Protein AF-0000000084347579 (afdb_homodimer)

Radius of gyration: 23.1 Å; Cα contacts (8 Å, |Δi|>4): 842; chains: 2; bounding box: 63×72×44 Å

Sequence (480 aa):
MRVAILDDEPAELRRVEQTLRQIPGTSEQPWSLHCFERGEDLLRQLRRETFDLLILDWQLPDISGIALLRWTREHMESPPAVIMLTSRDAESDIVTALNSGADDYVSKPFRPNELKARVTAVLRRHGLQKSAGNEIQSFNDLTFDDAELTVTRAGKTINLTEREYRLASCLFANLARPLSREYLYERFWTHEEMVSSRPLDTHIYRLRNKLGLTADRGWQLLTIYGYGYRLESVATATESMRVAILDDEPAELRRVEQTLRQIPGTSEQPWSLHCFERGEDLLRQLRRETFDLLILDWQLPDISGIALLRWTREHMESPPAVIMLTSRDAESDIVTALNSGADDYVSKPFRPNELKARVTAVLRRHGLQKSAGNEIQSFNDLTFDDAELTVTRAGKTINLTEREYRLASCLFANLARPLSREYLYERFWTHEEMVSSRPLDTHIYRLRNKLGLTADRGWQLLTIYGYGYRLESVATATES

Solvent-accessible surface area (backbone atoms only — not comparable to full-atom values): 26230 Å² total; per-residue (Å²): 72,34,35,39,37,38,35,64,45,65,70,57,46,51,52,53,52,57,47,54,67,66,51,87,59,48,92,87,40,49,76,43,83,44,81,32,60,45,47,63,61,49,54,57,42,59,76,60,44,51,53,55,32,36,39,29,23,45,82,44,97,69,51,36,30,61,58,52,48,40,45,37,64,72,72,37,95,62,53,52,48,31,34,40,45,26,70,72,72,50,59,69,54,53,27,50,44,27,70,52,64,27,70,43,79,45,45,52,86,69,54,63,64,39,51,49,26,51,52,52,33,55,38,33,60,70,56,74,37,75,65,92,78,68,46,65,46,74,55,64,50,37,35,40,30,64,85,75,55,45,39,26,42,90,86,40,75,50,95,57,51,71,66,53,36,53,51,49,52,50,44,63,64,34,57,66,31,70,39,16,49,67,47,54,41,69,68,74,43,54,74,76,57,47,75,72,58,60,55,61,62,60,51,51,52,47,46,39,62,71,69,48,44,33,44,77,71,21,19,41,67,42,77,38,87,97,39,29,40,30,33,36,82,33,50,48,66,73,81,128,71,36,34,39,40,39,35,65,45,65,68,57,44,51,51,53,50,56,48,55,68,66,52,86,59,48,92,87,41,49,75,44,82,43,83,30,60,46,46,63,60,49,53,57,43,57,75,58,44,51,53,55,32,37,38,29,22,45,80,46,98,70,52,34,29,59,58,51,48,40,46,37,65,73,72,37,95,62,54,51,47,31,34,40,44,26,70,70,71,49,57,71,54,54,27,49,46,28,71,52,63,27,70,43,79,44,47,53,87,68,54,64,63,41,52,48,28,51,52,52,35,54,38,34,61,69,54,73,37,75,66,91,78,67,45,64,46,73,55,63,49,37,35,38,29,64,85,76,56,45,40,27,43,89,84,41,76,49,94,57,51,70,66,54,38,54,52,48,50,50,43,64,65,34,57,66,31,71,39,16,49,65,49,53,42,68,69,76,41,54,75,73,56,46,76,72,57,61,56,61,62,60,51,51,52,48,46,38,63,72,68,48,44,33,46,80,72,23,20,41,68,44,75,40,87,96,38,29,39,29,32,36,81,34,50,47,66,72,80,126

InterPro domains:
  IPR001789 Signal transduction response regulator, receiver domain [PF00072] (3-119)
  IPR001789 Signal transduction response regulator, receiver domain [PS50110] (2-123)
  IPR001789 Signal transduction response regulator, receiver domain [SM00448] (1-119)
  IPR001867 OmpR/PhoB-type DNA-binding domain [PF00486] (155-231)
  IPR001867 OmpR/PhoB-type DNA-binding domain [PS51755] (134-233)
  IPR001867 OmpR/PhoB-type DNA-binding domain [SM00862] (155-231)
  IPR001867 OmpR/PhoB-type DNA-binding domain [cd00383] (142-231)
  IPR011006 CheY-like superfamily [SSF52172] (1-177)
  IPR036388 Winged helix-like DNA-binding domain superfamily [G3DSA:1.10.10.10] (133-239)
  IPR039420 Transcriptional regulatory protein WalR-like [PTHR48111] (1-238)

pLDDT: mean 88.6, std 12.02, range [30.95, 98.69]

Structure (mmCIF, N/CA/C/O backbone):
data_AF-0000000084347579-model_v1
#
loop_
_entity.id
_entity.type
_entity.pdbx_description
1 polymer 'DNA-binding response regulator, OmpR family, contains REC and winged-helix (WHTH) domain'
#
loop_
_atom_site.group_PDB
_atom_site.id
_atom_site.type_symbol
_atom_site.label_atom_id
_atom_site.label_alt_id
_atom_site.label_comp_id
_atom_site.label_asym_id
_atom_site.label_entity_id
_atom_site.label_seq_id
_atom_site.pdbx_PDB_ins_code
_atom_site.Cartn_x
_atom_site.Cartn_y
_atom_site.Cartn_z
_atom_site.occupancy
_atom_site.B_iso_or_equiv
_atom_site.auth_seq_id
_atom_site.auth_comp_id
_atom_site.auth_asym_id
_atom_site.auth_atom_id
_atom_site.pdbx_PDB_model_num
ATOM 1 N N . MET A 1 1 ? 0.213 17 -1.475 1 85.38 1 MET A N 1
ATOM 2 C CA . MET A 1 1 ? 1.005 16.047 -0.696 1 85.38 1 MET A CA 1
ATOM 3 C C . MET A 1 1 ? 1.87 16.781 0.328 1 85.38 1 MET A C 1
ATOM 5 O O . MET A 1 1 ? 2.555 17.75 -0.006 1 85.38 1 MET A O 1
ATOM 9 N N . ARG A 1 2 ? 1.806 16.469 1.538 1 91.31 2 ARG A N 1
ATOM 10 C CA . ARG A 1 2 ? 2.545 17.109 2.625 1 91.31 2 ARG A CA 1
ATOM 11 C C . ARG A 1 2 ? 3.68 16.219 3.111 1 91.31 2 ARG A C 1
ATOM 13 O O . ARG A 1 2 ? 3.436 15.125 3.641 1 91.31 2 ARG A O 1
ATOM 20 N N . VAL A 1 3 ? 4.934 16.719 2.943 1 95.44 3 VAL A N 1
ATOM 21 C CA . VAL A 1 3 ? 6.109 15.891 3.209 1 95.44 3 VAL A CA 1
ATOM 22 C C . VAL A 1 3 ? 6.953 16.531 4.305 1 95.44 3 VAL A C 1
ATOM 24 O O . VAL A 1 3 ? 7.203 17.75 4.277 1 95.44 3 VAL A O 1
ATOM 27 N N . ALA A 1 4 ? 7.352 15.734 5.297 1 98 4 ALA A N 1
ATOM 28 C CA . ALA A 1 4 ? 8.305 16.188 6.309 1 98 4 ALA A CA 1
ATOM 29 C C . ALA A 1 4 ? 9.688 15.602 6.051 1 98 4 ALA A C 1
ATOM 31 O O . ALA A 1 4 ? 9.828 14.398 5.816 1 98 4 ALA A O 1
ATOM 32 N N . ILE A 1 5 ? 10.672 16.484 6.055 1 98.5 5 ILE A N 1
ATOM 33 C CA . ILE A 1 5 ? 12.062 16.078 5.891 1 98.5 5 ILE A CA 1
ATOM 34 C C . ILE A 1 5 ? 12.836 16.375 7.176 1 98.5 5 ILE A C 1
ATOM 36 O O . ILE A 1 5 ? 12.828 17.5 7.672 1 98.5 5 ILE A O 1
ATOM 40 N N . LEU A 1 6 ? 13.492 15.328 7.727 1 98.62 6 LEU A N 1
ATOM 41 C CA . LEU A 1 6 ? 14.227 15.461 8.977 1 98.62 6 LEU A CA 1
ATOM 42 C C . LEU A 1 6 ? 15.711 15.164 8.766 1 98.62 6 LEU A C 1
ATOM 44 O O . LEU A 1 6 ? 16.078 14.055 8.375 1 98.62 6 LEU A O 1
ATOM 48 N N . ASP A 1 7 ? 16.531 16.125 8.992 1 98.38 7 ASP A N 1
ATOM 49 C CA . ASP A 1 7 ? 18 16.031 8.898 1 98.38 7 ASP A CA 1
ATOM 50 C C . ASP A 1 7 ? 18.672 17.156 9.688 1 98.38 7 ASP A C 1
ATOM 52 O O . ASP A 1 7 ? 18.266 18.312 9.586 1 98.38 7 ASP A O 1
ATOM 56 N N . ASP A 1 8 ? 19.672 16.812 10.484 1 97.38 8 ASP A N 1
ATOM 57 C CA . ASP A 1 8 ? 20.297 17.844 11.312 1 97.38 8 ASP A CA 1
ATOM 58 C C . ASP A 1 8 ? 21.266 18.688 10.5 1 97.38 8 ASP A C 1
ATOM 60 O O . ASP A 1 8 ? 21.766 19.703 10.984 1 97.38 8 ASP A O 1
ATOM 64 N N . GLU A 1 9 ? 21.578 18.312 9.281 1 97 9 GLU A N 1
ATOM 65 C CA . GLU A 1 9 ? 22.453 19.078 8.398 1 97 9 GLU A CA 1
ATOM 66 C C . GLU A 1 9 ? 21.656 19.922 7.414 1 97 9 GLU A C 1
ATOM 68 O O . GLU A 1 9 ? 21.141 19.406 6.422 1 97 9 GLU A O 1
ATOM 73 N N . PRO A 1 10 ? 21.703 21.188 7.543 1 96.94 10 PRO A N 1
ATOM 74 C CA . PRO A 1 10 ? 20.906 22.078 6.695 1 96.94 10 PRO A CA 1
ATOM 75 C C . PRO A 1 10 ? 21.188 21.891 5.207 1 96.94 10 PRO A C 1
ATOM 77 O O . PRO A 1 10 ? 20.281 22.016 4.379 1 96.94 10 PRO A O 1
ATOM 80 N N . ALA A 1 11 ? 22.438 21.625 4.898 1 97.38 11 ALA A N 1
ATOM 81 C CA . ALA A 1 11 ? 22.797 21.422 3.498 1 97.38 11 ALA A CA 1
ATOM 82 C C . ALA A 1 11 ? 22.062 20.219 2.912 1 97.38 11 ALA A C 1
ATOM 84 O O . ALA A 1 11 ? 21.609 20.25 1.762 1 97.38 11 ALA A O 1
ATOM 85 N N . GLU A 1 12 ? 21.953 19.172 3.701 1 97.19 12 GLU A N 1
ATOM 86 C CA . GLU A 1 12 ? 21.25 17.984 3.262 1 97.19 12 GLU A CA 1
ATOM 87 C C . GLU A 1 12 ? 19.75 18.25 3.107 1 97.19 12 GLU A C 1
ATOM 89 O O . GLU A 1 12 ? 19.125 17.781 2.158 1 97.19 12 GLU A O 1
ATOM 94 N N . LEU A 1 13 ? 19.156 19.016 4.027 1 98 13 LEU A N 1
ATOM 95 C CA . LEU A 1 13 ? 17.75 19.406 3.945 1 98 13 LEU A CA 1
ATOM 96 C C . LEU A 1 13 ? 17.469 20.156 2.645 1 98 13 LEU A C 1
ATOM 98 O O . LEU A 1 13 ? 16.5 19.844 1.944 1 98 13 LEU A O 1
ATOM 102 N N . ARG A 1 14 ? 18.328 21.062 2.336 1 97.62 14 ARG A N 1
ATOM 103 C CA . ARG A 1 14 ? 18.172 21.859 1.121 1 97.62 14 ARG A CA 1
ATOM 104 C C . ARG A 1 14 ? 18.266 20.969 -0.121 1 97.62 14 ARG A C 1
ATOM 106 O O . ARG A 1 14 ? 17.5 21.141 -1.068 1 97.62 14 ARG A O 1
ATOM 113 N N . ARG A 1 15 ? 19.219 20.062 -0.048 1 97.81 15 ARG A N 1
ATOM 114 C CA . ARG A 1 15 ? 19.422 19.156 -1.177 1 97.81 15 ARG A CA 1
ATOM 115 C C . ARG A 1 15 ? 18.172 18.297 -1.415 1 97.81 15 ARG A C 1
ATOM 117 O O . ARG A 1 15 ? 17.719 18.156 -2.553 1 97.81 15 ARG A O 1
ATOM 124 N N . VAL A 1 16 ? 17.594 17.719 -0.374 1 98.12 16 VAL A N 1
ATOM 125 C CA . VAL A 1 16 ? 16.391 16.891 -0.471 1 98.12 16 VAL A CA 1
ATOM 126 C C . VAL A 1 16 ? 15.211 17.719 -0.936 1 98.12 16 VAL A C 1
ATOM 128 O O . VAL A 1 16 ? 14.461 17.312 -1.828 1 98.12 16 VAL A O 1
ATOM 131 N N . GLU A 1 17 ? 15.086 18.891 -0.328 1 96.88 17 GLU A N 1
ATOM 132 C CA . GLU A 1 17 ? 13.992 19.797 -0.688 1 96.88 17 GLU A CA 1
ATOM 133 C C . GLU A 1 17 ? 14.039 20.156 -2.172 1 96.88 17 GLU A C 1
ATOM 135 O O . GLU A 1 17 ? 13.023 20.062 -2.867 1 96.88 17 GLU A O 1
ATOM 140 N N . GLN A 1 18 ? 15.211 20.531 -2.637 1 96.38 18 GLN A N 1
ATOM 141 C CA . GLN A 1 18 ? 15.383 20.891 -4.035 1 96.38 18 GLN A CA 1
ATOM 142 C C . GLN A 1 18 ? 15.07 19.719 -4.961 1 96.38 18 GLN A C 1
ATOM 144 O O . GLN A 1 18 ? 14.445 19.906 -6.012 1 96.38 18 GLN A O 1
ATOM 149 N N . THR A 1 19 ? 15.516 18.578 -4.578 1 97 19 THR A N 1
ATOM 150 C CA . THR A 1 19 ? 15.281 17.359 -5.359 1 97 19 THR A CA 1
ATOM 151 C C . THR A 1 19 ? 13.789 17.078 -5.477 1 97 19 THR A C 1
ATOM 153 O O . THR A 1 19 ? 13.281 16.859 -6.574 1 97 19 THR A O 1
ATOM 156 N N . LEU A 1 20 ? 13.023 17.172 -4.375 1 95.19 20 LEU A N 1
ATOM 157 C CA . LEU A 1 20 ? 11.609 16.812 -4.336 1 95.19 20 LEU A CA 1
ATOM 158 C C . LEU A 1 20 ? 10.758 17.859 -5.051 1 95.19 20 LEU A C 1
ATOM 160 O O . LEU A 1 20 ? 9.711 17.531 -5.605 1 95.19 20 LEU A O 1
ATOM 164 N N . ARG A 1 21 ? 11.195 19.062 -5.066 1 93.19 21 ARG A N 1
ATOM 165 C CA . ARG A 1 21 ? 10.477 20.141 -5.746 1 93.19 21 ARG A CA 1
ATOM 166 C C . ARG A 1 21 ? 10.445 19.906 -7.254 1 93.19 21 ARG A C 1
ATOM 168 O O . ARG A 1 21 ? 9.617 20.484 -7.961 1 93.19 21 ARG A O 1
ATOM 175 N N . GLN A 1 22 ? 11.312 19.094 -7.719 1 92.12 22 GLN A N 1
ATOM 176 C CA . GLN A 1 22 ? 11.398 18.812 -9.148 1 92.12 22 GLN A CA 1
ATOM 177 C C . GLN A 1 22 ? 10.375 17.766 -9.562 1 92.12 22 GLN A C 1
ATOM 179 O O . GLN A 1 22 ? 10.203 17.5 -10.758 1 92.12 22 GLN A O 1
ATOM 184 N N . ILE A 1 23 ? 9.797 17.062 -8.617 1 88.88 23 ILE A N 1
ATOM 185 C CA . ILE A 1 23 ? 8.75 16.094 -8.953 1 88.88 23 ILE A CA 1
ATOM 186 C C . ILE A 1 23 ? 7.512 16.828 -9.445 1 88.88 23 ILE A C 1
ATOM 188 O O . ILE A 1 23 ? 7.008 17.734 -8.781 1 88.88 23 ILE A O 1
ATOM 192 N N . PRO A 1 24 ? 7.117 16.438 -10.641 1 76.19 24 PRO A N 1
ATOM 193 C CA . PRO A 1 24 ? 5.934 17.141 -11.156 1 76.19 24 PRO A CA 1
ATOM 194 C C . PRO A 1 24 ? 4.699 16.922 -10.281 1 76.19 24 PRO A C 1
ATOM 196 O O . PRO A 1 24 ? 4.43 15.789 -9.859 1 76.19 24 PRO A O 1
ATOM 199 N N . GLY A 1 25 ? 4.246 17.984 -9.594 1 64.56 25 GLY A N 1
ATOM 200 C CA . GLY A 1 25 ? 2.99 17.906 -8.867 1 64.56 25 GLY A CA 1
ATOM 201 C C . GLY A 1 25 ? 1.78 18.219 -9.727 1 64.56 25 GLY A C 1
ATOM 202 O O . GLY A 1 25 ? 1.919 18.734 -10.836 1 64.56 25 GLY A O 1
ATOM 203 N N . THR A 1 26 ? 0.682 17.453 -9.492 1 60.53 26 THR A N 1
ATOM 204 C CA . THR A 1 26 ? -0.548 17.875 -10.156 1 60.53 26 THR A CA 1
ATOM 205 C C . THR A 1 26 ? -1.227 19 -9.367 1 60.53 26 THR A C 1
ATOM 207 O O . THR A 1 26 ? -0.892 19.234 -8.203 1 60.53 26 THR A O 1
ATOM 210 N N . SER A 1 27 ? -1.905 19.844 -10.109 1 56.12 27 SER A N 1
ATOM 211 C CA . SER A 1 27 ? -2.705 20.891 -9.492 1 56.12 27 SER A CA 1
ATOM 212 C C . SER A 1 27 ? -3.547 20.344 -8.344 1 56.12 27 SER A C 1
ATOM 214 O O . SER A 1 27 ? -3.799 21.047 -7.359 1 56.12 27 SER A O 1
ATOM 216 N N . GLU A 1 28 ? -3.805 19.047 -8.422 1 59.38 28 GLU A N 1
ATOM 217 C CA . GLU A 1 28 ? -4.711 18.438 -7.453 1 59.38 28 GLU A CA 1
ATOM 218 C C . GLU A 1 28 ? -3.953 17.906 -6.238 1 59.38 28 GLU A C 1
ATOM 220 O O . GLU A 1 28 ? -4.551 17.641 -5.191 1 59.38 28 GLU A O 1
ATOM 225 N N . GLN A 1 29 ? -2.723 17.922 -6.492 1 67.81 29 GLN A N 1
ATOM 226 C CA . GLN A 1 29 ? -1.914 17.359 -5.414 1 67.81 29 GLN A CA 1
ATOM 227 C C . GLN A 1 29 ? -0.599 18.125 -5.266 1 67.81 29 GLN A C 1
ATOM 229 O O . GLN A 1 29 ? 0.475 17.562 -5.504 1 67.81 29 GLN A O 1
ATOM 234 N N . PRO A 1 30 ? -0.765 19.453 -4.809 1 74.12 30 PRO A N 1
ATOM 235 C CA . PRO A 1 30 ? 0.469 20.219 -4.625 1 74.12 30 PRO A CA 1
ATOM 236 C C . PRO A 1 30 ? 1.363 19.641 -3.529 1 74.12 30 PRO A C 1
ATOM 238 O O . PRO A 1 30 ? 0.87 19.016 -2.596 1 74.12 30 PRO A O 1
ATOM 241 N N . TRP A 1 31 ? 2.66 19.875 -3.719 1 80.88 31 TRP A N 1
ATOM 242 C CA . TRP A 1 31 ? 3.641 19.422 -2.734 1 80.88 31 TRP A CA 1
ATOM 243 C C . TRP A 1 31 ? 3.916 20.516 -1.703 1 80.88 31 TRP A C 1
ATOM 245 O O . TRP A 1 31 ? 4.113 21.672 -2.059 1 80.88 31 TRP A O 1
ATOM 255 N N . SER A 1 32 ? 3.773 20.25 -0.481 1 89.75 32 SER A N 1
ATOM 256 C CA . SER A 1 32 ? 4.234 21.078 0.625 1 89.75 32 SER A CA 1
ATOM 257 C C . SER A 1 32 ? 5.352 20.391 1.405 1 89.75 32 SER A C 1
ATOM 259 O O . SER A 1 32 ? 5.156 19.312 1.945 1 89.75 32 SER A O 1
ATOM 261 N N . LEU A 1 33 ? 6.477 21.078 1.384 1 94.44 33 LEU A N 1
ATOM 262 C CA . LEU A 1 33 ? 7.656 20.5 2.02 1 94.44 33 LEU A CA 1
ATOM 263 C C . LEU A 1 33 ? 7.961 21.203 3.342 1 94.44 33 LEU A C 1
ATOM 265 O O . LEU A 1 33 ? 8.008 22.422 3.402 1 94.44 33 LEU A O 1
ATOM 269 N N . HIS A 1 34 ? 8.117 20.453 4.398 1 96.25 34 HIS A N 1
ATOM 270 C CA . HIS A 1 34 ? 8.445 20.953 5.73 1 96.25 34 HIS A CA 1
ATOM 271 C C . HIS A 1 34 ? 9.758 20.359 6.238 1 96.25 34 HIS A C 1
ATOM 273 O O . HIS A 1 34 ? 9.859 19.141 6.422 1 96.25 34 HIS A O 1
ATOM 279 N N . CYS A 1 35 ? 10.664 21.25 6.539 1 98 35 CYS A N 1
ATOM 280 C CA . CYS A 1 35 ? 12 20.812 6.938 1 98 35 CYS A CA 1
ATOM 281 C C . CYS A 1 35 ? 12.18 20.938 8.445 1 98 35 CYS A C 1
ATOM 283 O O . CYS A 1 35 ? 11.766 21.922 9.047 1 98 35 CYS A O 1
ATOM 285 N N . PHE A 1 36 ? 12.789 19.891 9.047 1 98.12 36 PHE A N 1
ATOM 286 C CA . PHE A 1 36 ? 13.086 19.875 10.477 1 98.12 36 PHE A CA 1
ATOM 287 C C . PHE A 1 36 ? 14.547 19.531 10.727 1 98.12 36 PHE A C 1
ATOM 289 O O . PHE A 1 36 ? 15.086 18.594 10.125 1 98.12 36 PHE A O 1
ATOM 296 N N . GLU A 1 37 ? 15.188 20.234 11.633 1 97.69 37 GLU A N 1
ATOM 297 C CA . GLU A 1 37 ? 16.578 19.969 11.977 1 97.69 37 GLU A CA 1
ATOM 298 C C . GLU A 1 37 ? 16.688 19.125 13.242 1 97.69 37 GLU A C 1
ATOM 300 O O . GLU A 1 37 ? 17.75 18.578 13.547 1 97.69 37 GLU A O 1
ATOM 305 N N . ARG A 1 38 ? 15.57 19.062 13.938 1 97.19 38 ARG A N 1
ATOM 306 C CA . ARG A 1 38 ? 15.523 18.312 15.188 1 97.19 38 ARG A CA 1
ATOM 307 C C . ARG A 1 38 ? 14.328 17.359 15.195 1 97.19 38 ARG A C 1
ATOM 309 O O . ARG A 1 38 ? 13.234 17.719 14.773 1 97.19 38 ARG A O 1
ATOM 316 N N . GLY A 1 39 ? 14.531 16.125 15.688 1 97.38 39 GLY A N 1
ATOM 317 C CA . GLY A 1 39 ? 13.484 15.109 15.766 1 97.38 39 GLY A CA 1
ATOM 318 C C . GLY A 1 39 ? 12.344 15.5 16.688 1 97.38 39 GLY A C 1
ATOM 319 O O . GLY A 1 39 ? 11.188 15.211 16.406 1 97.38 39 GLY A O 1
ATOM 320 N N . GLU A 1 40 ? 12.688 16.203 17.766 1 96.62 40 GLU A N 1
ATOM 321 C CA . GLU A 1 40 ? 11.68 16.625 18.734 1 96.62 40 GLU A CA 1
ATOM 322 C C . GLU A 1 40 ? 10.672 17.578 18.078 1 96.62 40 GLU A C 1
ATOM 324 O O . GLU A 1 40 ? 9.477 17.531 18.406 1 96.62 40 GLU A O 1
ATOM 329 N N . ASP A 1 41 ? 11.164 18.422 17.219 1 97.25 41 ASP A N 1
ATOM 330 C CA . ASP A 1 41 ? 10.281 19.359 16.531 1 97.25 41 ASP A CA 1
ATOM 331 C C . ASP A 1 41 ? 9.312 18.609 15.609 1 97.25 41 ASP A C 1
ATOM 333 O O . ASP A 1 41 ? 8.125 18.938 15.562 1 97.25 41 ASP A O 1
ATOM 337 N N . LEU A 1 42 ? 9.836 17.625 14.867 1 97.56 42 LEU A N 1
ATOM 338 C CA . LEU A 1 42 ? 8.984 16.828 13.992 1 97.56 42 LEU A CA 1
ATOM 339 C C . LEU A 1 42 ? 7.957 16.047 14.805 1 97.56 42 LEU A C 1
ATOM 341 O O . LEU A 1 42 ? 6.781 15.984 14.43 1 97.56 42 LEU A O 1
ATOM 345 N N . LEU A 1 43 ? 8.406 15.461 15.914 1 96 43 LEU A N 1
ATOM 346 C CA . LEU A 1 43 ? 7.508 14.703 16.766 1 96 43 LEU A CA 1
ATOM 347 C C . LEU A 1 43 ? 6.355 15.57 17.266 1 96 43 LEU A C 1
ATOM 349 O O . LEU A 1 43 ? 5.199 15.141 17.234 1 96 43 LEU A O 1
ATOM 353 N N . ARG A 1 44 ? 6.703 16.797 17.688 1 94.81 44 ARG A N 1
ATOM 354 C CA . ARG A 1 44 ? 5.68 17.734 18.141 1 94.81 44 ARG A CA 1
ATOM 355 C C . ARG A 1 44 ? 4.688 18.031 17.016 1 94.81 44 ARG A C 1
ATOM 357 O O . ARG A 1 44 ? 3.479 18.078 17.234 1 94.81 44 ARG A O 1
ATOM 364 N N . GLN A 1 45 ? 5.168 18.219 15.836 1 94.88 45 GLN A N 1
ATOM 365 C CA . GLN A 1 45 ? 4.312 18.547 14.703 1 94.88 45 GLN A CA 1
ATOM 366 C C . GLN A 1 45 ? 3.439 17.359 14.305 1 94.88 45 GLN A C 1
ATOM 368 O O . GLN A 1 45 ? 2.297 17.531 13.883 1 94.88 45 GLN A O 1
ATOM 373 N N . LEU A 1 46 ? 3.977 16.125 14.422 1 93.12 46 LEU A N 1
ATOM 374 C CA . LEU A 1 46 ? 3.246 14.914 14.078 1 93.12 46 LEU A CA 1
ATOM 375 C C . LEU A 1 46 ? 2.008 14.758 14.953 1 93.12 46 LEU A C 1
ATOM 377 O O . LEU A 1 46 ? 1.011 14.164 14.523 1 93.12 46 LEU A O 1
ATOM 381 N N . ARG A 1 47 ? 2.092 15.328 16.109 1 89.12 47 ARG A N 1
ATOM 382 C CA . ARG A 1 47 ? 0.968 15.242 17.031 1 89.12 47 ARG A CA 1
ATOM 383 C C . ARG A 1 47 ? -0.139 16.219 16.641 1 89.12 47 ARG A C 1
ATOM 385 O O . ARG A 1 47 ? -1.29 16.047 17.047 1 89.12 47 ARG A O 1
ATOM 392 N N . ARG A 1 48 ? 0.202 17.203 15.797 1 89.12 48 ARG A N 1
ATOM 393 C CA . ARG A 1 48 ? -0.729 18.297 15.539 1 89.12 48 ARG A CA 1
ATOM 394 C C . ARG A 1 48 ? -1.124 18.344 14.062 1 89.12 48 ARG A C 1
ATOM 396 O O . ARG A 1 48 ? -2.15 18.938 13.711 1 89.12 48 ARG A O 1
ATOM 403 N N . GLU A 1 49 ? -0.245 17.75 13.289 1 91.06 49 GLU A N 1
ATOM 404 C CA . GLU A 1 49 ? -0.431 17.891 11.852 1 91.06 49 GLU A CA 1
ATOM 405 C C . GLU A 1 49 ? -0.368 16.531 11.156 1 91.06 49 GLU A C 1
ATOM 407 O O . GLU A 1 49 ? 0.174 15.57 11.703 1 91.06 49 GLU A O 1
ATOM 412 N N . THR A 1 50 ? -0.943 16.578 9.977 1 92.88 50 THR A N 1
ATOM 413 C CA . THR A 1 50 ? -0.938 15.375 9.141 1 92.88 50 THR A CA 1
ATOM 414 C C . THR A 1 50 ? 0.136 15.477 8.062 1 92.88 50 THR A C 1
ATOM 416 O O . THR A 1 50 ? 0.294 16.516 7.43 1 92.88 50 THR A O 1
ATOM 419 N N . PHE A 1 51 ? 0.87 14.414 7.922 1 94.69 51 PHE A N 1
ATOM 420 C CA . PHE A 1 51 ? 1.844 14.297 6.844 1 94.69 51 PHE A CA 1
ATOM 421 C C . PHE A 1 51 ? 1.57 13.062 5.996 1 94.69 51 PHE A C 1
ATOM 423 O O . PHE A 1 51 ? 1.089 12.047 6.508 1 94.69 51 PHE A O 1
ATOM 430 N N . ASP A 1 52 ? 1.872 13.172 4.684 1 93.5 52 ASP A N 1
ATOM 431 C CA . ASP A 1 52 ? 1.717 12.039 3.771 1 93.5 52 ASP A CA 1
ATOM 432 C C . ASP A 1 52 ? 2.986 11.188 3.729 1 93.5 52 ASP A C 1
ATOM 434 O O . ASP A 1 52 ? 2.92 9.977 3.527 1 93.5 52 ASP A O 1
ATOM 438 N N . LEU A 1 53 ? 4.121 11.828 3.908 1 96.31 53 LEU A N 1
ATOM 439 C CA . LEU A 1 53 ? 5.414 11.164 3.789 1 96.31 53 LEU A CA 1
ATOM 440 C C . LEU A 1 53 ? 6.434 11.797 4.734 1 96.31 53 LEU A C 1
ATOM 442 O O . LEU A 1 53 ? 6.504 13.016 4.855 1 96.31 53 LEU A O 1
ATOM 446 N N . LEU A 1 54 ? 7.184 10.938 5.41 1 98.19 54 LEU A N 1
ATOM 447 C CA . LEU A 1 54 ? 8.344 11.344 6.191 1 98.19 54 LEU A CA 1
ATOM 448 C C . LEU A 1 54 ? 9.641 10.852 5.543 1 98.19 54 LEU A C 1
ATOM 450 O O . LEU A 1 54 ? 9.734 9.68 5.156 1 98.19 54 LEU A O 1
ATOM 454 N N . ILE A 1 55 ? 10.547 11.711 5.344 1 98.62 55 ILE A N 1
ATOM 455 C CA . ILE A 1 55 ? 11.914 11.352 4.977 1 98.62 55 ILE A CA 1
ATOM 456 C C . ILE A 1 55 ? 12.844 11.625 6.156 1 98.62 55 ILE A C 1
ATOM 458 O O . ILE A 1 55 ? 13.078 12.781 6.52 1 98.62 55 ILE A O 1
ATOM 462 N N . LEU A 1 56 ? 13.383 10.547 6.711 1 98.69 56 LEU A N 1
ATOM 463 C CA . LEU A 1 56 ? 14.023 10.664 8.016 1 98.69 56 LEU A CA 1
ATOM 464 C C . LEU A 1 56 ? 15.5 10.289 7.934 1 98.69 56 LEU A C 1
ATOM 466 O O . LEU A 1 56 ? 15.844 9.234 7.387 1 98.69 56 LEU A O 1
ATOM 470 N N . ASP A 1 57 ? 16.297 11.086 8.477 1 98.19 57 ASP A N 1
ATOM 471 C CA . ASP A 1 57 ? 17.656 10.648 8.805 1 98.19 57 ASP A CA 1
ATOM 472 C C . ASP A 1 57 ? 17.672 9.781 10.055 1 98.19 57 ASP A C 1
ATOM 474 O O . ASP A 1 57 ? 16.875 9.977 10.969 1 98.19 57 ASP A O 1
ATOM 478 N N . TRP A 1 58 ? 18.547 8.82 10.062 1 97.62 58 TRP A N 1
ATOM 479 C CA . TRP A 1 58 ? 18.688 7.914 11.203 1 97.62 58 TRP A CA 1
ATOM 480 C C . TRP A 1 58 ? 19.422 8.594 12.352 1 97.62 58 TRP A C 1
ATOM 482 O O . TRP A 1 58 ? 18.969 8.547 13.5 1 97.62 58 TRP A O 1
ATOM 492 N N . GLN A 1 59 ? 20.516 9.203 12.008 1 95 59 GLN A N 1
ATOM 493 C CA . GLN A 1 59 ? 21.406 9.781 13.016 1 95 59 GLN A CA 1
ATOM 494 C C . GLN A 1 59 ? 21.078 11.25 13.266 1 95 59 GLN A C 1
ATOM 496 O O . GLN A 1 59 ? 21.312 12.094 12.406 1 95 59 GLN A O 1
ATOM 501 N N . LEU A 1 60 ? 20.609 11.586 14.391 1 96.5 60 LEU A N 1
ATOM 502 C CA . LEU A 1 60 ? 20.266 12.922 14.852 1 96.5 60 LEU A CA 1
ATOM 503 C C . LEU A 1 60 ? 20.797 13.172 16.25 1 96.5 60 LEU A C 1
ATOM 505 O O . LEU A 1 60 ? 21.078 12.227 17 1 96.5 60 LEU A O 1
ATOM 509 N N . PRO A 1 61 ? 21.062 14.375 16.625 1 94.5 61 PRO A N 1
ATOM 510 C CA . PRO A 1 61 ? 21.641 14.688 17.938 1 94.5 61 PRO A CA 1
ATOM 511 C C . PRO A 1 61 ? 20.656 14.445 19.078 1 94.5 61 PRO A C 1
ATOM 513 O O . PRO A 1 61 ? 21.078 14.312 20.234 1 94.5 61 PRO A O 1
ATOM 516 N N . ASP A 1 62 ? 19.375 14.383 18.844 1 96.12 62 ASP A N 1
ATOM 517 C CA . ASP A 1 62 ? 18.359 14.172 19.859 1 96.12 62 ASP A CA 1
ATOM 518 C C . ASP A 1 62 ? 17.656 12.828 19.672 1 96.12 62 ASP A C 1
ATOM 520 O O . ASP A 1 62 ? 18.266 11.773 19.859 1 96.12 62 ASP A O 1
ATOM 524 N N . ILE A 1 63 ? 16.391 12.789 19.25 1 94.75 63 ILE A N 1
ATOM 525 C CA . ILE A 1 63 ? 15.688 11.531 19 1 94.75 63 ILE A CA 1
ATOM 526 C C . ILE A 1 63 ? 16.094 10.969 17.641 1 94.75 63 ILE A C 1
ATOM 528 O O . ILE A 1 63 ? 16.172 11.711 16.656 1 94.75 63 ILE A O 1
ATOM 532 N N . SER A 1 64 ? 16.453 9.703 17.609 1 96.5 64 SER A N 1
ATOM 533 C CA . SER A 1 64 ? 16.906 9.102 16.359 1 96.5 64 SER A CA 1
ATOM 534 C C . SER A 1 64 ? 15.766 8.945 15.359 1 96.5 64 SER A C 1
ATOM 536 O O . SER A 1 64 ? 14.594 8.883 15.758 1 96.5 64 SER A O 1
ATOM 538 N N . GLY A 1 65 ? 16.078 8.938 14.086 1 97.44 65 GLY A N 1
ATOM 539 C CA . GLY A 1 65 ? 15.07 8.734 13.062 1 97.44 65 GLY A CA 1
ATOM 540 C C . GLY A 1 65 ? 14.297 7.438 13.234 1 97.44 65 GLY A C 1
ATOM 541 O O . GLY A 1 65 ? 13.086 7.395 13 1 97.44 65 GLY A O 1
ATOM 542 N N . ILE A 1 66 ? 14.969 6.398 13.672 1 97.56 66 ILE A N 1
ATOM 543 C CA . ILE A 1 66 ? 14.336 5.094 13.844 1 97.56 66 ILE A CA 1
ATOM 544 C C . ILE A 1 66 ? 13.352 5.148 15.016 1 97.56 66 ILE A C 1
ATOM 546 O O . ILE A 1 66 ? 12.305 4.5 14.977 1 97.56 66 ILE A O 1
ATOM 550 N N . ALA A 1 67 ? 13.711 5.84 16.031 1 97.5 67 ALA A N 1
ATOM 551 C CA . ALA A 1 67 ? 12.797 6.012 17.172 1 97.5 67 ALA A CA 1
ATOM 552 C C . ALA A 1 67 ? 11.523 6.73 16.734 1 97.5 67 ALA A C 1
ATOM 554 O O . ALA A 1 67 ? 10.422 6.379 17.172 1 97.5 67 ALA A O 1
ATOM 555 N N . LEU A 1 68 ? 11.68 7.73 15.891 1 97.31 68 LEU A N 1
ATOM 556 C CA . LEU A 1 68 ? 10.523 8.453 15.359 1 97.31 68 LEU A CA 1
ATOM 557 C C . LEU A 1 68 ? 9.664 7.543 14.492 1 97.31 68 LEU A C 1
ATOM 559 O O . LEU A 1 68 ? 8.43 7.562 14.602 1 97.31 68 LEU A O 1
ATOM 563 N N . LEU A 1 69 ? 10.289 6.789 13.656 1 97.81 69 LEU A N 1
ATOM 564 C CA . LEU A 1 69 ? 9.586 5.801 12.844 1 97.81 69 LEU A CA 1
ATOM 565 C C . LEU A 1 69 ? 8.742 4.879 13.719 1 97.81 69 LEU A C 1
ATOM 567 O O . LEU A 1 69 ? 7.543 4.723 13.484 1 97.81 69 LEU A O 1
ATOM 571 N N . ARG A 1 70 ? 9.391 4.312 14.703 1 96.5 70 ARG A N 1
ATOM 572 C CA . ARG A 1 70 ? 8.695 3.391 15.594 1 96.5 70 ARG A CA 1
ATOM 573 C C . ARG A 1 70 ? 7.527 4.082 16.297 1 96.5 70 ARG A C 1
ATOM 575 O O . ARG A 1 70 ? 6.453 3.492 16.453 1 96.5 70 ARG A O 1
ATOM 582 N N . TRP A 1 71 ? 7.758 5.293 16.719 1 95.44 71 TRP A N 1
ATOM 583 C CA . TRP A 1 71 ? 6.707 6.066 17.359 1 95.44 71 TRP A CA 1
ATOM 584 C C . TRP A 1 71 ? 5.484 6.195 16.469 1 95.44 71 TRP A C 1
ATOM 586 O O . TRP A 1 71 ? 4.352 6.016 16.922 1 95.44 71 TRP A O 1
ATOM 596 N N . THR A 1 72 ? 5.66 6.512 15.148 1 95.25 72 THR A N 1
ATOM 597 C CA . THR A 1 72 ? 4.539 6.672 14.227 1 95.25 72 THR A CA 1
ATOM 598 C C . THR A 1 72 ? 3.742 5.375 14.117 1 95.25 72 THR A C 1
ATOM 600 O O . THR A 1 72 ? 2.51 5.402 14.062 1 95.25 72 THR A O 1
ATOM 603 N N . ARG A 1 73 ? 4.469 4.23 14.094 1 92.44 73 ARG A N 1
ATOM 604 C CA . ARG A 1 73 ? 3.824 2.928 13.945 1 92.44 73 ARG A CA 1
ATOM 605 C C . ARG A 1 73 ? 3.061 2.549 15.211 1 92.44 73 ARG A C 1
ATOM 607 O O . ARG A 1 73 ? 1.997 1.929 15.133 1 92.44 73 ARG A O 1
ATOM 614 N N . GLU A 1 74 ? 3.561 3.002 16.328 1 90.31 74 GLU A N 1
ATOM 615 C CA . GLU A 1 74 ? 2.996 2.6 17.609 1 90.31 74 GLU A CA 1
ATOM 616 C C . GLU A 1 74 ? 1.849 3.516 18.016 1 90.31 74 GLU A C 1
ATOM 618 O O . GLU A 1 74 ? 0.898 3.078 18.672 1 90.31 74 GLU A O 1
ATOM 623 N N . HIS A 1 75 ? 1.91 4.762 17.594 1 89.5 75 HIS A N 1
ATOM 624 C CA . HIS A 1 75 ? 1.023 5.73 18.219 1 89.5 75 HIS A CA 1
ATOM 625 C C . HIS A 1 75 ? 0.023 6.301 17.219 1 89.5 75 HIS A C 1
ATOM 627 O O . HIS A 1 75 ? -0.935 6.973 17.609 1 89.5 75 HIS A O 1
ATOM 633 N N . MET A 1 76 ? 0.237 6.055 16 1 86.38 76 MET A N 1
ATOM 634 C CA . MET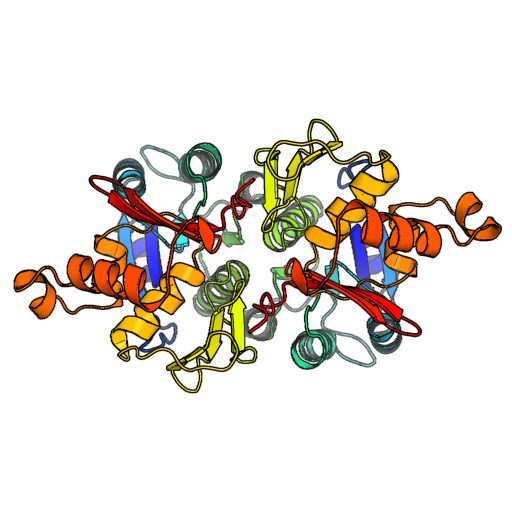 A 1 76 ? -0.677 6.59 15 1 86.38 76 MET A CA 1
ATOM 635 C C . MET A 1 76 ? -1.511 5.48 14.367 1 86.38 76 MET A C 1
ATOM 637 O O . MET A 1 76 ? -0.983 4.422 14.031 1 86.38 76 MET A O 1
ATOM 641 N N . GLU A 1 77 ? -2.762 5.703 14.258 1 75.62 77 GLU A N 1
ATOM 642 C CA . GLU A 1 77 ? -3.65 4.727 13.633 1 75.62 77 GLU A CA 1
ATOM 643 C C . GLU A 1 77 ? -3.352 4.574 12.141 1 75.62 77 GLU A C 1
ATOM 645 O O . GLU A 1 77 ? -3.406 3.469 11.602 1 75.62 77 GLU A O 1
ATOM 650 N N . SER A 1 78 ? -3.055 5.66 11.516 1 83.56 78 SER A N 1
ATOM 651 C CA . SER A 1 78 ? -2.695 5.691 10.102 1 83.56 78 SER A CA 1
ATOM 652 C C . SER A 1 78 ? -1.374 6.422 9.875 1 83.56 78 SER A C 1
ATOM 654 O O . SER A 1 78 ? -1.362 7.586 9.469 1 83.56 78 SER A O 1
ATOM 656 N N . PRO A 1 79 ? -0.406 5.703 10.102 1 90.5 79 PRO A N 1
ATOM 657 C CA . PRO A 1 79 ? 0.896 6.367 10.016 1 90.5 79 PRO A CA 1
ATOM 658 C C . PRO A 1 79 ? 1.281 6.73 8.578 1 90.5 79 PRO A C 1
ATOM 660 O O . PRO A 1 79 ? 0.927 6.012 7.641 1 90.5 79 PRO A O 1
ATOM 663 N N . PRO A 1 80 ? 1.966 7.852 8.414 1 93.44 80 PRO A N 1
ATOM 664 C CA . PRO A 1 80 ? 2.441 8.234 7.082 1 93.44 80 PRO A CA 1
ATOM 665 C C . PRO A 1 80 ? 3.494 7.27 6.539 1 93.44 80 PRO A C 1
ATOM 667 O O . PRO A 1 80 ? 4.078 6.488 7.297 1 93.44 80 PRO A O 1
ATOM 670 N N . ALA A 1 81 ? 3.664 7.332 5.219 1 95 81 ALA A N 1
ATOM 671 C CA . ALA A 1 81 ? 4.781 6.621 4.602 1 95 81 ALA A CA 1
ATOM 672 C C . ALA A 1 81 ? 6.117 7.152 5.105 1 95 81 ALA A C 1
ATOM 674 O O . ALA A 1 81 ? 6.242 8.344 5.418 1 95 81 ALA A O 1
ATOM 675 N N . VAL A 1 82 ? 7.098 6.258 5.223 1 97.62 82 VAL A N 1
ATOM 676 C CA . VAL A 1 82 ? 8.391 6.684 5.742 1 97.62 82 VAL A CA 1
ATOM 677 C C . VAL A 1 82 ? 9.508 6.16 4.84 1 97.62 82 VAL A C 1
ATOM 679 O O . VAL A 1 82 ? 9.555 4.965 4.535 1 97.62 82 VAL A O 1
ATOM 682 N N . ILE A 1 83 ? 10.352 7 4.402 1 98.38 83 ILE A N 1
ATOM 683 C CA . ILE A 1 83 ? 11.609 6.656 3.754 1 98.38 83 ILE A CA 1
ATOM 684 C C . ILE A 1 83 ? 12.781 7.055 4.652 1 98.38 83 ILE A C 1
ATOM 686 O O . ILE A 1 83 ? 12.922 8.227 5.016 1 98.38 83 ILE A O 1
ATOM 690 N N . MET A 1 84 ? 13.562 6.039 5.055 1 98.62 84 MET A N 1
ATOM 691 C CA . MET A 1 84 ? 14.812 6.359 5.742 1 98.62 84 MET A CA 1
ATOM 692 C C . MET A 1 84 ? 15.867 6.852 4.758 1 98.62 84 MET A C 1
ATOM 694 O O . MET A 1 84 ? 16.094 6.219 3.727 1 98.62 84 MET A O 1
ATOM 698 N N . LEU A 1 85 ? 16.391 8 4.953 1 98.5 85 LEU A N 1
ATOM 699 C CA . LEU A 1 85 ? 17.484 8.562 4.168 1 98.5 85 LEU A CA 1
ATOM 700 C C . LEU A 1 85 ? 18.703 8.859 5.051 1 98.5 85 LEU A C 1
ATOM 702 O O . LEU A 1 85 ? 18.703 9.852 5.789 1 98.5 85 LEU A O 1
ATOM 706 N N . THR A 1 86 ? 19.734 8.039 4.996 1 96.94 86 THR A N 1
ATOM 707 C CA . THR A 1 86 ? 20.797 8.094 6 1 96.94 86 THR A CA 1
ATOM 708 C C . THR A 1 86 ? 22.125 7.598 5.426 1 96.94 86 THR A C 1
ATOM 710 O O . THR A 1 86 ? 22.141 6.953 4.375 1 96.94 86 THR A O 1
ATOM 713 N N . SER A 1 87 ? 23.203 7.848 6.113 1 96.75 87 SER A N 1
ATOM 714 C CA . SER A 1 87 ? 24.531 7.41 5.715 1 96.75 87 SER A CA 1
ATOM 715 C C . SER A 1 87 ? 24.812 5.98 6.168 1 96.75 87 SER A C 1
ATOM 717 O O . SER A 1 87 ? 25.797 5.371 5.762 1 96.75 87 SER A O 1
ATOM 719 N N . ARG A 1 88 ? 23.953 5.457 6.957 1 95.75 88 ARG A N 1
ATOM 720 C CA . ARG A 1 88 ? 24.094 4.078 7.41 1 95.75 88 ARG A CA 1
ATOM 721 C C . ARG A 1 88 ? 23.75 3.1 6.293 1 95.75 88 ARG A C 1
ATOM 723 O O . ARG A 1 88 ? 22.594 3.018 5.867 1 95.75 88 ARG A O 1
ATOM 730 N N . ASP A 1 89 ? 24.672 2.324 5.887 1 93.88 89 ASP A N 1
ATOM 731 C CA . ASP A 1 89 ? 24.422 1.481 4.723 1 93.88 89 ASP A CA 1
ATOM 732 C C . ASP A 1 89 ? 24.641 0.007 5.051 1 93.88 89 ASP A C 1
ATOM 734 O O . ASP A 1 89 ? 24.609 -0.844 4.16 1 93.88 89 ASP A O 1
ATOM 738 N N . ALA A 1 90 ? 24.828 -0.297 6.359 1 96.81 90 ALA A N 1
ATOM 739 C CA . ALA A 1 90 ? 24.969 -1.692 6.762 1 96.81 90 ALA A CA 1
ATOM 740 C C . ALA A 1 90 ? 23.688 -2.469 6.535 1 96.81 90 ALA A C 1
ATOM 742 O O . ALA A 1 90 ? 22.594 -1.948 6.77 1 96.81 90 ALA A O 1
ATOM 743 N N . GLU A 1 91 ? 23.781 -3.719 6.094 1 97.06 91 GLU A N 1
ATOM 744 C CA . GLU A 1 91 ? 22.625 -4.578 5.871 1 97.06 91 GLU A CA 1
ATOM 745 C C . GLU A 1 91 ? 21.734 -4.648 7.113 1 97.06 91 GLU A C 1
ATOM 747 O O . GLU A 1 91 ? 20.516 -4.609 7.012 1 97.06 91 GLU A O 1
ATOM 752 N N . SER A 1 92 ? 22.406 -4.777 8.297 1 97.62 92 SER A N 1
ATOM 753 C CA . SER A 1 92 ? 21.672 -4.883 9.555 1 97.62 92 SER A CA 1
ATOM 754 C C . SER A 1 92 ? 20.828 -3.645 9.805 1 97.62 92 SER A C 1
ATOM 756 O O . SER A 1 92 ? 19.719 -3.744 10.328 1 97.62 92 SER A O 1
ATOM 758 N N . ASP A 1 93 ? 21.344 -2.475 9.398 1 97.5 93 ASP A N 1
ATOM 759 C CA . ASP A 1 93 ? 20.594 -1.231 9.578 1 97.5 93 ASP A CA 1
ATOM 760 C C . ASP A 1 93 ? 19.391 -1.172 8.648 1 97.5 93 ASP A C 1
ATOM 762 O O . ASP A 1 93 ? 18.297 -0.808 9.07 1 97.5 93 ASP A O 1
ATOM 766 N N . ILE A 1 94 ? 19.641 -1.533 7.406 1 97.56 94 ILE A N 1
ATOM 767 C CA . ILE A 1 94 ? 18.578 -1.552 6.41 1 97.56 94 ILE A CA 1
ATOM 768 C C . ILE A 1 94 ? 17.453 -2.49 6.863 1 97.56 94 ILE A C 1
ATOM 770 O O . ILE A 1 94 ? 16.281 -2.117 6.855 1 97.56 94 ILE A O 1
ATOM 774 N N . VAL A 1 95 ? 17.812 -3.654 7.352 1 97.69 95 VAL A N 1
ATOM 775 C CA . VAL A 1 95 ? 16.875 -4.672 7.809 1 97.69 95 VAL A CA 1
ATOM 776 C C . VAL A 1 95 ? 16.078 -4.145 9.008 1 97.69 95 VAL A C 1
ATOM 778 O O . VAL A 1 95 ? 14.859 -4.266 9.055 1 97.69 95 VAL A O 1
ATOM 781 N N . THR A 1 96 ? 16.797 -3.512 9.898 1 97.62 96 THR A N 1
ATOM 782 C CA . THR A 1 96 ? 16.156 -2.975 11.102 1 97.62 96 THR A CA 1
ATOM 783 C C . THR A 1 96 ? 15.117 -1.916 10.734 1 97.62 96 THR A C 1
ATOM 785 O O . THR A 1 96 ? 13.992 -1.944 11.234 1 97.62 96 THR A O 1
ATOM 788 N N . ALA A 1 97 ? 15.461 -1 9.875 1 98.06 97 ALA A N 1
ATOM 789 C CA . ALA A 1 97 ? 14.562 0.091 9.484 1 98.06 97 ALA A CA 1
ATOM 790 C C . ALA A 1 97 ? 13.32 -0.44 8.789 1 98.06 97 ALA A C 1
ATOM 792 O O . ALA A 1 97 ? 12.195 -0.055 9.125 1 98.06 97 ALA A O 1
ATOM 793 N N . LEU A 1 98 ? 13.516 -1.341 7.84 1 96.81 98 LEU A N 1
ATOM 794 C CA . LEU A 1 98 ? 12.398 -1.896 7.082 1 96.81 98 LEU A CA 1
ATOM 795 C C . LEU A 1 98 ? 11.484 -2.727 7.98 1 96.81 98 LEU A C 1
ATOM 797 O O . LEU A 1 98 ? 10.266 -2.609 7.91 1 96.81 98 LEU A O 1
ATOM 801 N N . ASN A 1 99 ? 12.062 -3.502 8.859 1 94.69 99 ASN A N 1
ATOM 802 C CA . ASN A 1 99 ? 11.281 -4.328 9.773 1 94.69 99 ASN A CA 1
ATOM 803 C C . ASN A 1 99 ? 10.562 -3.479 10.82 1 94.69 99 ASN A C 1
ATOM 805 O O . ASN A 1 99 ? 9.578 -3.922 11.414 1 94.69 99 ASN A O 1
ATOM 809 N N . SER A 1 100 ? 11.086 -2.26 11.031 1 95.88 100 SER A N 1
ATOM 810 C CA . SER A 1 100 ? 10.461 -1.352 11.984 1 95.88 100 SER A CA 1
ATOM 811 C C . SER A 1 100 ? 9.312 -0.58 11.336 1 95.88 100 SER A C 1
ATOM 813 O O . SER A 1 100 ? 8.656 0.228 12 1 95.88 100 SER A O 1
ATOM 815 N N . GLY A 1 101 ? 9.133 -0.8 10.078 1 95 101 GLY A N 1
ATOM 816 C CA . GLY A 1 101 ? 7.949 -0.236 9.453 1 95 101 GLY A CA 1
ATOM 817 C C . GLY A 1 101 ? 8.266 0.756 8.352 1 95 101 GLY A C 1
ATOM 818 O O . GLY A 1 101 ? 7.363 1.342 7.754 1 95 101 GLY A O 1
ATOM 819 N N . ALA A 1 102 ? 9.57 1.009 8.031 1 97.44 102 ALA A N 1
ATOM 820 C CA . ALA A 1 102 ? 9.914 1.896 6.918 1 97.44 102 ALA A CA 1
ATOM 821 C C . ALA A 1 102 ? 9.406 1.335 5.594 1 97.44 102 ALA A C 1
ATOM 823 O O . ALA A 1 102 ? 9.43 0.122 5.375 1 97.44 102 ALA A O 1
ATOM 824 N N . ASP A 1 103 ? 8.977 2.221 4.758 1 96.25 103 ASP A N 1
ATOM 825 C CA . ASP A 1 103 ? 8.469 1.812 3.451 1 96.25 103 ASP A CA 1
ATOM 826 C C . ASP A 1 103 ? 9.609 1.659 2.441 1 96.25 103 ASP A C 1
ATOM 828 O O . ASP A 1 103 ? 9.461 0.956 1.44 1 96.25 103 ASP A O 1
ATOM 832 N N . ASP A 1 104 ? 10.672 2.387 2.637 1 97.62 104 ASP A N 1
ATOM 833 C CA . ASP A 1 104 ? 11.859 2.324 1.798 1 97.62 104 ASP A CA 1
ATOM 834 C C . ASP A 1 104 ? 13.094 2.809 2.559 1 97.62 104 ASP A C 1
ATOM 836 O O . ASP A 1 104 ? 12.977 3.33 3.67 1 97.62 104 ASP A O 1
ATOM 840 N N . TYR A 1 105 ? 14.211 2.494 2.039 1 98.25 105 TYR A N 1
ATOM 841 C CA . TYR A 1 105 ? 15.508 2.842 2.615 1 98.25 105 TYR A CA 1
ATOM 842 C C . TYR A 1 105 ? 16.469 3.305 1.536 1 98.25 105 TYR A C 1
ATOM 844 O O . TYR A 1 105 ? 16.719 2.594 0.558 1 98.25 105 TYR A O 1
ATOM 852 N N . VAL A 1 106 ? 17.031 4.535 1.709 1 97.75 106 VAL A N 1
ATOM 853 C CA . VAL A 1 106 ? 17.953 5.125 0.751 1 97.75 106 VAL A CA 1
ATOM 854 C C . VAL A 1 106 ? 19.234 5.562 1.469 1 97.75 106 VAL A C 1
ATOM 856 O O . VAL A 1 106 ? 19.172 6.246 2.492 1 97.75 106 VAL A O 1
ATOM 859 N N . SER A 1 107 ? 20.344 5.195 0.95 1 96.31 107 SER A N 1
ATOM 860 C CA . SER A 1 107 ? 21.625 5.566 1.552 1 96.31 107 SER A CA 1
ATOM 861 C C . SER A 1 107 ? 22.141 6.891 0.991 1 96.31 107 SER A C 1
ATOM 863 O O . SER A 1 107 ? 21.922 7.191 -0.186 1 96.31 107 SER A O 1
ATOM 865 N N . LYS A 1 108 ? 22.734 7.652 1.865 1 96.62 108 LYS A N 1
ATOM 866 C CA . LYS A 1 108 ? 23.484 8.828 1.442 1 96.62 108 LYS A CA 1
ATOM 867 C C . LYS A 1 108 ? 24.891 8.453 0.991 1 96.62 108 LYS A C 1
ATOM 869 O O . LYS A 1 108 ? 25.5 7.539 1.545 1 96.62 108 LYS A O 1
ATOM 874 N N . PRO A 1 109 ? 25.484 9.156 -0.02 1 97.06 109 PRO A N 1
ATOM 875 C CA . PRO A 1 109 ? 24.828 10.156 -0.866 1 97.06 109 PRO A CA 1
ATOM 876 C C . PRO A 1 109 ? 23.781 9.547 -1.785 1 97.06 109 PRO A C 1
ATOM 878 O O . PRO A 1 109 ? 23.969 8.445 -2.314 1 97.06 109 PRO A O 1
ATOM 881 N N . PHE A 1 110 ? 22.75 10.227 -1.886 1 97.25 110 PHE A N 1
ATOM 882 C CA . PHE A 1 110 ? 21.656 9.672 -2.678 1 97.25 110 PHE A CA 1
ATOM 883 C C . PHE A 1 110 ? 21.703 10.195 -4.105 1 97.25 110 PHE A C 1
ATOM 885 O O . PHE A 1 110 ? 22.297 11.25 -4.371 1 97.25 110 PHE A O 1
ATOM 892 N N . ARG A 1 111 ? 21.156 9.414 -5.027 1 97.38 111 ARG A N 1
ATOM 893 C CA . ARG A 1 111 ? 20.938 9.82 -6.414 1 97.38 111 ARG A CA 1
ATOM 894 C C . ARG A 1 111 ? 19.594 10.5 -6.582 1 97.38 111 ARG A C 1
ATOM 896 O O . ARG A 1 111 ? 18.547 9.891 -6.363 1 97.38 111 ARG A O 1
ATOM 903 N N . PRO A 1 112 ? 19.562 11.75 -7.023 1 97.5 112 PRO A N 1
ATOM 904 C CA . PRO A 1 112 ? 18.359 12.57 -6.98 1 97.5 112 PRO A CA 1
ATOM 905 C C . PRO A 1 112 ? 17.188 11.945 -7.738 1 97.5 112 PRO A C 1
ATOM 907 O O . PRO A 1 112 ? 16.062 11.922 -7.234 1 97.5 112 PRO A O 1
ATOM 910 N N . ASN A 1 113 ? 17.484 11.398 -8.93 1 97.69 113 ASN A N 1
ATOM 911 C CA . ASN A 1 113 ? 16.391 10.836 -9.719 1 97.69 113 ASN A CA 1
ATOM 912 C C . ASN A 1 113 ? 15.867 9.539 -9.109 1 97.69 113 ASN A C 1
ATOM 914 O O . ASN A 1 113 ? 14.672 9.234 -9.211 1 97.69 113 ASN A O 1
ATOM 918 N N . GLU A 1 114 ? 16.75 8.789 -8.508 1 97.62 114 GLU A N 1
ATOM 919 C CA . GLU A 1 114 ? 16.312 7.59 -7.797 1 97.62 114 GLU A C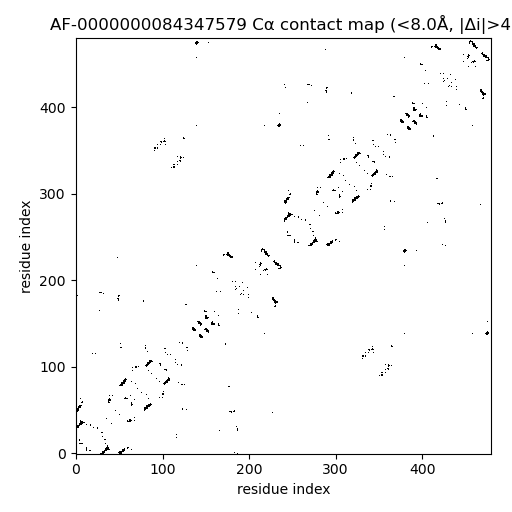A 1
ATOM 920 C C . GLU A 1 114 ? 15.43 7.945 -6.602 1 97.62 114 GLU A C 1
ATOM 922 O O . GLU A 1 114 ? 14.398 7.312 -6.375 1 97.62 114 GLU A O 1
ATOM 927 N N . LEU A 1 115 ? 15.852 8.953 -5.828 1 98.12 115 LEU A N 1
ATOM 928 C CA . LEU A 1 115 ? 15.047 9.367 -4.684 1 98.12 115 LEU A CA 1
ATOM 929 C C . LEU A 1 115 ? 13.656 9.797 -5.121 1 98.12 115 LEU A C 1
ATOM 931 O O . LEU A 1 115 ? 12.656 9.398 -4.516 1 98.12 115 LEU A O 1
ATOM 935 N N . LYS A 1 116 ? 13.617 10.57 -6.211 1 96.81 116 LYS A N 1
ATOM 936 C CA . LYS A 1 116 ? 12.328 11.016 -6.734 1 96.81 116 LYS A CA 1
ATOM 937 C C . LYS A 1 116 ? 11.438 9.82 -7.094 1 96.81 116 LYS A C 1
ATOM 939 O O . LYS A 1 116 ? 10.258 9.797 -6.746 1 96.81 116 LYS A O 1
ATOM 944 N N . ALA A 1 117 ? 12.008 8.852 -7.746 1 96.25 117 ALA A N 1
ATOM 945 C CA . ALA A 1 117 ? 11.273 7.676 -8.188 1 96.25 117 ALA A CA 1
ATOM 946 C C . ALA A 1 117 ? 10.789 6.855 -6.996 1 96.25 117 ALA A C 1
ATOM 948 O O . ALA A 1 117 ? 9.664 6.332 -7.012 1 96.25 117 ALA A O 1
ATOM 949 N N . ARG A 1 118 ? 11.648 6.695 -5.984 1 97.25 118 ARG A N 1
ATOM 950 C CA . ARG A 1 118 ? 11.281 5.93 -4.797 1 97.25 118 ARG A CA 1
ATOM 951 C C . ARG A 1 118 ? 10.18 6.629 -4.016 1 97.25 118 ARG A C 1
ATOM 953 O O . ARG A 1 118 ? 9.266 5.973 -3.506 1 97.25 118 ARG A O 1
ATOM 960 N N . VAL A 1 119 ? 10.234 7.941 -3.932 1 95.75 119 VAL A N 1
ATOM 961 C CA . VAL A 1 119 ? 9.188 8.719 -3.281 1 95.75 119 VAL A CA 1
ATOM 962 C C . VAL A 1 119 ? 7.859 8.492 -3.996 1 95.75 119 VAL A C 1
ATOM 964 O O . VAL A 1 119 ? 6.844 8.211 -3.355 1 95.75 119 VAL A O 1
ATOM 967 N N . THR A 1 120 ? 7.895 8.57 -5.301 1 92.56 120 THR A N 1
ATOM 968 C CA . THR A 1 120 ? 6.691 8.383 -6.102 1 92.56 120 THR A CA 1
ATOM 969 C C . THR A 1 120 ? 6.141 6.973 -5.938 1 92.56 120 THR A C 1
ATOM 971 O O . THR A 1 120 ? 4.93 6.781 -5.801 1 92.56 120 THR A O 1
ATOM 974 N N . ALA A 1 121 ? 6.996 6.008 -5.898 1 92.88 121 ALA A N 1
ATOM 975 C CA . ALA A 1 121 ? 6.59 4.613 -5.742 1 92.88 121 ALA A CA 1
ATOM 976 C C . ALA A 1 121 ? 5.93 4.383 -4.387 1 92.88 121 ALA A C 1
ATOM 978 O O . ALA A 1 121 ? 4.898 3.715 -4.297 1 92.88 121 ALA A O 1
ATOM 979 N N . VAL A 1 122 ? 6.527 4.941 -3.336 1 93.56 122 VAL A N 1
ATOM 980 C CA . VAL A 1 122 ? 6.016 4.77 -1.979 1 93.56 122 VAL A CA 1
ATOM 981 C C . VAL A 1 122 ? 4.645 5.434 -1.856 1 93.56 122 VAL A C 1
ATOM 983 O O . VAL A 1 122 ? 3.723 4.863 -1.271 1 93.56 122 VAL A O 1
ATOM 986 N N . LEU A 1 123 ? 4.465 6.574 -2.436 1 89.44 123 LEU A N 1
ATOM 987 C CA . LEU A 1 123 ? 3.201 7.301 -2.354 1 89.44 123 LEU A CA 1
ATOM 988 C C . LEU A 1 123 ? 2.113 6.598 -3.156 1 89.44 123 LEU A C 1
ATOM 990 O O . LEU A 1 123 ? 0.946 6.594 -2.76 1 89.44 123 LEU A O 1
ATOM 994 N N . ARG A 1 124 ? 2.451 6.016 -4.266 1 85.81 124 ARG A N 1
ATOM 995 C CA . ARG A 1 124 ? 1.512 5.234 -5.062 1 85.81 124 ARG A CA 1
ATOM 996 C C . ARG A 1 124 ? 0.954 4.062 -4.262 1 85.81 124 ARG A C 1
ATOM 998 O O . ARG A 1 124 ? -0.251 3.805 -4.285 1 85.81 124 ARG A O 1
ATOM 1005 N N . ARG A 1 125 ? 1.76 3.498 -3.537 1 81.75 125 ARG A N 1
ATOM 1006 C CA . ARG A 1 125 ? 1.393 2.314 -2.766 1 81.75 125 ARG A CA 1
ATOM 1007 C C . ARG A 1 125 ? 0.451 2.678 -1.622 1 81.75 125 ARG A C 1
ATOM 1009 O O . ARG A 1 125 ? -0.381 1.864 -1.215 1 81.75 125 ARG A O 1
ATOM 1016 N N . HIS A 1 126 ? 0.66 3.797 -1.12 1 77.31 126 HIS A N 1
ATOM 1017 C CA . HIS A 1 126 ? -0.166 4.266 -0.013 1 77.31 126 HIS A CA 1
ATOM 1018 C C . HIS A 1 126 ? -1.485 4.84 -0.516 1 77.31 126 HIS A C 1
ATOM 1020 O O . HIS A 1 126 ? -2.256 5.41 0.261 1 77.31 126 HIS A O 1
ATOM 1026 N N . GLY A 1 127 ? -1.761 4.621 -1.835 1 71.69 127 GLY A N 1
ATOM 1027 C CA . GLY A 1 127 ? -3.018 5.066 -2.416 1 71.69 127 GLY A CA 1
ATOM 1028 C C . GLY A 1 127 ? -3.09 6.57 -2.6 1 71.69 127 GLY A C 1
ATOM 1029 O O . GLY A 1 127 ? -4.168 7.121 -2.834 1 71.69 127 GLY A O 1
ATOM 1030 N N . LEU A 1 128 ? -2.064 7.195 -2.334 1 59.22 128 LEU A N 1
ATOM 1031 C CA . LEU A 1 128 ? -2.045 8.656 -2.365 1 59.22 128 LEU A CA 1
ATOM 1032 C C . LEU A 1 128 ? -1.692 9.164 -3.76 1 59.22 128 LEU A C 1
ATOM 1034 O O . LEU A 1 128 ? -1.832 10.352 -4.043 1 59.22 128 LEU A O 1
ATOM 1038 N N . GLN A 1 129 ? -1.263 8.234 -4.586 1 58.88 129 GLN A N 1
ATOM 1039 C CA . GLN A 1 129 ? -1.06 8.555 -5.996 1 58.88 129 GLN A CA 1
ATOM 1040 C C . GLN A 1 129 ? -1.771 7.551 -6.895 1 58.88 129 GLN A C 1
ATOM 1042 O O . GLN A 1 129 ? -1.512 6.348 -6.82 1 58.88 129 GLN A O 1
ATOM 1047 N N . LYS A 1 130 ? -2.998 8.016 -7.387 1 56.81 130 LYS A N 1
ATOM 1048 C CA . LYS A 1 130 ? -3.826 7.152 -8.219 1 56.81 130 LYS A CA 1
ATOM 1049 C C . LYS A 1 130 ? -3.086 6.727 -9.477 1 56.81 130 LYS A C 1
ATOM 1051 O O . LYS A 1 130 ? -2.316 7.504 -10.047 1 56.81 130 LYS A O 1
ATOM 1056 N N . SER A 1 131 ? -3.078 5.43 -9.648 1 53.38 131 SER A N 1
ATOM 1057 C CA . SER A 1 131 ? -2.637 5.027 -10.977 1 53.38 131 SER A CA 1
ATOM 1058 C C . SER A 1 131 ? -3.561 5.578 -12.055 1 53.38 131 SER A C 1
ATOM 1060 O O . SER A 1 131 ? -4.75 5.797 -11.812 1 53.38 131 SER A O 1
ATOM 1062 N N . ALA A 1 132 ? -3.045 6.266 -13.102 1 50.97 132 ALA A N 1
ATOM 1063 C CA . ALA A 1 132 ? -3.709 6.914 -14.227 1 50.97 132 ALA A CA 1
ATOM 1064 C C . ALA A 1 132 ? -4.992 6.184 -14.602 1 50.97 132 ALA A C 1
ATOM 1066 O O . ALA A 1 132 ? -5.934 6.793 -15.117 1 50.97 132 ALA A O 1
ATOM 1067 N N . GLY A 1 133 ? -5.23 4.961 -14.266 1 52.91 133 GLY A N 1
ATOM 1068 C CA . GLY A 1 133 ? -6.258 4.219 -14.984 1 52.91 133 GLY A CA 1
ATOM 1069 C C . GLY A 1 133 ? -7.574 4.156 -14.234 1 52.91 133 GLY A C 1
ATOM 1070 O O . GLY A 1 133 ? -8.602 3.797 -14.812 1 52.91 133 GLY A O 1
ATOM 1071 N N . ASN A 1 134 ? -7.602 4.391 -12.938 1 60.31 134 ASN A N 1
ATOM 1072 C CA . ASN A 1 134 ? -8.898 4.16 -12.312 1 60.31 134 ASN A CA 1
ATOM 1073 C C . ASN A 1 134 ? -9.617 5.473 -12.016 1 60.31 134 ASN A C 1
ATOM 1075 O O . ASN A 1 134 ? -9.461 6.039 -10.93 1 60.31 134 ASN A O 1
ATOM 1079 N N . GLU A 1 135 ? -10.32 5.871 -13.078 1 74.75 135 GLU A N 1
ATOM 1080 C CA . GLU A 1 135 ? -11.008 7.156 -12.992 1 74.75 135 GLU A CA 1
ATOM 1081 C C . GLU A 1 135 ? -12.297 7.043 -12.18 1 74.75 135 GLU A C 1
ATOM 1083 O O . GLU A 1 135 ? -12.773 8.031 -11.617 1 74.75 135 GLU A O 1
ATOM 1088 N N . ILE A 1 136 ? -12.758 5.824 -12.102 1 78.06 136 ILE A N 1
ATOM 1089 C CA . ILE A 1 136 ? -14.016 5.633 -11.383 1 78.06 136 ILE A CA 1
ATOM 1090 C C . ILE A 1 136 ? -13.758 4.82 -10.117 1 78.06 136 ILE A C 1
ATOM 1092 O O . ILE A 1 136 ? -13.109 3.777 -10.156 1 78.06 136 ILE A O 1
ATOM 1096 N N . GLN A 1 137 ? -14.164 5.367 -8.984 1 80.06 137 GLN A N 1
ATOM 1097 C CA . GLN A 1 137 ? -14.047 4.688 -7.699 1 80.06 137 GLN A CA 1
ATOM 1098 C C . GLN A 1 137 ? -15.391 4.641 -6.977 1 80.06 137 GLN A C 1
ATOM 1100 O O . GLN A 1 137 ? -16.141 5.613 -7.004 1 80.06 137 GLN A O 1
ATOM 1105 N N . SER A 1 138 ? -15.633 3.506 -6.484 1 79.88 138 SER A N 1
ATOM 1106 C CA . SER A 1 138 ? -16.891 3.367 -5.758 1 79.88 138 SER A CA 1
ATOM 1107 C C . SER A 1 138 ? -16.641 3.113 -4.273 1 79.88 138 SER A C 1
ATOM 1109 O O . SER A 1 138 ? -15.734 2.365 -3.908 1 79.88 138 SER A O 1
ATOM 1111 N N . PHE A 1 139 ? -17.375 3.781 -3.438 1 78.81 139 PHE A N 1
ATOM 1112 C CA . PHE A 1 139 ? -17.391 3.611 -1.99 1 78.81 139 PHE A CA 1
ATOM 1113 C C . PHE A 1 139 ? -18.812 3.402 -1.483 1 78.81 139 PHE A C 1
ATOM 1115 O O . PHE A 1 139 ? -19.578 4.355 -1.372 1 78.81 139 PHE A O 1
ATOM 1122 N N . ASN A 1 140 ? -19.047 2.24 -1.073 1 78.25 140 ASN A N 1
ATOM 1123 C CA . ASN A 1 140 ? -20.422 1.922 -0.702 1 78.25 140 ASN A CA 1
ATOM 1124 C C . ASN A 1 140 ? -21.406 2.32 -1.797 1 78.25 140 ASN A C 1
ATOM 1126 O O . ASN A 1 140 ? -21.344 1.814 -2.918 1 78.25 140 ASN A O 1
ATOM 1130 N N . ASP A 1 141 ? -22.25 3.35 -1.488 1 79.38 141 ASP A N 1
ATOM 1131 C CA . ASP A 1 141 ? -23.297 3.705 -2.438 1 79.38 141 ASP A CA 1
ATOM 1132 C C . ASP A 1 141 ? -22.906 4.934 -3.256 1 79.38 141 ASP A C 1
ATOM 1134 O O . ASP A 1 141 ? -23.719 5.465 -4.016 1 79.38 141 ASP A O 1
ATOM 1138 N N . LEU A 1 142 ? -21.672 5.316 -3.051 1 88.12 142 LEU A N 1
ATOM 1139 C CA . LEU A 1 142 ? -21.203 6.504 -3.758 1 88.12 142 LEU A CA 1
ATOM 1140 C C . LEU A 1 142 ? -20.203 6.137 -4.844 1 88.12 142 LEU A C 1
ATOM 1142 O O . LEU A 1 142 ? -19.359 5.266 -4.641 1 88.12 142 LEU A O 1
ATOM 1146 N N . THR A 1 143 ? -20.344 6.699 -6.012 1 88.56 143 THR A N 1
ATOM 1147 C CA . THR A 1 143 ? -19.406 6.504 -7.113 1 88.56 143 THR A CA 1
ATOM 1148 C C . THR A 1 143 ? -18.766 7.824 -7.516 1 88.56 143 THR A C 1
ATOM 1150 O O . THR A 1 143 ? -19.453 8.789 -7.832 1 88.56 143 THR A O 1
ATOM 1153 N N . PHE A 1 144 ? -17.484 7.844 -7.426 1 90.12 144 PHE A N 1
ATOM 1154 C CA . PHE A 1 144 ? -16.703 9.023 -7.785 1 90.12 144 PHE A CA 1
ATOM 1155 C C . PHE A 1 144 ? -16.125 8.891 -9.188 1 90.12 144 PHE A C 1
ATOM 1157 O O . PHE A 1 144 ? -15.578 7.855 -9.547 1 90.12 144 PHE A O 1
ATOM 1164 N N . ASP A 1 145 ? -16.281 9.898 -10.016 1 90 145 ASP A N 1
ATOM 1165 C CA . ASP A 1 145 ? -15.695 9.984 -11.352 1 90 145 ASP A CA 1
ATOM 1166 C C . ASP A 1 145 ? -14.703 11.148 -11.445 1 90 145 ASP A C 1
ATOM 1168 O O . ASP A 1 145 ? -15.102 12.305 -11.586 1 90 145 ASP A O 1
ATOM 1172 N N . ASP A 1 146 ? -13.508 10.844 -11.398 1 86.62 146 ASP A N 1
ATOM 1173 C CA . ASP A 1 146 ? -12.453 11.852 -11.344 1 86.62 146 ASP A CA 1
ATOM 1174 C C . ASP A 1 146 ? -12.359 12.617 -12.664 1 86.62 146 ASP A C 1
ATOM 1176 O O . ASP A 1 146 ? -11.961 13.781 -12.68 1 86.62 146 ASP A O 1
ATOM 1180 N N . ALA A 1 147 ? -12.633 11.953 -13.75 1 85.81 147 ALA A N 1
ATOM 1181 C CA . ALA A 1 147 ? -12.578 12.602 -15.062 1 85.81 147 ALA A CA 1
ATOM 1182 C C . ALA A 1 147 ? -13.656 13.672 -15.195 1 85.81 147 ALA A C 1
ATOM 1184 O O . ALA A 1 147 ? -13.406 14.758 -15.727 1 85.81 147 ALA A O 1
ATOM 1185 N N . GLU A 1 148 ? -14.805 13.414 -14.68 1 88.44 148 GLU A N 1
ATOM 1186 C CA . GLU A 1 148 ? -15.938 14.328 -14.812 1 88.44 148 GLU A CA 1
ATOM 1187 C C . GLU A 1 148 ? -16.109 15.18 -13.555 1 88.44 148 GLU A C 1
ATOM 1189 O O . GLU A 1 148 ? -16.891 16.125 -13.539 1 88.44 148 GLU A O 1
ATOM 1194 N N . LEU A 1 149 ? -15.398 14.828 -12.523 1 91.19 149 LEU A N 1
ATOM 1195 C CA . LEU A 1 149 ? -15.5 15.516 -11.234 1 91.19 149 LEU A CA 1
ATOM 1196 C C . LEU A 1 149 ? -16.938 15.461 -10.711 1 91.19 149 LEU A C 1
ATOM 1198 O O . LEU A 1 149 ? -17.484 16.484 -10.312 1 91.19 149 LEU A O 1
ATOM 1202 N N . THR A 1 150 ? -17.516 14.266 -10.734 1 93.62 150 THR A N 1
ATOM 1203 C CA . THR A 1 150 ? -18.891 14.086 -10.281 1 93.62 150 THR A CA 1
ATOM 1204 C C . THR A 1 150 ? -19 12.883 -9.344 1 93.62 150 THR A C 1
ATOM 1206 O O . THR A 1 150 ? -18.156 11.977 -9.391 1 93.62 150 THR A O 1
ATOM 1209 N N . VAL A 1 151 ? -19.938 12.969 -8.461 1 94.56 151 VAL A N 1
ATOM 1210 C CA . VAL A 1 151 ? -20.297 11.867 -7.578 1 94.56 151 VAL A CA 1
ATOM 1211 C C . VAL A 1 151 ? -21.734 11.438 -7.859 1 94.56 151 VAL A C 1
ATOM 1213 O O . VAL A 1 151 ? -22.625 12.281 -8.055 1 94.56 151 VAL A O 1
ATOM 1216 N N . THR A 1 152 ? -21.922 10.18 -7.945 1 93.5 152 THR A N 1
ATOM 1217 C CA . THR A 1 152 ? -23.281 9.664 -8.172 1 93.5 152 THR A CA 1
ATOM 1218 C C . THR A 1 152 ? -23.672 8.672 -7.078 1 93.5 152 THR A C 1
ATOM 1220 O O . THR A 1 152 ? -22.812 8.047 -6.461 1 93.5 152 THR A O 1
ATOM 1223 N N . ARG A 1 153 ? -24.906 8.672 -6.809 1 88.81 153 ARG A N 1
ATOM 1224 C CA . ARG A 1 153 ? -25.547 7.676 -5.949 1 88.81 153 ARG A CA 1
ATOM 1225 C C . ARG A 1 153 ? -26.719 7.016 -6.656 1 88.81 153 ARG A C 1
ATOM 1227 O O . ARG A 1 153 ? -27.656 7.695 -7.07 1 88.81 153 ARG A O 1
ATOM 1234 N N . ALA A 1 154 ? -26.688 5.758 -6.777 1 82 154 ALA A N 1
ATOM 1235 C CA . ALA A 1 154 ? -27.734 5.039 -7.48 1 82 154 ALA A CA 1
ATOM 1236 C C . ALA A 1 154 ? -27.984 5.637 -8.859 1 82 154 ALA A C 1
ATOM 1238 O O . ALA A 1 154 ? -29.125 5.871 -9.25 1 82 154 ALA A O 1
ATOM 1239 N N . GLY A 1 155 ? -26.922 6.051 -9.445 1 83.81 155 GLY A N 1
ATOM 1240 C CA . GLY A 1 155 ? -26.984 6.551 -10.812 1 83.81 155 GLY A CA 1
ATOM 1241 C C . GLY A 1 155 ? -27.375 8.016 -10.891 1 83.81 155 GLY A C 1
ATOM 1242 O O . GLY A 1 155 ? -27.359 8.609 -11.969 1 83.81 155 GLY A O 1
ATOM 1243 N N . LYS A 1 156 ? -27.75 8.609 -9.781 1 92 156 LYS A N 1
ATOM 1244 C CA . LYS A 1 156 ? -28.125 10.023 -9.758 1 92 156 LYS A CA 1
ATOM 1245 C C . LYS A 1 156 ? -26.953 10.898 -9.328 1 92 156 LYS A C 1
ATOM 1247 O O . LYS A 1 156 ? -26.297 10.617 -8.328 1 92 156 LYS A O 1
ATOM 1252 N N . THR A 1 157 ? -26.828 11.945 -10.023 1 94.12 157 THR A N 1
ATOM 1253 C CA . THR A 1 157 ? -25.703 12.836 -9.766 1 94.12 157 THR A CA 1
ATOM 1254 C C . THR A 1 157 ? -25.969 13.711 -8.547 1 94.12 157 THR A C 1
ATOM 1256 O O . THR A 1 157 ? -27.062 14.242 -8.383 1 94.12 157 THR A O 1
ATOM 1259 N N . ILE A 1 158 ? -25 13.82 -7.707 1 94.94 158 ILE A N 1
ATOM 1260 C CA . ILE A 1 158 ? -25.047 14.727 -6.566 1 94.94 158 ILE A CA 1
ATOM 1261 C C . ILE A 1 158 ? -24.391 16.047 -6.934 1 94.94 158 ILE A C 1
ATOM 1263 O O . ILE A 1 158 ? -23.297 16.078 -7.508 1 94.94 158 ILE A O 1
ATOM 1267 N N . ASN A 1 159 ? -25 17.172 -6.645 1 92.31 159 ASN A N 1
ATOM 1268 C CA . ASN A 1 159 ? -24.516 18.5 -7.012 1 92.31 159 ASN A CA 1
ATOM 1269 C C . ASN A 1 159 ? -23.359 18.938 -6.117 1 92.31 159 ASN A C 1
ATOM 1271 O O . ASN A 1 159 ? -23.578 19.359 -4.98 1 92.31 159 ASN A O 1
ATOM 1275 N N . LEU A 1 160 ? -22.203 18.859 -6.598 1 94.88 160 LEU A N 1
ATOM 1276 C CA . LEU A 1 160 ? -21.016 19.344 -5.898 1 94.88 160 LEU A CA 1
ATOM 1277 C C . LEU A 1 160 ? -20.266 20.375 -6.742 1 94.88 160 LEU A C 1
ATOM 1279 O O . LEU A 1 160 ? -20.219 20.25 -7.969 1 94.88 160 LEU A O 1
ATOM 1283 N N . THR A 1 161 ? -19.812 21.359 -6.086 1 93.62 161 THR A N 1
ATOM 1284 C CA . THR A 1 161 ? -18.828 22.219 -6.754 1 93.62 161 THR A CA 1
ATOM 1285 C C . THR A 1 161 ? -17.516 21.469 -6.961 1 93.62 161 THR A C 1
ATOM 1287 O O . THR A 1 161 ? -17.328 20.391 -6.414 1 93.62 161 THR A O 1
ATOM 1290 N N . GLU A 1 162 ? -16.688 22.078 -7.816 1 92 162 GLU A N 1
ATOM 1291 C CA . GLU A 1 162 ? -15.383 21.453 -8.039 1 92 162 GLU A CA 1
ATOM 1292 C C . GLU A 1 162 ? -14.609 21.297 -6.73 1 92 162 GLU A C 1
ATOM 1294 O O . GLU A 1 162 ? -14.023 20.25 -6.477 1 92 162 GLU A O 1
ATOM 1299 N N . ARG A 1 163 ? -14.586 22.281 -5.93 1 91.62 163 ARG A N 1
ATOM 1300 C CA . ARG A 1 163 ? -13.867 22.234 -4.664 1 91.62 163 ARG A CA 1
ATOM 1301 C C . ARG A 1 163 ? -14.469 21.203 -3.723 1 91.62 163 ARG A C 1
ATOM 1303 O O . ARG A 1 163 ? -13.742 20.469 -3.045 1 91.62 163 ARG A O 1
ATOM 1310 N N . GLU A 1 164 ? -15.781 21.203 -3.688 1 93.56 164 GLU A N 1
ATOM 1311 C CA . GLU A 1 164 ? -16.453 20.188 -2.877 1 93.56 164 GLU A CA 1
ATOM 1312 C C . GLU A 1 164 ? -16.078 18.781 -3.336 1 93.56 164 GLU A C 1
ATOM 1314 O O . GLU A 1 164 ? -15.828 17.906 -2.51 1 93.56 164 GLU A O 1
ATOM 1319 N N . TYR A 1 165 ? -16.062 18.625 -4.645 1 94.44 165 TYR A N 1
ATOM 1320 C CA . TYR A 1 165 ? -15.688 17.312 -5.18 1 94.44 165 TYR A CA 1
ATOM 1321 C C . TYR A 1 165 ? -14.273 16.938 -4.746 1 94.44 165 TYR A C 1
ATOM 1323 O O . TYR A 1 165 ? -14.047 15.812 -4.27 1 94.44 165 TYR A O 1
ATOM 1331 N N . ARG A 1 166 ? -13.352 17.781 -4.898 1 90.94 166 ARG A N 1
ATOM 1332 C CA . ARG A 1 166 ? -11.953 17.5 -4.602 1 90.94 166 ARG A CA 1
ATOM 1333 C C . ARG A 1 166 ? -11.758 17.219 -3.113 1 90.94 166 ARG A C 1
ATOM 1335 O O . ARG A 1 166 ? -10.984 16.344 -2.74 1 90.94 166 ARG A O 1
ATOM 1342 N N . LEU A 1 167 ? -12.453 18.016 -2.318 1 92.69 167 LEU A N 1
ATOM 1343 C CA . LEU A 1 167 ? -12.398 17.781 -0.879 1 92.69 167 LEU A CA 1
ATOM 1344 C C . LEU A 1 167 ? -12.984 16.422 -0.521 1 92.69 167 LEU A C 1
ATOM 1346 O O . LEU A 1 167 ? -12.406 15.68 0.271 1 92.69 167 LEU A O 1
ATOM 1350 N N . ALA A 1 168 ? -14.094 16.109 -1.141 1 94.38 168 ALA A N 1
ATOM 1351 C CA . ALA A 1 168 ? -14.727 14.812 -0.915 1 94.38 168 ALA A CA 1
ATOM 1352 C C . ALA A 1 168 ? -13.805 13.68 -1.344 1 94.38 168 ALA A C 1
ATOM 1354 O O . ALA A 1 168 ? -13.609 12.711 -0.6 1 94.38 168 ALA A O 1
ATOM 1355 N N . SER A 1 169 ? -13.281 13.82 -2.51 1 90.62 169 SER A N 1
ATOM 1356 C CA . SER A 1 169 ? -12.367 12.82 -3.039 1 90.62 169 SER A CA 1
ATOM 1357 C C . SER A 1 169 ? -11.18 12.602 -2.102 1 90.62 169 SER A C 1
ATOM 1359 O O . SER A 1 169 ? -10.766 11.469 -1.866 1 90.62 169 SER A O 1
ATOM 1361 N N . CYS A 1 170 ? -10.727 13.656 -1.548 1 89.38 170 CYS A N 1
ATOM 1362 C CA . CYS A 1 170 ? -9.609 13.594 -0.604 1 89.38 170 CYS A CA 1
ATOM 1363 C C . CYS A 1 170 ? -10.016 12.844 0.659 1 89.38 170 CYS A C 1
ATOM 1365 O O . CYS A 1 170 ? -9.281 11.969 1.123 1 89.38 170 CYS A O 1
ATOM 1367 N N . LEU A 1 171 ? -11.148 13.141 1.206 1 91.88 171 LEU A N 1
ATOM 1368 C CA . LEU A 1 171 ? -11.625 12.477 2.414 1 91.88 171 LEU A CA 1
ATOM 1369 C C . LEU A 1 171 ? -11.781 10.977 2.188 1 91.88 171 LEU A C 1
ATOM 1371 O O . LEU A 1 171 ? -11.344 10.172 3.012 1 91.88 171 LEU A O 1
ATOM 1375 N N . PHE A 1 172 ? -12.289 10.633 1.049 1 88.38 172 PHE A N 1
ATOM 1376 C CA . PHE A 1 172 ? -12.562 9.227 0.769 1 88.38 172 PHE A CA 1
ATOM 1377 C C . PHE A 1 172 ? -11.273 8.484 0.438 1 88.38 172 PHE A C 1
ATOM 1379 O O . PHE A 1 172 ? -11.148 7.293 0.729 1 88.38 172 PHE A O 1
ATOM 1386 N N . ALA A 1 173 ? -10.359 9.18 -0.17 1 84.69 173 ALA A N 1
ATOM 1387 C CA . ALA A 1 173 ? -9.062 8.578 -0.45 1 84.69 173 ALA A CA 1
ATOM 1388 C C . ALA A 1 173 ? -8.281 8.328 0.838 1 84.69 173 ALA A C 1
ATOM 1390 O O . ALA A 1 173 ? -7.301 7.582 0.845 1 84.69 173 ALA A O 1
ATOM 1391 N N . ASN A 1 174 ? -8.68 8.992 1.893 1 87.19 174 ASN A N 1
ATOM 1392 C CA . ASN A 1 174 ? -8.016 8.883 3.186 1 87.19 174 ASN A CA 1
ATOM 1393 C C . ASN A 1 174 ? -8.953 8.359 4.262 1 87.19 174 ASN A C 1
ATOM 1395 O O . ASN A 1 174 ? -8.977 8.875 5.383 1 87.19 174 ASN A O 1
ATOM 1399 N N . LEU A 1 175 ? -9.68 7.348 3.893 1 84.19 175 LEU A N 1
ATOM 1400 C CA . LEU A 1 175 ? -10.633 6.773 4.84 1 84.19 175 LEU A CA 1
ATOM 1401 C C . LEU A 1 175 ? -9.922 6.34 6.121 1 84.19 175 LEU A C 1
ATOM 1403 O O . LEU A 1 175 ? -8.844 5.758 6.07 1 84.19 175 LEU A O 1
ATOM 1407 N N . ALA A 1 176 ? -10.461 6.672 7.301 1 84.25 176 ALA A N 1
ATOM 1408 C CA . ALA A 1 176 ? -10.039 6.258 8.633 1 84.25 176 ALA A CA 1
ATOM 1409 C C . ALA A 1 176 ? -8.781 7.004 9.07 1 84.25 176 ALA A C 1
ATOM 1411 O O . ALA A 1 176 ? -8.25 6.766 10.156 1 84.25 176 ALA A O 1
ATOM 1412 N N . ARG A 1 177 ? -8.328 7.84 8.203 1 87.25 177 ARG A N 1
ATOM 1413 C CA . ARG A 1 177 ? -7.152 8.648 8.516 1 87.25 177 ARG A CA 1
ATOM 1414 C C . ARG A 1 177 ? -7.559 10.047 8.977 1 87.25 177 ARG A C 1
ATOM 1416 O O . ARG A 1 177 ? -8.258 10.766 8.258 1 87.25 177 ARG A O 1
ATOM 1423 N N . PRO A 1 178 ? -7.129 10.414 10.148 1 91.88 178 PRO A N 1
ATOM 1424 C CA . PRO A 1 178 ? -7.391 11.797 10.562 1 91.88 178 PRO A CA 1
ATOM 1425 C C . PRO A 1 178 ? -6.648 12.82 9.703 1 91.88 178 PRO A C 1
ATOM 1427 O O . PRO A 1 178 ? -5.461 12.648 9.422 1 91.88 178 PRO A O 1
ATOM 1430 N N . LEU A 1 179 ? -7.355 13.82 9.273 1 92.88 179 LEU A N 1
ATOM 1431 C CA . LEU A 1 179 ? -6.77 14.906 8.5 1 92.88 179 LEU A CA 1
ATOM 1432 C C . LEU A 1 179 ? -6.867 16.234 9.258 1 92.88 179 LEU A C 1
ATOM 1434 O O . LEU A 1 179 ? -7.957 16.641 9.648 1 92.88 179 LEU A O 1
ATOM 1438 N N . SER A 1 180 ? -5.723 16.828 9.492 1 92.31 180 SER A N 1
ATOM 1439 C CA . SER A 1 180 ? -5.707 18.094 10.219 1 92.31 180 SER A CA 1
ATOM 1440 C C . SER A 1 180 ? -6.32 19.203 9.391 1 92.31 180 SER A C 1
ATOM 1442 O O . SER A 1 180 ? -6.395 19.109 8.164 1 92.31 180 SER A O 1
ATOM 1444 N N . ARG A 1 181 ? -6.746 20.281 10.148 1 89.44 181 ARG A N 1
ATOM 1445 C CA . ARG A 1 181 ? -7.281 21.438 9.445 1 89.44 181 ARG A CA 1
ATOM 1446 C C . ARG A 1 181 ? -6.23 22.047 8.523 1 89.44 181 ARG A C 1
ATOM 1448 O O . ARG A 1 181 ? -6.531 22.406 7.383 1 89.44 181 ARG A O 1
ATOM 1455 N N . GLU A 1 182 ? -5.043 22.125 8.992 1 87.94 182 GLU A N 1
ATOM 1456 C CA . GLU A 1 182 ? -3.961 22.719 8.211 1 87.94 182 GLU A CA 1
ATOM 1457 C C . GLU A 1 182 ? -3.697 21.906 6.941 1 87.94 182 GLU A C 1
ATOM 1459 O O . GLU A 1 182 ? -3.475 22.484 5.871 1 87.94 182 GLU A O 1
ATOM 1464 N N . TYR A 1 183 ? -3.76 20.656 7.043 1 90.5 183 TYR A N 1
ATOM 1465 C CA . TYR A 1 183 ? -3.588 19.766 5.902 1 90.5 183 TYR A CA 1
ATOM 1466 C C . TYR A 1 183 ? -4.609 20.062 4.812 1 90.5 183 TYR A C 1
ATOM 1468 O O . TYR A 1 183 ? -4.25 20.203 3.641 1 90.5 183 TYR A O 1
ATOM 1476 N N . LEU A 1 184 ? -5.859 20.156 5.219 1 89.5 184 LEU A N 1
ATOM 1477 C CA . LEU A 1 184 ? -6.953 20.391 4.281 1 89.5 184 LEU A CA 1
ATOM 1478 C C . LEU A 1 184 ? -6.867 21.797 3.703 1 89.5 184 LEU A C 1
ATOM 1480 O O . LEU A 1 184 ? -7.066 22 2.502 1 89.5 184 LEU A O 1
ATOM 1484 N N . TYR A 1 185 ? -6.531 22.797 4.516 1 87.62 185 TYR A N 1
ATOM 1485 C CA . TYR A 1 185 ? -6.41 24.172 4.039 1 87.62 185 TYR A CA 1
ATOM 1486 C C . TYR A 1 185 ? -5.285 24.297 3.018 1 87.62 185 TYR A C 1
ATOM 1488 O O . TYR A 1 185 ? -5.461 24.922 1.969 1 87.62 185 TYR A O 1
ATOM 1496 N N . GLU A 1 186 ? -4.168 23.719 3.258 1 85.5 186 GLU A N 1
ATOM 1497 C CA . GLU A 1 186 ? -3.012 23.812 2.373 1 85.5 186 GLU A CA 1
ATOM 1498 C C . GLU A 1 186 ? -3.318 23.219 1 1 85.5 186 GLU A C 1
ATOM 1500 O O . GLU A 1 186 ? -2.793 23.688 -0.013 1 85.5 186 GLU A O 1
ATOM 1505 N N . ARG A 1 187 ? -4.148 22.297 0.996 1 85.25 187 ARG A N 1
ATOM 1506 C CA . ARG A 1 187 ? -4.398 21.547 -0.236 1 85.25 187 ARG A CA 1
ATOM 1507 C C . ARG A 1 187 ? -5.484 22.219 -1.069 1 85.25 187 ARG A C 1
ATOM 1509 O O . ARG A 1 187 ? -5.441 22.188 -2.301 1 85.25 187 ARG A O 1
ATOM 1516 N N . PHE A 1 188 ? -6.43 22.922 -0.387 1 87.88 188 PHE A N 1
ATOM 1517 C CA . PHE A 1 188 ? -7.613 23.281 -1.154 1 87.88 188 PHE A CA 1
ATOM 1518 C C . PHE A 1 188 ? -7.848 24.781 -1.111 1 87.88 188 PHE A C 1
ATOM 1520 O O . PHE A 1 188 ? -8.672 25.312 -1.86 1 87.88 188 PHE A O 1
ATOM 1527 N N . TRP A 1 189 ? -7.133 25.484 -0.277 1 84.44 189 TRP A N 1
ATOM 1528 C CA . TRP A 1 189 ? -7.324 26.938 -0.202 1 84.44 189 TRP A CA 1
ATOM 1529 C C . TRP A 1 189 ? -5.984 27.656 -0.244 1 84.44 189 TRP A C 1
ATOM 1531 O O . TRP A 1 189 ? -4.98 27.156 0.267 1 84.44 189 TRP A O 1
ATOM 1541 N N . THR A 1 190 ? -6.059 28.812 -0.88 1 77.25 190 THR A N 1
ATOM 1542 C CA . THR A 1 190 ? -4.902 29.703 -0.828 1 77.25 190 THR A CA 1
ATOM 1543 C C . THR A 1 190 ? -4.836 30.438 0.513 1 77.25 190 THR A C 1
ATOM 1545 O O . THR A 1 190 ? -5.816 30.453 1.261 1 77.25 190 THR A O 1
ATOM 1548 N N . HIS A 1 191 ? -3.658 30.938 0.746 1 74.38 191 HIS A N 1
ATOM 1549 C CA . HIS A 1 191 ? -3.48 31.688 1.979 1 74.38 191 HIS A CA 1
ATOM 1550 C C . HIS A 1 191 ? -4.48 32.844 2.068 1 74.38 191 HIS A C 1
ATOM 1552 O O . HIS A 1 191 ? -5.035 33.094 3.137 1 74.38 191 HIS A O 1
ATOM 1558 N N . GLU A 1 192 ? -4.699 33.5 1.049 1 71 192 GLU A N 1
ATOM 1559 C CA . GLU A 1 192 ? -5.617 34.625 1.002 1 71 192 GLU A CA 1
ATOM 1560 C C . GLU A 1 192 ? -7.043 34.219 1.334 1 71 192 GLU A C 1
ATOM 1562 O O . GLU A 1 192 ? -7.762 34.906 2.039 1 71 192 GLU A O 1
ATOM 1567 N N . GLU A 1 193 ? -7.465 33.125 0.914 1 73.25 193 GLU A N 1
ATOM 1568 C CA . GLU A 1 193 ? -8.812 32.625 1.117 1 73.25 193 GLU A CA 1
ATOM 1569 C C . GLU A 1 193 ? -9.031 32.188 2.566 1 73.25 193 GLU A C 1
ATOM 1571 O O . GLU A 1 193 ? -10.148 32.25 3.078 1 73.25 193 GLU A O 1
ATOM 1576 N N . MET A 1 194 ? -7.953 31.75 3.16 1 69 194 MET A N 1
ATOM 1577 C CA . MET A 1 194 ? -8.039 31.203 4.508 1 69 194 MET A CA 1
ATOM 1578 C C . MET A 1 194 ? -8.281 32.312 5.531 1 69 194 MET A C 1
ATOM 1580 O O . MET A 1 194 ? -9 32.094 6.516 1 69 194 MET A O 1
ATOM 1584 N N . VAL A 1 195 ? -7.695 33.312 5.469 1 66.06 195 VAL A N 1
ATOM 1585 C CA . VAL A 1 195 ? -7.746 34.406 6.418 1 66.06 195 VAL A CA 1
ATOM 1586 C C . VAL A 1 195 ? -9.172 34.938 6.504 1 66.06 195 VAL A C 1
ATOM 1588 O O . VAL A 1 195 ? -9.625 35.344 7.578 1 66.06 195 VAL A O 1
ATOM 1591 N N . SER A 1 196 ? -9.922 34.812 5.562 1 60.03 196 SER A N 1
ATOM 1592 C CA . SER A 1 196 ? -11.172 35.562 5.527 1 60.03 196 SER A CA 1
ATOM 1593 C C . SER A 1 196 ? -12.328 34.75 6.109 1 60.03 196 SER A C 1
ATOM 1595 O O . SER A 1 196 ? -13.18 35.312 6.812 1 60.03 196 SER A O 1
ATOM 1597 N N . SER A 1 197 ? -12.586 33.406 5.797 1 61.59 197 SER A N 1
ATOM 1598 C CA . SER A 1 197 ? -13.891 32.812 6.078 1 61.59 197 SER A CA 1
ATOM 1599 C C . SER A 1 197 ? -13.734 31.391 6.598 1 61.59 197 SER A C 1
ATOM 1601 O O . SER A 1 197 ? -14.727 30.703 6.848 1 61.59 197 SER A O 1
ATOM 1603 N N . ARG A 1 198 ? -12.664 31.094 7.18 1 72.88 198 ARG A N 1
ATOM 1604 C CA . ARG A 1 198 ? -12.492 29.688 7.547 1 72.88 198 ARG A CA 1
ATOM 1605 C C . ARG A 1 198 ? -13.438 28.797 6.754 1 72.88 198 ARG A C 1
ATOM 1607 O O . ARG A 1 198 ? -14.312 28.156 7.328 1 72.88 198 ARG A O 1
ATOM 1614 N N . PRO A 1 199 ? -13.352 28.734 5.492 1 87.81 199 PRO A N 1
ATOM 1615 C CA . PRO A 1 199 ? -14.289 28.094 4.57 1 87.81 199 PRO A CA 1
ATOM 1616 C C . PRO A 1 199 ? -14.367 26.578 4.773 1 87.81 199 PRO A C 1
ATOM 1618 O O . PRO A 1 199 ? -15.344 25.953 4.352 1 87.81 199 PRO A O 1
ATOM 1621 N N . LEU A 1 200 ? -13.484 26.016 5.504 1 91.25 200 LEU A N 1
ATOM 1622 C CA . LEU A 1 200 ? -13.422 24.562 5.605 1 91.25 200 LEU A CA 1
ATOM 1623 C C . LEU A 1 200 ? -14.656 24.016 6.305 1 91.25 200 LEU A C 1
ATOM 1625 O O . LEU A 1 200 ? -15.273 23.062 5.824 1 91.25 200 LEU A O 1
ATOM 1629 N N . ASP A 1 201 ? -15.07 24.672 7.387 1 89.75 201 ASP A N 1
ATOM 1630 C CA . ASP A 1 201 ? -16.219 24.203 8.164 1 89.75 201 ASP A CA 1
ATOM 1631 C C . ASP A 1 201 ? -17.484 24.203 7.324 1 89.75 201 ASP A C 1
ATOM 1633 O O . ASP A 1 201 ? -18.281 23.25 7.387 1 89.75 201 ASP A O 1
ATOM 1637 N N . THR A 1 202 ? -17.625 25.188 6.617 1 90.94 202 THR A N 1
ATOM 1638 C CA . THR A 1 202 ? -18.797 25.297 5.75 1 90.94 202 THR A CA 1
ATOM 1639 C C . THR A 1 202 ? -18.812 24.188 4.707 1 90.94 202 THR A C 1
ATOM 1641 O O . THR A 1 202 ? -19.844 23.562 4.473 1 90.94 202 THR A O 1
ATOM 1644 N N . HIS A 1 203 ? -17.672 23.922 4.109 1 93.75 203 HIS A N 1
ATOM 1645 C CA . HIS A 1 203 ? -17.594 22.891 3.086 1 93.75 203 HIS A CA 1
ATOM 1646 C C . HIS A 1 203 ? -17.797 21.5 3.686 1 93.75 203 HIS A C 1
ATOM 1648 O O . HIS A 1 203 ? -18.422 20.641 3.062 1 93.75 203 HIS A O 1
ATOM 1654 N N . ILE A 1 204 ? -17.297 21.344 4.836 1 93.88 204 ILE A N 1
ATOM 1655 C CA . ILE A 1 204 ? -17.484 20.062 5.52 1 93.88 204 ILE A CA 1
ATOM 1656 C C . ILE A 1 204 ? -18.969 19.844 5.809 1 93.88 204 ILE A C 1
ATOM 1658 O O . ILE A 1 204 ? -19.484 18.75 5.621 1 93.88 204 ILE A O 1
ATOM 1662 N N . TYR A 1 205 ? -19.578 20.859 6.266 1 92.12 205 TYR A N 1
ATOM 1663 C CA . TYR A 1 205 ? -21.016 20.812 6.512 1 92.12 205 TYR A CA 1
ATOM 1664 C C . TYR A 1 205 ? -21.781 20.469 5.238 1 92.12 205 TYR A C 1
ATOM 1666 O O . TYR A 1 205 ? -22.656 19.594 5.254 1 92.12 205 TYR A O 1
ATOM 1674 N N . ARG A 1 206 ? -21.453 21.078 4.219 1 93.69 206 ARG A N 1
ATOM 1675 C CA . ARG A 1 206 ? -22.109 20.844 2.941 1 93.69 206 ARG A CA 1
ATOM 1676 C C . ARG A 1 206 ? -21.891 19.406 2.469 1 93.69 206 ARG A C 1
ATOM 1678 O O . ARG A 1 206 ? -22.828 18.75 2.002 1 93.69 206 ARG A O 1
ATOM 1685 N N . LEU A 1 207 ? -20.688 18.953 2.572 1 95.19 207 LEU A N 1
ATOM 1686 C CA . LEU A 1 207 ? -20.375 17.594 2.141 1 95.19 207 LEU A CA 1
ATOM 1687 C C . LEU A 1 207 ? -21.141 16.562 2.967 1 95.19 207 LEU A C 1
ATOM 1689 O O . LEU A 1 207 ? -21.641 15.578 2.422 1 95.19 207 LEU A O 1
ATOM 1693 N N . ARG A 1 208 ? -21.172 16.828 4.223 1 93.69 208 ARG A N 1
ATOM 1694 C CA . ARG A 1 208 ? -21.906 15.945 5.117 1 93.69 208 ARG A CA 1
ATOM 1695 C C . ARG A 1 208 ? -23.359 15.797 4.656 1 93.69 208 ARG A C 1
ATOM 1697 O O . ARG A 1 208 ? -23.875 14.68 4.605 1 93.69 208 ARG A O 1
ATOM 1704 N N . ASN A 1 209 ? -23.938 16.844 4.301 1 93.31 209 ASN A N 1
ATOM 1705 C CA . ASN A 1 209 ? -25.344 16.875 3.922 1 93.31 209 ASN A CA 1
ATOM 1706 C C . ASN A 1 209 ? -25.547 16.375 2.494 1 93.31 209 ASN A C 1
ATOM 1708 O O . ASN A 1 209 ? -26.391 15.516 2.246 1 93.31 209 ASN A O 1
ATOM 1712 N N . LYS A 1 210 ? -24.75 16.859 1.633 1 94.94 210 LYS A N 1
ATOM 1713 C CA . LYS A 1 210 ? -24.938 16.531 0.221 1 94.94 210 LYS A CA 1
ATOM 1714 C C . LYS A 1 210 ? -24.641 15.062 -0.05 1 94.94 210 LYS A C 1
ATOM 1716 O O . LYS A 1 210 ? -25.328 14.422 -0.852 1 94.94 210 LYS A O 1
ATOM 1721 N N . LEU A 1 211 ? -23.625 14.508 0.619 1 94 211 LEU A N 1
ATOM 1722 C CA . LEU A 1 211 ? -23.219 13.133 0.375 1 94 211 LEU A CA 1
ATOM 1723 C C . LEU A 1 211 ? -23.891 12.18 1.363 1 94 211 LEU A C 1
ATOM 1725 O O . LEU A 1 211 ? -23.812 10.961 1.202 1 94 211 LEU A O 1
ATOM 1729 N N . GLY A 1 212 ? -24.516 12.719 2.291 1 91.5 212 GLY A N 1
ATOM 1730 C CA . GLY A 1 212 ? -25.188 11.891 3.283 1 91.5 212 GLY A CA 1
ATOM 1731 C C . GLY A 1 212 ? -24.219 11.047 4.098 1 91.5 212 GLY A C 1
ATOM 1732 O O . GLY A 1 212 ? -24.406 9.836 4.234 1 91.5 212 GLY A O 1
ATOM 1733 N N . LEU A 1 213 ? -23.234 11.703 4.68 1 91.25 213 LEU A N 1
ATOM 1734 C CA . LEU A 1 213 ? -22.219 10.984 5.434 1 91.25 213 LEU A CA 1
ATOM 1735 C C . LEU A 1 213 ? -22.688 10.719 6.859 1 91.25 213 LEU A C 1
ATOM 1737 O O . LEU A 1 213 ? -22.109 11.25 7.812 1 91.25 213 LEU A O 1
ATOM 1741 N N . THR A 1 214 ? -23.672 9.781 6.953 1 87.62 214 THR A N 1
ATOM 1742 C CA . THR A 1 214 ? -24.312 9.414 8.211 1 87.62 214 THR A CA 1
ATOM 1743 C C . THR A 1 214 ? -24.203 7.91 8.453 1 87.62 214 THR A C 1
ATOM 1745 O O . THR A 1 214 ? -23.984 7.141 7.52 1 87.62 214 THR A O 1
ATOM 1748 N N . ALA A 1 215 ? -24.438 7.551 9.695 1 82.31 215 ALA A N 1
ATOM 1749 C CA . ALA A 1 215 ? -24.297 6.152 10.102 1 82.31 215 ALA A CA 1
ATOM 1750 C C . ALA A 1 215 ? -25.297 5.266 9.375 1 82.31 215 ALA A C 1
ATOM 1752 O O . ALA A 1 215 ? -25 4.117 9.047 1 82.31 215 ALA A O 1
ATOM 1753 N N . ASP A 1 216 ? -26.438 5.801 9.188 1 80.94 216 ASP A N 1
ATOM 1754 C CA . ASP A 1 216 ? -27.484 5.023 8.531 1 80.94 216 ASP A CA 1
ATOM 1755 C C . ASP A 1 216 ? -27.094 4.676 7.098 1 80.94 216 ASP A C 1
ATOM 1757 O O . ASP A 1 216 ? -27.641 3.746 6.504 1 80.94 216 ASP A O 1
ATOM 1761 N N . ARG A 1 217 ? -26.203 5.395 6.57 1 81.25 217 ARG A N 1
ATOM 1762 C CA . ARG A 1 217 ? -25.734 5.121 5.219 1 81.25 217 ARG A CA 1
ATOM 1763 C C . ARG A 1 217 ? -24.328 4.508 5.234 1 81.25 217 ARG A C 1
ATOM 1765 O O . ARG A 1 217 ? -23.672 4.438 4.199 1 81.25 217 ARG A O 1
ATOM 1772 N N . GLY A 1 218 ? -23.891 4.266 6.418 1 80.19 218 GLY A N 1
ATOM 1773 C CA . GLY A 1 218 ? -22.625 3.549 6.539 1 80.19 218 GLY A CA 1
ATOM 1774 C C . GLY A 1 218 ? -21.422 4.469 6.668 1 80.19 218 GLY A C 1
ATOM 1775 O O . GLY A 1 218 ? -20.281 4.043 6.461 1 80.19 218 GLY A O 1
ATOM 1776 N N . TRP A 1 219 ? -21.719 5.75 6.887 1 87.31 219 TRP A N 1
ATOM 1777 C CA . TRP A 1 219 ? -20.609 6.695 6.957 1 87.31 219 TRP A CA 1
ATOM 1778 C C . TRP A 1 219 ? -20.641 7.48 8.266 1 87.31 219 TRP A C 1
ATOM 1780 O O . TRP A 1 219 ? -21.688 7.605 8.891 1 87.31 219 TRP A O 1
ATOM 1790 N N . GLN A 1 220 ? -19.484 7.906 8.719 1 89.81 220 GLN A N 1
ATOM 1791 C CA . GLN A 1 220 ? -19.344 8.852 9.828 1 89.81 220 GLN A CA 1
ATOM 1792 C C . GLN A 1 220 ? -18.188 9.82 9.578 1 89.81 220 GLN A C 1
ATOM 1794 O O . GLN A 1 220 ? -17.031 9.391 9.391 1 89.81 220 GLN A O 1
ATOM 1799 N N . LEU A 1 221 ? -18.5 11.055 9.43 1 93.94 221 LEU A N 1
ATOM 1800 C CA . LEU A 1 221 ? -17.484 12.109 9.344 1 93.94 221 LEU A CA 1
ATOM 1801 C C . LEU A 1 221 ? -17.312 12.797 10.695 1 93.94 221 LEU A C 1
ATOM 1803 O O . LEU A 1 221 ? -18.094 13.68 11.055 1 93.94 221 LEU A O 1
ATOM 1807 N N . LEU A 1 222 ? -16.234 12.523 11.398 1 93 222 LEU A N 1
ATOM 1808 C CA . LEU A 1 222 ? -16.016 12.977 12.766 1 93 222 LEU A CA 1
ATOM 1809 C C . LEU A 1 222 ? -15.172 14.25 12.789 1 93 222 LEU A C 1
ATOM 1811 O O . LEU A 1 222 ? -14.219 14.391 12.016 1 93 222 LEU A O 1
ATOM 1815 N N . THR A 1 223 ? -15.609 15.141 13.609 1 92.5 223 THR A N 1
ATOM 1816 C CA . THR A 1 223 ? -14.773 16.281 13.938 1 92.5 223 THR A CA 1
ATOM 1817 C C . THR A 1 223 ? -13.859 15.969 15.125 1 92.5 223 THR A C 1
ATOM 1819 O O . THR A 1 223 ? -14.336 15.555 16.188 1 92.5 223 THR A O 1
ATOM 1822 N N . ILE A 1 224 ? -12.625 16.109 14.906 1 91.31 224 ILE A N 1
ATOM 1823 C CA . ILE A 1 224 ? -11.656 15.938 15.984 1 91.31 224 ILE A CA 1
ATOM 1824 C C . ILE A 1 224 ? -11.242 17.297 16.531 1 91.31 224 ILE A C 1
ATOM 1826 O O . ILE A 1 224 ? -10.5 18.031 15.867 1 91.31 224 ILE A O 1
ATOM 1830 N N . TYR A 1 225 ? -11.656 17.516 17.719 1 89.19 225 TYR A N 1
ATOM 1831 C CA . TYR A 1 225 ? -11.469 18.844 18.297 1 89.19 225 TYR A CA 1
ATOM 1832 C C . TYR A 1 225 ? -9.984 19.188 18.375 1 89.19 225 TYR A C 1
ATOM 1834 O O . TYR A 1 225 ? -9.172 18.391 18.844 1 89.19 225 TYR A O 1
ATOM 1842 N N . GLY A 1 226 ? -9.695 20.391 17.875 1 88 226 GLY A N 1
ATOM 1843 C CA . GLY A 1 226 ? -8.336 20.906 17.922 1 88 226 GLY A CA 1
ATOM 1844 C C . GLY A 1 226 ? -7.422 20.266 16.891 1 88 226 GLY A C 1
ATOM 1845 O O . GLY A 1 226 ? -6.223 20.531 16.859 1 88 226 GLY A O 1
ATOM 1846 N N . TYR A 1 227 ? -7.969 19.406 16.062 1 91.44 227 TYR A N 1
ATOM 1847 C CA . TYR A 1 227 ? -7.145 18.703 15.078 1 91.44 227 TYR A CA 1
ATOM 1848 C C . TYR A 1 227 ? -7.734 18.828 13.68 1 91.44 227 TYR A C 1
ATOM 1850 O O . TYR A 1 227 ? -7.215 19.578 12.844 1 91.44 227 TYR A O 1
ATOM 1858 N N . GLY A 1 228 ? -8.883 18.203 13.469 1 94.56 228 GLY A N 1
ATOM 1859 C CA . GLY A 1 228 ? -9.461 18.234 12.133 1 94.56 228 GLY A CA 1
ATOM 1860 C C . GLY A 1 228 ? -10.602 17.25 11.953 1 94.56 228 GLY A C 1
ATOM 1861 O O . GLY A 1 228 ? -11.539 17.234 12.758 1 94.56 228 GLY A O 1
ATOM 1862 N N . TYR A 1 229 ? -10.547 16.484 10.883 1 94.88 229 TYR A N 1
ATOM 1863 C CA . TYR A 1 229 ? -11.68 15.648 10.531 1 94.88 229 TYR A CA 1
ATOM 1864 C C . TYR A 1 229 ? -11.227 14.242 10.172 1 94.88 229 TYR A C 1
ATOM 1866 O O . TYR A 1 229 ? -10.094 14.039 9.742 1 94.88 229 TYR A O 1
ATOM 1874 N N . ARG A 1 230 ? -12.117 13.234 10.383 1 93.81 230 ARG A N 1
ATOM 1875 C CA . ARG A 1 230 ? -11.883 11.844 9.992 1 93.81 230 ARG A CA 1
ATOM 1876 C C . ARG A 1 230 ? -13.148 11.211 9.43 1 93.81 230 ARG A C 1
ATOM 1878 O O . ARG A 1 230 ? -14.211 11.266 10.062 1 93.81 230 ARG A O 1
ATOM 1885 N N . LEU A 1 231 ? -13.031 10.711 8.203 1 92.44 231 LEU A N 1
ATOM 1886 C CA . LEU A 1 231 ? -14.125 9.969 7.586 1 92.44 231 LEU A CA 1
ATOM 1887 C C . LEU A 1 231 ? -13.953 8.469 7.797 1 92.44 231 LEU A C 1
ATOM 1889 O O . LEU A 1 231 ? -12.844 7.941 7.645 1 92.44 231 LEU A O 1
ATOM 1893 N N . GLU A 1 232 ? -14.984 7.742 8.219 1 88.06 232 GLU A N 1
ATOM 1894 C CA . GLU A 1 232 ? -14.898 6.297 8.422 1 88.06 232 GLU A CA 1
ATOM 1895 C C . GLU A 1 232 ? -16.172 5.598 7.93 1 88.06 232 GLU A C 1
ATOM 1897 O O . GLU A 1 232 ? -17.25 6.195 7.902 1 88.06 232 GLU A O 1
ATOM 1902 N N . SER A 1 233 ? -15.961 4.395 7.461 1 81.94 233 SER A N 1
ATOM 1903 C CA . SER A 1 233 ? -17.094 3.516 7.152 1 81.94 233 SER A CA 1
ATOM 1904 C C . SER A 1 233 ? -17.594 2.805 8.406 1 81.94 233 SER A C 1
ATOM 1906 O O . SER A 1 233 ? -16.797 2.338 9.227 1 81.94 233 SER A O 1
ATOM 1908 N N . VAL A 1 234 ? -18.922 2.834 8.625 1 76.69 234 VAL A N 1
ATOM 1909 C CA . VAL A 1 234 ? -19.5 2.205 9.812 1 76.69 234 VAL A CA 1
ATOM 1910 C C . VAL A 1 234 ? -20.578 1.218 9.398 1 76.69 234 VAL A C 1
ATOM 1912 O O . VAL A 1 234 ? -21.125 1.312 8.289 1 76.69 234 VAL A O 1
ATOM 1915 N N . ALA A 1 235 ? -20.734 0.19 10.25 1 69.88 235 ALA A N 1
ATOM 1916 C CA . ALA A 1 235 ? -21.797 -0.782 10 1 69.88 235 ALA A CA 1
ATOM 1917 C C . ALA A 1 235 ? -23.172 -0.112 10.008 1 69.88 235 ALA A C 1
ATOM 1919 O O . ALA A 1 235 ? -23.422 0.792 10.812 1 69.88 235 ALA A O 1
ATOM 1920 N N . THR A 1 236 ? -24 -0.341 8.898 1 63.59 236 THR A N 1
ATOM 1921 C CA . THR A 1 236 ? -25.328 0.233 8.836 1 63.59 236 THR A CA 1
ATOM 1922 C C . THR A 1 236 ? -26.203 -0.311 9.969 1 63.59 236 THR A C 1
ATOM 1924 O O . THR A 1 236 ? -26.203 -1.514 10.234 1 63.59 236 THR A O 1
ATOM 1927 N N . ALA A 1 237 ? -26.656 0.626 10.906 1 50.44 237 ALA A N 1
ATOM 1928 C CA . ALA A 1 237 ? -27.609 0.241 11.945 1 50.44 237 ALA A CA 1
ATOM 1929 C C . ALA A 1 237 ? -28.922 -0.242 11.336 1 50.44 237 ALA A C 1
ATOM 1931 O O . ALA A 1 237 ? -29.578 0.494 10.594 1 50.44 237 ALA A O 1
ATOM 1932 N N . THR A 1 238 ? -29.062 -1.453 10.836 1 46.44 238 THR A N 1
ATOM 1933 C CA . THR A 1 238 ? -30.422 -1.857 10.484 1 46.44 238 THR A CA 1
ATOM 1934 C C . THR A 1 238 ? -31.391 -1.568 11.633 1 46.44 238 THR A C 1
ATOM 1936 O O . THR A 1 238 ? -31.141 -1.96 12.773 1 46.44 238 THR A O 1
ATOM 1939 N N . GLU A 1 239 ? -32.219 -0.526 11.609 1 36.03 239 GLU A N 1
ATOM 1940 C CA . GLU A 1 239 ? -33.406 -0.476 12.492 1 36.03 239 GLU A CA 1
ATOM 1941 C C . GLU A 1 239 ? -34 -1.86 12.672 1 36.03 239 GLU A C 1
ATOM 1943 O O . GLU A 1 239 ? -34.25 -2.576 11.695 1 36.03 239 GLU A O 1
ATOM 1948 N N . SER A 1 240 ? -33.938 -2.434 13.922 1 30.95 240 SER A N 1
ATOM 1949 C CA . SER A 1 240 ? -35.031 -3.312 14.32 1 30.95 240 SER A CA 1
ATOM 1950 C C . SER A 1 240 ? -36.375 -2.725 13.922 1 30.95 240 SER A C 1
ATOM 1952 O O . SER A 1 240 ? -36.625 -1.528 14.102 1 30.95 240 SER A O 1
ATOM 1954 N N . MET B 1 1 ? 1.053 -16.984 0.999 1 85.38 1 MET B N 1
ATOM 1955 C CA . MET B 1 1 ? 1.59 -16.031 0.042 1 85.38 1 MET B CA 1
ATOM 1956 C C . MET B 1 1 ? 2.176 -16.734 -1.174 1 85.38 1 MET B C 1
ATOM 1958 O O . MET B 1 1 ? 2.949 -17.688 -1.031 1 85.38 1 MET B O 1
ATOM 1962 N N . ARG B 1 2 ? 1.795 -16.453 -2.316 1 91.38 2 ARG B N 1
ATOM 1963 C CA . ARG B 1 2 ? 2.24 -17.062 -3.559 1 91.38 2 ARG B CA 1
ATOM 1964 C C . ARG B 1 2 ? 3.182 -16.141 -4.324 1 91.38 2 ARG B C 1
ATOM 1966 O O . ARG B 1 2 ? 2.775 -15.07 -4.773 1 91.38 2 ARG B O 1
ATOM 1973 N N . VAL B 1 3 ? 4.445 -16.609 -4.488 1 95.5 3 VAL B N 1
ATOM 1974 C CA . VAL B 1 3 ? 5.484 -15.75 -5.055 1 95.5 3 VAL B CA 1
ATOM 1975 C C . VAL B 1 3 ? 6.031 -16.375 -6.336 1 95.5 3 VAL B C 1
ATOM 1977 O O . VAL B 1 3 ? 6.312 -17.578 -6.375 1 95.5 3 VAL B O 1
ATOM 1980 N N . ALA B 1 4 ? 6.125 -15.57 -7.398 1 98 4 ALA B N 1
ATOM 1981 C CA . ALA B 1 4 ? 6.793 -15.992 -8.625 1 98 4 ALA B CA 1
ATOM 1982 C C . ALA B 1 4 ? 8.18 -15.367 -8.742 1 98 4 ALA B C 1
ATOM 1984 O O . ALA B 1 4 ? 8.344 -14.156 -8.547 1 98 4 ALA B O 1
ATOM 1985 N N . ILE B 1 5 ? 9.156 -16.219 -9 1 98.56 5 ILE B N 1
ATOM 1986 C CA . ILE B 1 5 ? 10.531 -15.773 -9.211 1 98.56 5 ILE B CA 1
ATOM 1987 C C . ILE B 1 5 ? 10.953 -16.047 -10.648 1 98.56 5 ILE B C 1
ATOM 1989 O O . ILE B 1 5 ? 10.844 -17.172 -11.133 1 98.56 5 ILE B O 1
ATOM 1993 N N . LEU B 1 6 ? 11.398 -14.984 -11.352 1 98.62 6 LEU B N 1
ATOM 1994 C CA . LEU B 1 6 ? 11.789 -15.094 -12.75 1 98.62 6 LEU B CA 1
ATOM 1995 C C . LEU B 1 6 ? 13.266 -14.75 -12.938 1 98.62 6 LEU B C 1
ATOM 1997 O O . LEU B 1 6 ? 13.688 -13.633 -12.656 1 98.62 6 LEU B O 1
ATOM 2001 N N . ASP B 1 7 ? 14.031 -15.688 -13.367 1 98.38 7 ASP B N 1
ATOM 2002 C CA . ASP B 1 7 ? 15.461 -15.547 -13.664 1 98.38 7 ASP B CA 1
ATOM 2003 C C . ASP B 1 7 ? 15.93 -16.656 -14.602 1 98.38 7 ASP B C 1
ATOM 2005 O O . ASP B 1 7 ? 15.602 -17.828 -14.414 1 98.38 7 ASP B O 1
ATOM 2009 N N . ASP B 1 8 ? 16.672 -16.297 -15.633 1 97.38 8 ASP B N 1
ATOM 2010 C CA . ASP B 1 8 ? 17.094 -17.312 -16.609 1 97.38 8 ASP B CA 1
ATOM 2011 C C . ASP B 1 8 ? 18.281 -18.109 -16.078 1 97.38 8 ASP B C 1
ATOM 2013 O O . ASP B 1 8 ? 18.656 -19.125 -16.672 1 97.38 8 ASP B O 1
ATOM 2017 N N . GLU B 1 9 ? 18.875 -17.734 -14.984 1 97.06 9 GLU B N 1
ATOM 2018 C CA . GLU B 1 9 ? 19.984 -18.453 -14.367 1 97.06 9 GLU B CA 1
ATOM 2019 C C . GLU B 1 9 ? 19.5 -19.312 -13.211 1 97.06 9 GLU B C 1
ATOM 2021 O O . GLU B 1 9 ? 19.234 -18.812 -12.117 1 97.06 9 GLU B O 1
ATOM 2026 N N . PRO B 1 10 ? 19.547 -20.609 -13.352 1 97 10 PRO B N 1
ATOM 2027 C CA . PRO B 1 10 ? 19.031 -21.516 -12.328 1 97 10 PRO B CA 1
ATOM 2028 C C . PRO B 1 10 ? 19.688 -21.297 -10.969 1 97 10 PRO B C 1
ATOM 2030 O O . PRO B 1 10 ? 19.031 -21.438 -9.93 1 97 10 PRO B O 1
ATOM 2033 N N . ALA B 1 11 ? 20.953 -20.984 -10.984 1 97.38 11 ALA B N 1
ATOM 2034 C CA . ALA B 1 11 ? 21.656 -20.766 -9.727 1 97.38 11 ALA B CA 1
ATOM 2035 C C . ALA B 1 11 ? 21.062 -19.578 -8.969 1 97.38 11 ALA B C 1
ATOM 2037 O O . ALA B 1 11 ? 20.938 -19.625 -7.738 1 97.38 11 ALA B O 1
ATOM 2038 N N . GLU B 1 12 ? 20.734 -18.562 -9.703 1 97.25 12 GLU B N 1
ATOM 2039 C CA . GLU B 1 12 ? 20.125 -17.391 -9.086 1 97.25 12 GLU B CA 1
ATOM 2040 C C . GLU B 1 12 ? 18.734 -17.703 -8.547 1 97.25 12 GLU B C 1
ATOM 2042 O O . GLU B 1 12 ? 18.359 -17.25 -7.465 1 97.25 12 GLU B O 1
ATOM 2047 N N . LEU B 1 13 ? 17.938 -18.484 -9.273 1 98 13 LEU B N 1
ATOM 2048 C CA . LEU B 1 13 ? 16.625 -18.922 -8.82 1 98 13 LEU B CA 1
ATOM 2049 C C . LEU B 1 13 ? 16.719 -19.672 -7.5 1 98 13 LEU B C 1
ATOM 2051 O O . LEU B 1 13 ? 15.961 -19.391 -6.57 1 98 13 LEU B O 1
ATOM 2055 N N . ARG B 1 14 ? 17.656 -20.547 -7.441 1 97.62 14 ARG B N 1
ATOM 2056 C CA . ARG B 1 14 ? 17.844 -21.344 -6.23 1 97.62 14 ARG B CA 1
ATOM 2057 C C . ARG B 1 14 ? 18.234 -20.453 -5.051 1 97.62 14 ARG B C 1
ATOM 2059 O O . ARG B 1 14 ? 17.75 -20.641 -3.938 1 97.62 14 ARG B O 1
ATOM 2066 N N . ARG B 1 15 ? 19.109 -19.5 -5.363 1 97.81 15 ARG B N 1
ATOM 2067 C CA . ARG B 1 15 ? 19.562 -18.594 -4.32 1 97.81 15 ARG B CA 1
ATOM 2068 C C . ARG B 1 15 ? 18.406 -17.781 -3.76 1 97.81 15 ARG B C 1
ATOM 2070 O O . ARG B 1 15 ? 18.266 -17.641 -2.543 1 97.81 15 ARG B O 1
ATOM 2077 N N . VAL B 1 16 ? 17.547 -17.219 -4.609 1 98.12 16 VAL B N 1
ATOM 2078 C CA . VAL B 1 16 ? 16.391 -16.422 -4.199 1 98.12 16 VAL B CA 1
ATOM 2079 C C . VAL B 1 16 ? 15.398 -17.297 -3.443 1 98.12 16 VAL B C 1
ATOM 2081 O O . VAL B 1 16 ? 14.906 -16.906 -2.383 1 98.12 16 VAL B O 1
ATOM 2084 N N . GLU B 1 17 ? 15.164 -18.469 -4 1 96.94 17 GLU B N 1
ATOM 2085 C CA . GLU B 1 17 ? 14.234 -19.406 -3.367 1 96.94 17 GLU B CA 1
ATOM 2086 C C . GLU B 1 17 ? 14.68 -19.75 -1.948 1 96.94 17 GLU B C 1
ATOM 2088 O O . GLU B 1 17 ? 13.883 -19.688 -1.011 1 96.94 17 GLU B O 1
ATOM 2093 N N . GLN B 1 18 ? 15.93 -20.094 -1.816 1 96.38 18 GLN B N 1
ATOM 2094 C CA . GLN B 1 18 ? 16.484 -20.453 -0.512 1 96.38 18 GLN B CA 1
ATOM 2095 C C . GLN B 1 18 ? 16.375 -19.281 0.467 1 96.38 18 GLN B C 1
ATOM 2097 O O . GLN B 1 18 ? 16.062 -19.484 1.643 1 96.38 18 GLN B O 1
ATOM 2102 N N . THR B 1 19 ? 16.688 -18.125 -0.013 1 97 19 THR B N 1
ATOM 2103 C CA . THR B 1 19 ? 16.625 -16.922 0.809 1 97 19 THR B CA 1
ATOM 2104 C C . THR B 1 19 ? 15.211 -16.672 1.312 1 97 19 THR B C 1
ATOM 2106 O O . THR B 1 19 ? 15 -16.469 2.506 1 97 19 THR B O 1
ATOM 2109 N N . LEU B 1 20 ? 14.18 -16.797 0.457 1 95.19 20 LEU B N 1
ATOM 2110 C CA . LEU B 1 20 ? 12.805 -16.484 0.792 1 95.19 20 LEU B CA 1
ATOM 2111 C C . LEU B 1 20 ? 12.195 -17.547 1.7 1 95.19 20 LEU B C 1
ATOM 2113 O O . LEU B 1 20 ? 11.32 -17.25 2.516 1 95.19 20 LEU B O 1
ATOM 2117 N N . ARG B 1 21 ? 12.656 -18.734 1.597 1 93.19 21 ARG B N 1
ATOM 2118 C CA . ARG B 1 21 ? 12.172 -19.828 2.438 1 93.19 21 ARG B CA 1
ATOM 2119 C C . ARG B 1 21 ? 12.531 -19.594 3.9 1 93.19 21 ARG B C 1
ATOM 2121 O O . ARG B 1 21 ? 11.938 -20.203 4.797 1 93.19 21 ARG B O 1
ATOM 2128 N N . GLN B 1 22 ? 13.469 -18.75 4.121 1 92.06 22 GLN B N 1
ATOM 2129 C CA . GLN B 1 22 ? 13.914 -18.469 5.48 1 92.06 22 GLN B CA 1
ATOM 2130 C C . GLN B 1 22 ? 13.008 -17.438 6.156 1 92.06 22 GLN B C 1
ATOM 2132 O O . GLN B 1 22 ? 13.141 -17.172 7.352 1 92.06 22 GLN B O 1
ATOM 2137 N N . ILE B 1 23 ? 12.172 -16.766 5.398 1 88.88 23 ILE B N 1
ATOM 2138 C CA . ILE B 1 23 ? 11.219 -15.828 5.996 1 88.88 23 ILE B CA 1
ATOM 2139 C C . ILE B 1 23 ? 10.172 -16.609 6.801 1 88.88 23 ILE B C 1
ATOM 2141 O O . ILE B 1 23 ? 9.539 -17.531 6.277 1 88.88 23 ILE B O 1
ATOM 2145 N N . PRO B 1 24 ? 10.102 -16.219 8.062 1 76.25 24 PRO B N 1
ATOM 2146 C CA . PRO B 1 24 ? 9.117 -16.938 8.859 1 76.25 24 PRO B CA 1
ATOM 2147 C C . PRO B 1 24 ? 7.688 -16.766 8.344 1 76.25 24 PRO B C 1
ATOM 2149 O O . PRO B 1 24 ? 7.281 -15.648 8.016 1 76.25 24 PRO B O 1
ATOM 2152 N N . GLY B 1 25 ? 7.094 -17.859 7.812 1 64.75 25 GLY B N 1
ATOM 2153 C CA . GLY B 1 25 ? 5.688 -17.828 7.441 1 64.75 25 GLY B CA 1
ATOM 2154 C C . GLY B 1 25 ? 4.762 -18.188 8.586 1 64.75 25 GLY B C 1
ATOM 2155 O O . GLY B 1 25 ? 5.207 -18.703 9.617 1 64.75 25 GLY B O 1
ATOM 2156 N N . THR B 1 26 ? 3.607 -17.453 8.648 1 60.62 26 THR B N 1
ATOM 2157 C CA . THR B 1 26 ? 2.613 -17.938 9.609 1 60.62 26 THR B CA 1
ATOM 2158 C C . THR B 1 26 ? 1.786 -19.062 9.008 1 60.62 26 THR B C 1
ATOM 2160 O O . THR B 1 26 ? 1.812 -19.281 7.793 1 60.62 26 THR B O 1
ATOM 2163 N N . SER B 1 27 ? 1.349 -19.922 9.891 1 56.38 27 SER B N 1
ATOM 2164 C CA . SER B 1 27 ? 0.447 -21 9.492 1 56.38 27 SER B CA 1
ATOM 2165 C C . SER B 1 27 ? -0.683 -20.484 8.609 1 56.38 27 SER B C 1
ATOM 2167 O O . SER B 1 27 ? -1.165 -21.188 7.723 1 56.38 27 SER B O 1
ATOM 2169 N N . GLU B 1 28 ? -0.952 -19.188 8.781 1 59.47 28 GLU B N 1
ATOM 2170 C CA . GLU B 1 28 ? -2.102 -18.609 8.094 1 59.47 28 GLU B CA 1
ATOM 2171 C C . GLU B 1 28 ? -1.709 -18.047 6.73 1 59.47 28 GLU B C 1
ATOM 2173 O O . GLU B 1 28 ? -2.57 -17.797 5.883 1 59.47 28 GLU B O 1
ATOM 2178 N N . GLN B 1 29 ? -0.459 -18 6.641 1 67.5 29 GLN B N 1
ATOM 2179 C CA . GLN B 1 29 ? 0.02 -17.406 5.395 1 67.5 29 GLN B CA 1
ATOM 2180 C C . GLN B 1 29 ? 1.265 -18.141 4.891 1 67.5 29 GLN B C 1
ATOM 2182 O O . GLN B 1 29 ? 2.35 -17.562 4.84 1 67.5 29 GLN B O 1
ATOM 2187 N N . PRO B 1 30 ? 1.02 -19.484 4.484 1 74.31 30 PRO B N 1
ATOM 2188 C CA . PRO B 1 30 ? 2.178 -20.219 3.969 1 74.31 30 PRO B CA 1
ATOM 2189 C C . PRO B 1 30 ? 2.742 -19.609 2.688 1 74.31 30 PRO B C 1
ATOM 2191 O O . PRO B 1 30 ? 2.008 -18.969 1.926 1 74.31 30 PRO B O 1
ATOM 2194 N N . TRP B 1 31 ? 4.047 -19.797 2.525 1 81.06 31 TRP B N 1
ATOM 2195 C CA . TRP B 1 31 ? 4.727 -19.312 1.326 1 81.06 31 TRP B CA 1
ATOM 2196 C C . TRP B 1 31 ? 4.773 -20.406 0.258 1 81.06 31 TRP B C 1
ATOM 2198 O O . TRP B 1 31 ? 5.098 -21.562 0.55 1 81.06 31 TRP B O 1
ATOM 2208 N N . SER B 1 32 ? 4.324 -20.156 -0.898 1 89.81 32 SER B N 1
ATOM 2209 C CA . SER B 1 32 ? 4.512 -20.984 -2.084 1 89.81 32 SER B CA 1
ATOM 2210 C C . SER B 1 32 ? 5.367 -20.266 -3.127 1 89.81 32 SER B C 1
ATOM 2212 O O . SER B 1 32 ? 5.012 -19.172 -3.588 1 89.81 32 SER B O 1
ATOM 2214 N N . LEU B 1 33 ? 6.469 -20.922 -3.402 1 94.44 33 LEU B N 1
ATOM 2215 C CA . LEU B 1 33 ? 7.418 -20.312 -4.324 1 94.44 33 LEU B CA 1
ATOM 2216 C C . LEU B 1 33 ? 7.387 -21 -5.68 1 94.44 33 LEU B C 1
ATOM 2218 O O . LEU B 1 33 ? 7.445 -22.234 -5.754 1 94.44 33 LEU B O 1
ATOM 2222 N N . HIS B 1 34 ? 7.238 -20.266 -6.75 1 96.25 34 HIS B N 1
ATOM 2223 C CA . HIS B 1 34 ? 7.219 -20.75 -8.125 1 96.25 34 HIS B CA 1
ATOM 2224 C C . HIS B 1 34 ? 8.336 -20.125 -8.953 1 96.25 34 HIS B C 1
ATOM 2226 O O . HIS B 1 34 ? 8.352 -18.906 -9.148 1 96.25 34 HIS B O 1
ATOM 2232 N N . CYS B 1 35 ? 9.148 -20.984 -9.477 1 98 35 CYS B N 1
ATOM 2233 C CA . CYS B 1 35 ? 10.32 -20.516 -10.211 1 98 35 CYS B CA 1
ATOM 2234 C C . CYS B 1 35 ? 10.102 -20.625 -11.719 1 98 35 CYS B C 1
ATOM 2236 O O . CYS B 1 35 ? 9.578 -21.641 -12.195 1 98 35 CYS B O 1
ATOM 2238 N N . PHE B 1 36 ? 10.508 -19.578 -12.453 1 98.12 36 PHE B N 1
ATOM 2239 C CA . PHE B 1 36 ? 10.414 -19.547 -13.914 1 98.12 36 PHE B CA 1
ATOM 2240 C C . PHE B 1 36 ? 11.75 -19.156 -14.531 1 98.12 36 PHE B C 1
ATOM 2242 O O . PHE B 1 36 ? 12.398 -18.219 -14.086 1 98.12 36 PHE B O 1
ATOM 2249 N N . GLU B 1 37 ? 12.156 -19.844 -15.594 1 97.69 37 GLU B N 1
ATOM 2250 C CA . GLU B 1 37 ? 13.398 -19.531 -16.281 1 97.69 37 GLU B CA 1
ATOM 2251 C C . GLU B 1 37 ? 13.148 -18.688 -17.531 1 97.69 37 GLU B C 1
ATOM 2253 O O . GLU B 1 37 ? 14.07 -18.109 -18.094 1 97.69 37 GLU B O 1
ATOM 2258 N N . ARG B 1 38 ? 11.891 -18.672 -17.906 1 97.19 38 ARG B N 1
ATOM 2259 C CA . ARG B 1 38 ? 11.484 -17.922 -19.094 1 97.19 38 ARG B CA 1
ATOM 2260 C C . ARG B 1 38 ? 10.305 -17.016 -18.781 1 97.19 38 ARG B C 1
ATOM 2262 O O . ARG B 1 38 ? 9.367 -17.406 -18.094 1 97.19 38 ARG B O 1
ATOM 2269 N N . GLY B 1 39 ? 10.328 -15.773 -19.297 1 97.38 39 GLY B N 1
ATOM 2270 C CA . GLY B 1 39 ? 9.273 -14.797 -19.094 1 97.38 39 GLY B CA 1
ATOM 2271 C C . GLY B 1 39 ? 7.941 -15.227 -19.688 1 97.38 39 GLY B C 1
ATOM 2272 O O . GLY B 1 39 ? 6.887 -14.969 -19.094 1 97.38 39 GLY B O 1
ATOM 2273 N N . GLU B 1 40 ? 8 -15.914 -20.812 1 96.62 40 GLU B N 1
ATOM 2274 C CA . GLU B 1 40 ? 6.785 -16.375 -21.484 1 96.62 40 GLU B CA 1
ATOM 2275 C C . GLU B 1 40 ? 6.012 -17.344 -20.609 1 96.62 40 GLU B C 1
ATOM 2277 O O . GLU B 1 40 ? 4.777 -17.344 -20.594 1 96.62 40 GLU B O 1
ATOM 2282 N N . ASP B 1 41 ? 6.734 -18.172 -19.906 1 97.25 41 ASP B N 1
ATOM 2283 C CA . ASP B 1 41 ? 6.094 -19.125 -19.016 1 97.25 41 ASP B CA 1
ATOM 2284 C C . ASP B 1 41 ? 5.379 -18.422 -17.875 1 97.25 41 ASP B C 1
ATOM 2286 O O . ASP B 1 41 ? 4.254 -18.766 -17.516 1 97.25 41 ASP B O 1
ATOM 2290 N N . LEU B 1 42 ? 6.051 -17.406 -17.281 1 97.5 42 LEU B N 1
ATOM 2291 C CA . LEU B 1 42 ? 5.43 -16.641 -16.219 1 97.5 42 LEU B CA 1
ATOM 2292 C C . LEU B 1 42 ? 4.207 -15.891 -16.719 1 97.5 42 LEU B C 1
ATOM 2294 O O . LEU B 1 42 ? 3.168 -15.867 -16.062 1 97.5 42 LEU B O 1
ATOM 2298 N N . LEU B 1 43 ? 4.332 -15.305 -17.906 1 96 43 LEU B N 1
ATOM 2299 C CA . LEU B 1 43 ? 3.219 -14.57 -18.5 1 96 43 LEU B CA 1
ATOM 2300 C C . LEU B 1 43 ? 2.004 -15.477 -18.672 1 96 43 LEU B C 1
ATOM 2302 O O . LEU B 1 43 ? 0.88 -15.086 -18.344 1 96 43 LEU B O 1
ATOM 2306 N N . ARG B 1 44 ? 2.268 -16.688 -19.188 1 94.81 44 ARG B N 1
ATOM 2307 C CA . ARG B 1 44 ? 1.19 -17.656 -19.344 1 94.81 44 ARG B CA 1
ATOM 2308 C C . ARG B 1 44 ? 0.536 -17.984 -18.016 1 94.81 44 ARG B C 1
ATOM 2310 O O . ARG B 1 44 ? -0.691 -18.062 -17.906 1 94.81 44 ARG B O 1
ATOM 2317 N N . GLN B 1 45 ? 1.304 -18.141 -17 1 94.81 45 GLN B N 1
ATOM 2318 C CA . GLN B 1 45 ? 0.782 -18.5 -15.688 1 94.81 45 GLN B CA 1
ATOM 2319 C C . GLN B 1 45 ? 0.011 -17.328 -15.07 1 94.81 45 GLN B C 1
ATOM 2321 O O . GLN B 1 45 ? -0.98 -17.547 -14.367 1 94.81 45 GLN B O 1
ATOM 2326 N N . LEU B 1 46 ? 0.469 -16.094 -15.312 1 93.06 46 LEU B N 1
ATOM 2327 C CA . LEU B 1 46 ? -0.181 -14.898 -14.781 1 93.06 46 LEU B CA 1
ATOM 2328 C C . LEU B 1 46 ? -1.609 -14.781 -15.305 1 93.06 46 LEU B C 1
ATOM 2330 O O . LEU B 1 46 ? -2.477 -14.219 -14.625 1 93.06 46 LEU B O 1
ATOM 2334 N N . ARG B 1 47 ? -1.819 -15.352 -16.438 1 88.88 47 ARG B N 1
ATOM 2335 C CA . ARG B 1 47 ? -3.148 -15.297 -17.047 1 88.88 47 ARG B CA 1
ATOM 2336 C C . ARG B 1 47 ? -4.086 -16.297 -16.375 1 88.88 47 ARG B C 1
ATOM 2338 O O . ARG B 1 47 ? -5.309 -16.172 -16.469 1 88.88 47 ARG B O 1
ATOM 2345 N N . ARG B 1 48 ? -3.496 -17.281 -15.664 1 89.31 48 ARG B N 1
ATOM 2346 C CA . ARG B 1 48 ? -4.297 -18.406 -15.172 1 89.31 48 ARG B CA 1
ATOM 2347 C C . ARG B 1 48 ? -4.293 -18.453 -13.648 1 89.31 48 ARG B C 1
ATOM 2349 O O . ARG B 1 48 ? -5.176 -19.062 -13.039 1 89.31 48 ARG B O 1
ATOM 2356 N N . GLU B 1 49 ? -3.254 -17.828 -13.125 1 91.19 49 GLU B N 1
ATOM 2357 C CA . GLU B 1 49 ? -3.055 -17.969 -11.68 1 91.19 49 GLU B CA 1
ATOM 2358 C C . GLU B 1 49 ? -2.848 -16.609 -11.023 1 91.19 49 GLU B C 1
ATOM 2360 O O . GLU B 1 49 ? -2.477 -15.633 -11.688 1 91.19 49 GLU B O 1
ATOM 2365 N N . THR B 1 50 ? -3.094 -16.672 -9.727 1 92.88 50 THR B N 1
ATOM 2366 C CA . THR B 1 50 ? -2.9 -15.461 -8.922 1 92.88 50 THR B CA 1
ATOM 2367 C C . THR B 1 50 ? -1.576 -15.531 -8.164 1 92.88 50 THR B C 1
ATOM 2369 O O . THR B 1 50 ? -1.225 -16.562 -7.605 1 92.88 50 THR B O 1
ATOM 2372 N N . PHE B 1 51 ? -0.862 -14.453 -8.219 1 94.69 51 PHE B N 1
ATOM 2373 C CA . PHE B 1 51 ? 0.355 -14.297 -7.434 1 94.69 51 PHE B CA 1
ATOM 2374 C C . PHE B 1 51 ? 0.274 -13.07 -6.543 1 94.69 51 PHE B C 1
ATOM 2376 O O . PHE B 1 51 ? -0.354 -12.07 -6.906 1 94.69 51 PHE B O 1
ATOM 2383 N N . ASP B 1 52 ? 0.922 -13.164 -5.355 1 93.56 52 ASP B N 1
ATOM 2384 C CA . ASP B 1 52 ? 0.979 -12.031 -4.43 1 93.56 52 ASP B CA 1
ATOM 2385 C C . ASP B 1 52 ? 2.188 -11.148 -4.719 1 93.56 52 ASP B C 1
ATOM 2387 O O . ASP B 1 52 ? 2.139 -9.938 -4.508 1 93.56 52 ASP B O 1
ATOM 2391 N N . LEU B 1 53 ? 3.25 -11.75 -5.191 1 96.38 53 LEU B N 1
ATOM 2392 C CA . LEU B 1 53 ? 4.512 -11.055 -5.414 1 96.38 53 LEU B CA 1
ATOM 2393 C C . LEU B 1 53 ? 5.266 -11.656 -6.594 1 96.38 53 LEU B C 1
ATOM 2395 O O . LEU B 1 53 ? 5.336 -12.875 -6.734 1 96.38 53 LEU B O 1
ATOM 2399 N N . LEU B 1 54 ? 5.789 -10.766 -7.438 1 98.25 54 LEU B N 1
ATOM 2400 C CA . LEU B 1 54 ? 6.719 -11.141 -8.5 1 98.25 54 LEU B CA 1
ATOM 2401 C C . LEU B 1 54 ? 8.117 -10.609 -8.211 1 98.25 54 LEU B C 1
ATOM 2403 O O . LEU B 1 54 ? 8.281 -9.438 -7.859 1 98.25 54 LEU B O 1
ATOM 2407 N N . ILE B 1 55 ? 9.078 -11.445 -8.258 1 98.62 55 ILE B N 1
ATOM 2408 C CA . ILE B 1 55 ? 10.484 -11.047 -8.266 1 98.62 55 ILE B CA 1
ATOM 2409 C C . ILE B 1 55 ? 11.086 -11.297 -9.641 1 98.62 55 ILE B C 1
ATOM 2411 O O . ILE B 1 55 ? 11.242 -12.445 -10.055 1 98.62 55 ILE B O 1
ATOM 2415 N N . LEU B 1 56 ? 11.422 -10.195 -10.32 1 98.69 56 LEU B N 1
ATOM 2416 C CA . LEU B 1 56 ? 11.695 -10.297 -11.75 1 98.69 56 LEU B CA 1
ATOM 2417 C C . LEU B 1 56 ? 13.133 -9.875 -12.055 1 98.69 56 LEU B C 1
ATOM 2419 O O . LEU B 1 56 ? 13.578 -8.812 -11.609 1 98.69 56 LEU B O 1
ATOM 2423 N N . ASP B 1 57 ? 13.789 -10.648 -12.797 1 98.19 57 ASP B N 1
ATOM 2424 C CA . ASP B 1 57 ? 15 -10.18 -13.461 1 98.19 57 ASP B CA 1
ATOM 2425 C C . ASP B 1 57 ? 14.656 -9.312 -14.672 1 98.19 57 ASP B C 1
ATOM 2427 O O . ASP B 1 57 ? 13.641 -9.539 -15.344 1 98.19 57 ASP B O 1
ATOM 2431 N N . TRP B 1 58 ? 15.477 -8.328 -14.898 1 97.62 58 TRP B N 1
ATOM 2432 C CA . TRP B 1 58 ? 15.273 -7.426 -16.031 1 97.62 58 TRP B CA 1
ATOM 2433 C C . TRP B 1 58 ? 15.703 -8.086 -17.344 1 97.62 58 TRP B C 1
ATOM 2435 O O . TRP B 1 58 ? 14.969 -8.055 -18.328 1 97.62 58 TRP B O 1
ATOM 2445 N N . GLN B 1 59 ? 16.875 -8.656 -17.297 1 94.94 59 GLN B N 1
ATOM 2446 C CA . GLN B 1 59 ? 17.484 -9.211 -18.516 1 94.94 59 GLN B CA 1
ATOM 2447 C C . GLN B 1 59 ? 17.141 -10.688 -18.672 1 94.94 59 GLN B C 1
ATOM 2449 O O . GLN B 1 59 ? 17.625 -11.531 -17.906 1 94.94 59 GLN B O 1
ATOM 2454 N N . LEU B 1 60 ? 16.391 -11.047 -19.625 1 96.5 60 LEU B N 1
ATOM 2455 C CA . LEU B 1 60 ? 15.977 -12.398 -19.984 1 96.5 60 LEU B CA 1
ATOM 2456 C C . LEU B 1 60 ? 16.141 -12.641 -21.484 1 96.5 60 LEU B C 1
ATOM 2458 O O . LEU B 1 60 ? 16.188 -11.688 -22.266 1 96.5 60 LEU B O 1
ATOM 2462 N N . PRO B 1 61 ? 16.328 -13.852 -21.906 1 94.62 61 PRO B N 1
ATOM 2463 C CA . PRO B 1 61 ? 16.547 -14.148 -23.328 1 94.62 61 PRO B CA 1
ATOM 2464 C C . PRO B 1 61 ? 15.297 -13.945 -24.172 1 94.62 61 PRO B C 1
ATOM 2466 O O . PRO B 1 61 ? 15.391 -13.812 -25.406 1 94.62 61 PRO B O 1
ATOM 2469 N N . ASP B 1 62 ? 14.117 -13.898 -23.609 1 96.19 62 ASP B N 1
ATOM 2470 C CA . ASP B 1 62 ? 12.859 -13.719 -24.328 1 96.19 62 ASP B CA 1
ATOM 2471 C C . ASP B 1 62 ? 12.195 -12.398 -23.953 1 96.19 62 ASP B C 1
ATOM 2473 O O . ASP B 1 62 ? 12.695 -11.328 -24.297 1 96.19 62 ASP B O 1
ATOM 2477 N N . ILE B 1 63 ? 11.086 -12.398 -23.219 1 94.75 63 ILE B N 1
ATOM 2478 C CA . ILE B 1 63 ? 10.438 -11.164 -22.781 1 94.75 63 ILE B CA 1
ATOM 2479 C C . ILE B 1 63 ? 11.172 -10.586 -21.578 1 94.75 63 ILE B C 1
ATOM 2481 O O . ILE B 1 63 ? 11.516 -11.32 -20.641 1 94.75 63 ILE B O 1
ATOM 2485 N N . SER B 1 64 ? 11.484 -9.305 -21.641 1 96.5 64 SER B N 1
ATOM 2486 C CA . SER B 1 64 ? 12.242 -8.688 -20.547 1 96.5 64 SER B CA 1
ATOM 2487 C C . SER B 1 64 ? 11.391 -8.562 -19.297 1 96.5 64 SER B C 1
ATOM 2489 O O . SER B 1 64 ? 10.164 -8.531 -19.359 1 96.5 64 SER B O 1
ATOM 2491 N N . GLY B 1 65 ? 12.031 -8.555 -18.141 1 97.5 65 GLY B N 1
ATOM 2492 C CA . GLY B 1 65 ? 11.328 -8.367 -16.875 1 97.5 65 GLY B CA 1
ATOM 2493 C C . GLY B 1 65 ? 10.5 -7.098 -16.844 1 97.5 65 GLY B C 1
ATOM 2494 O O . GLY B 1 65 ? 9.398 -7.086 -16.297 1 97.5 65 GLY B O 1
ATOM 2495 N N . ILE B 1 66 ? 11 -6.039 -17.438 1 97.56 66 ILE B N 1
ATOM 2496 C CA . ILE B 1 66 ? 10.305 -4.754 -17.422 1 97.56 66 ILE B CA 1
ATOM 2497 C C . ILE B 1 66 ? 9.055 -4.84 -18.297 1 97.56 66 ILE B C 1
ATOM 2499 O O . ILE B 1 66 ? 8.031 -4.223 -18 1 97.56 66 ILE B O 1
ATOM 2503 N N . ALA B 1 67 ? 9.148 -5.527 -19.375 1 97.5 67 ALA B N 1
ATOM 2504 C CA . ALA B 1 67 ? 7.973 -5.73 -20.234 1 97.5 67 ALA B CA 1
ATOM 2505 C C . ALA B 1 67 ? 6.879 -6.484 -19.484 1 97.5 67 ALA B C 1
ATOM 2507 O O . ALA B 1 67 ? 5.695 -6.16 -19.609 1 97.5 67 ALA B O 1
ATOM 2508 N N . LEU B 1 68 ? 7.281 -7.473 -18.719 1 97.31 68 LEU B N 1
ATOM 2509 C CA . LEU B 1 68 ? 6.332 -8.227 -17.906 1 97.31 68 LEU B CA 1
ATOM 2510 C C . LEU B 1 68 ? 5.699 -7.34 -16.844 1 97.31 68 LEU B C 1
ATOM 2512 O O . LEU B 1 68 ? 4.488 -7.395 -16.625 1 97.31 68 LEU B O 1
ATOM 2516 N N . LEU B 1 69 ? 6.504 -6.559 -16.188 1 97.81 69 LEU B N 1
ATOM 2517 C CA . LEU B 1 69 ? 6.012 -5.59 -15.219 1 97.81 69 LEU B CA 1
ATOM 2518 C C . LEU B 1 69 ? 4.941 -4.695 -15.836 1 97.81 69 LEU B C 1
ATOM 2520 O O . LEU B 1 69 ? 3.84 -4.574 -15.297 1 97.81 69 LEU B O 1
ATOM 2524 N N . ARG B 1 70 ? 5.289 -4.121 -16.953 1 96.44 70 ARG B N 1
ATOM 2525 C CA . ARG B 1 70 ? 4.359 -3.223 -17.625 1 96.44 70 ARG B CA 1
ATOM 2526 C C . ARG B 1 70 ? 3.07 -3.947 -18 1 96.44 70 ARG B C 1
ATOM 2528 O O . ARG B 1 70 ? 1.978 -3.393 -17.875 1 96.44 70 ARG B O 1
ATOM 2535 N N . TRP B 1 71 ? 3.217 -5.156 -18.469 1 95.44 71 TRP B N 1
ATOM 2536 C CA . TRP B 1 71 ? 2.055 -5.965 -18.828 1 95.44 71 TRP B CA 1
ATOM 2537 C C . TRP B 1 71 ? 1.113 -6.125 -17.641 1 95.44 71 TRP B C 1
ATOM 2539 O O . TRP B 1 71 ? -0.104 -5.98 -17.781 1 95.44 71 TRP B O 1
ATOM 2549 N N . THR B 1 72 ? 1.636 -6.422 -16.422 1 95.25 72 THR B N 1
ATOM 2550 C CA . THR B 1 72 ? 0.801 -6.613 -15.242 1 95.25 72 THR B CA 1
ATOM 2551 C C . THR B 1 72 ? 0.023 -5.34 -14.922 1 95.25 72 THR B C 1
ATOM 2553 O O . THR B 1 72 ? -1.151 -5.402 -14.547 1 95.25 72 THR B O 1
ATOM 2556 N N . ARG B 1 73 ? 0.699 -4.176 -15.07 1 92.5 73 ARG B N 1
ATOM 2557 C CA . ARG B 1 73 ? 0.079 -2.895 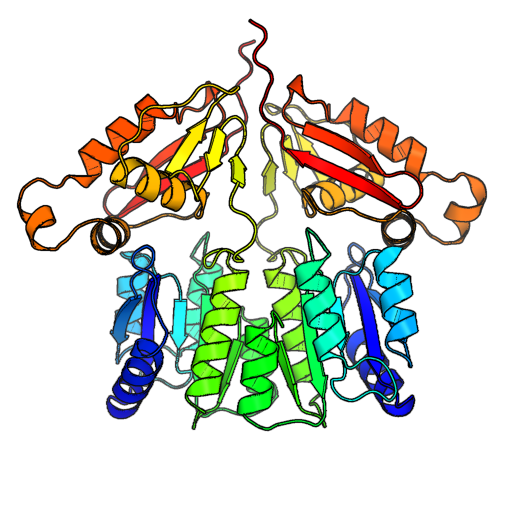-14.75 1 92.5 73 ARG B CA 1
ATOM 2558 C C . ARG B 1 73 ? -1 -2.539 -15.773 1 92.5 73 ARG B C 1
ATOM 2560 O O . ARG B 1 73 ? -2.023 -1.95 -15.414 1 92.5 73 ARG B O 1
ATOM 2567 N N . GLU B 1 74 ? -0.794 -2.979 -16.984 1 90.31 74 GLU B N 1
ATOM 2568 C CA . GLU B 1 74 ? -1.687 -2.596 -18.078 1 90.31 74 GLU B CA 1
ATOM 2569 C C . GLU B 1 74 ? -2.875 -3.549 -18.172 1 90.31 74 GLU B C 1
ATOM 2571 O O . GLU B 1 74 ? -3.977 -3.139 -18.547 1 90.31 74 GLU B O 1
ATOM 2576 N N . HIS B 1 75 ? -2.672 -4.781 -17.781 1 89.62 75 HIS B N 1
ATOM 2577 C CA . HIS B 1 75 ? -3.666 -5.777 -18.172 1 89.62 75 HIS B CA 1
ATOM 2578 C C . HIS B 1 75 ? -4.352 -6.371 -16.953 1 89.62 75 HIS B C 1
ATOM 2580 O O . HIS B 1 75 ? -5.363 -7.066 -17.078 1 89.62 75 HIS B O 1
ATOM 2586 N N . MET B 1 76 ? -3.828 -6.117 -15.828 1 86.44 76 MET B N 1
ATOM 2587 C CA . MET B 1 76 ? -4.434 -6.676 -14.625 1 86.44 76 MET B CA 1
ATOM 2588 C C . MET B 1 76 ? -5.105 -5.59 -13.789 1 86.44 76 MET B C 1
ATOM 2590 O O . MET B 1 76 ? -4.539 -4.512 -13.594 1 86.44 76 MET B O 1
ATOM 2594 N N . GLU B 1 77 ? -6.277 -5.855 -13.352 1 75.5 77 GLU B N 1
ATOM 2595 C CA . GLU B 1 77 ? -7.004 -4.902 -12.516 1 75.5 77 GLU B CA 1
ATOM 2596 C C . GLU B 1 77 ? -6.328 -4.734 -11.156 1 75.5 77 GLU B C 1
ATOM 2598 O O . GLU B 1 77 ? -6.285 -3.627 -10.617 1 75.5 77 GLU B O 1
ATOM 2603 N N . SER B 1 78 ? -5.832 -5.809 -10.633 1 83.69 78 SER B N 1
ATOM 2604 C CA . SER B 1 78 ? -5.113 -5.82 -9.359 1 83.69 78 SER B CA 1
ATOM 2605 C C . SER B 1 78 ? -3.764 -6.516 -9.492 1 83.69 78 SER B C 1
ATOM 2607 O O . SER B 1 78 ? -3.611 -7.672 -9.094 1 83.69 78 SER B O 1
ATOM 2609 N N . PRO B 1 79 ? -2.91 -5.77 -9.969 1 90.56 79 PRO B N 1
ATOM 2610 C CA . PRO B 1 79 ? -1.612 -6.398 -10.227 1 90.56 79 PRO B CA 1
ATOM 2611 C C . PRO B 1 79 ? -0.858 -6.746 -8.945 1 90.56 79 PRO B C 1
ATOM 2613 O O . PRO B 1 79 ? -0.974 -6.031 -7.945 1 90.56 79 PRO B O 1
ATOM 2616 N N . PRO B 1 80 ? -0.125 -7.844 -8.969 1 93.62 80 PRO B N 1
ATOM 2617 C CA . PRO B 1 80 ? 0.693 -8.203 -7.805 1 93.62 80 PRO B CA 1
ATOM 2618 C C . PRO B 1 80 ? 1.824 -7.211 -7.551 1 93.62 80 PRO B C 1
ATOM 2620 O O . PRO B 1 80 ? 2.164 -6.414 -8.43 1 93.62 80 PRO B O 1
ATOM 2623 N N . ALA B 1 81 ? 2.334 -7.27 -6.32 1 95.06 81 ALA B N 1
ATOM 2624 C CA . ALA B 1 81 ? 3.555 -6.527 -6.012 1 95.06 81 ALA B CA 1
ATOM 2625 C C . ALA B 1 81 ? 4.727 -7.02 -6.852 1 95.06 81 ALA B C 1
ATOM 2627 O O . ALA B 1 81 ? 4.801 -8.203 -7.191 1 95.06 81 ALA B O 1
ATOM 2628 N N . VAL B 1 82 ? 5.617 -6.09 -7.223 1 97.62 82 VAL B N 1
ATOM 2629 C CA . VAL B 1 82 ? 6.742 -6.48 -8.062 1 97.62 82 VAL B CA 1
ATOM 2630 C C . VAL B 1 82 ? 8.039 -5.918 -7.48 1 97.62 82 VAL B C 1
ATOM 2632 O O . VAL B 1 82 ? 8.125 -4.727 -7.188 1 97.62 82 VAL B O 1
ATOM 2635 N N . ILE B 1 83 ? 8.992 -6.738 -7.281 1 98.38 83 ILE B N 1
ATOM 2636 C CA . ILE B 1 83 ? 10.367 -6.352 -6.984 1 98.38 83 ILE B CA 1
ATOM 2637 C C . ILE B 1 83 ? 11.273 -6.723 -8.156 1 98.38 83 ILE B C 1
ATOM 2639 O O . ILE B 1 83 ? 11.352 -7.887 -8.547 1 98.38 83 ILE B O 1
ATOM 2643 N N . MET B 1 84 ? 11.891 -5.684 -8.75 1 98.62 84 MET B N 1
ATOM 2644 C CA . MET B 1 84 ? 12.922 -5.969 -9.742 1 98.62 84 MET B CA 1
ATOM 2645 C C . MET B 1 84 ? 14.211 -6.43 -9.07 1 98.62 84 MET B C 1
ATOM 2647 O O . MET B 1 84 ? 14.688 -5.789 -8.133 1 98.62 84 MET B O 1
ATOM 2651 N N . LEU B 1 85 ? 14.719 -7.559 -9.406 1 98.5 85 LEU B N 1
ATOM 2652 C CA . LEU B 1 85 ? 15.992 -8.094 -8.938 1 98.5 85 LEU B CA 1
ATOM 2653 C C . LEU B 1 85 ? 16.938 -8.352 -10.109 1 98.5 85 LEU B C 1
ATOM 2655 O O . LEU B 1 85 ? 16.781 -9.344 -10.828 1 98.5 85 LEU B O 1
ATOM 2659 N N . THR B 1 86 ? 17.938 -7.504 -10.328 1 97 86 THR B N 1
ATOM 2660 C CA . THR B 1 86 ? 18.688 -7.531 -11.578 1 97 86 THR B CA 1
ATOM 2661 C C . THR B 1 86 ? 20.109 -6.996 -11.359 1 97 86 THR B C 1
ATOM 2663 O O . THR B 1 86 ? 20.391 -6.352 -10.352 1 97 86 THR B O 1
ATOM 2666 N N . SER B 1 87 ? 20.984 -7.215 -12.305 1 96.81 87 SER B N 1
ATOM 2667 C CA . SER B 1 87 ? 22.359 -6.734 -12.266 1 96.81 87 SER B CA 1
ATOM 2668 C C . SER B 1 87 ? 22.453 -5.297 -12.766 1 96.81 87 SER B C 1
ATOM 2670 O O . SER B 1 87 ? 23.5 -4.66 -12.641 1 96.81 87 SER B O 1
ATOM 2672 N N . ARG B 1 88 ? 21.422 -4.805 -13.297 1 95.75 88 ARG B N 1
ATOM 2673 C CA . ARG B 1 88 ? 21.391 -3.422 -13.766 1 95.75 88 ARG B CA 1
ATOM 2674 C C . ARG B 1 88 ? 21.328 -2.451 -12.594 1 95.75 88 ARG B C 1
ATOM 2676 O O . ARG B 1 88 ? 20.312 -2.406 -11.875 1 95.75 88 ARG B O 1
ATOM 2683 N N . ASP B 1 89 ? 22.297 -1.648 -12.445 1 93.88 89 ASP B N 1
ATOM 2684 C CA . ASP B 1 89 ? 22.328 -0.81 -11.25 1 93.88 89 ASP B CA 1
ATOM 2685 C C . ASP B 1 89 ? 22.422 0.669 -11.617 1 93.88 89 ASP B C 1
ATOM 2687 O O . ASP B 1 89 ? 22.594 1.522 -10.75 1 93.88 89 ASP B O 1
ATOM 2691 N N . ALA B 1 90 ? 22.234 0.98 -12.93 1 96.75 90 ALA B N 1
ATOM 2692 C CA . ALA B 1 90 ? 22.234 2.379 -13.352 1 96.75 90 ALA B CA 1
ATOM 2693 C C . ALA B 1 90 ? 21.016 3.117 -12.797 1 96.75 90 ALA B C 1
ATOM 2695 O O . ALA B 1 90 ? 19.922 2.562 -12.742 1 96.75 90 ALA B O 1
ATOM 2696 N N . GLU B 1 91 ? 21.203 4.359 -12.391 1 97.12 91 GLU B N 1
ATOM 2697 C CA . GLU B 1 91 ? 20.109 5.184 -11.867 1 97.12 91 GLU B CA 1
ATOM 2698 C C . GLU B 1 91 ? 18.938 5.223 -12.836 1 97.12 91 GLU B C 1
ATOM 2700 O O . GLU B 1 91 ? 17.781 5.148 -12.414 1 97.12 91 GLU B O 1
ATOM 2705 N N . SER B 1 92 ? 19.266 5.367 -14.156 1 97.62 92 SER B N 1
ATOM 2706 C CA . SER B 1 92 ? 18.234 5.449 -15.172 1 97.62 92 SER B CA 1
ATOM 2707 C C . SER B 1 92 ? 17.375 4.184 -15.195 1 97.62 92 SER B C 1
ATOM 2709 O O . SER B 1 92 ? 16.172 4.25 -15.414 1 97.62 92 SER B O 1
ATOM 2711 N N . ASP B 1 93 ? 18.016 3.041 -14.945 1 97.5 93 ASP B N 1
ATOM 2712 C CA . ASP B 1 93 ? 17.297 1.776 -14.93 1 97.5 93 ASP B CA 1
ATOM 2713 C C . ASP B 1 93 ? 16.375 1.685 -13.711 1 97.5 93 ASP B C 1
ATOM 2715 O O . ASP B 1 93 ? 15.211 1.29 -13.828 1 97.5 93 ASP B O 1
ATOM 2719 N N . ILE B 1 94 ? 16.938 2.055 -12.578 1 97.56 94 ILE B N 1
ATOM 2720 C CA . ILE B 1 94 ? 16.172 2.045 -11.336 1 97.56 94 ILE B CA 1
ATOM 2721 C C . ILE B 1 94 ? 14.938 2.947 -11.477 1 97.56 94 ILE B C 1
ATOM 2723 O O . ILE B 1 94 ? 13.82 2.541 -11.156 1 97.56 94 ILE B O 1
ATOM 2727 N N . VAL B 1 95 ? 15.117 4.121 -12.039 1 97.75 95 VAL B N 1
ATOM 2728 C CA . VAL B 1 95 ? 14.062 5.105 -12.227 1 97.75 95 VAL B CA 1
ATOM 2729 C C . VAL B 1 95 ? 13 4.555 -13.18 1 97.75 95 VAL B C 1
ATOM 2731 O O . VAL B 1 95 ? 11.805 4.645 -12.906 1 97.75 95 VAL B O 1
ATOM 2734 N N . THR B 1 96 ? 13.461 3.936 -14.227 1 97.62 96 THR B N 1
ATOM 2735 C CA . THR B 1 96 ? 12.547 3.377 -15.219 1 97.62 96 THR B CA 1
ATOM 2736 C C . THR B 1 96 ? 11.68 2.291 -14.594 1 97.62 96 THR B C 1
ATOM 2738 O O . THR B 1 96 ? 10.461 2.285 -14.781 1 97.62 96 THR B O 1
ATOM 2741 N N . ALA B 1 97 ? 12.258 1.394 -13.859 1 98.06 97 ALA B N 1
ATOM 2742 C CA . ALA B 1 97 ? 11.531 0.278 -13.258 1 98.06 97 ALA B CA 1
ATOM 2743 C C . ALA B 1 97 ? 10.5 0.775 -12.258 1 98.06 97 ALA B C 1
ATOM 2745 O O . ALA B 1 97 ? 9.336 0.358 -12.289 1 98.06 97 ALA B O 1
ATOM 2746 N N . LEU B 1 98 ? 10.914 1.678 -11.391 1 96.81 98 LEU B N 1
ATOM 2747 C CA . LEU B 1 98 ? 10.016 2.203 -10.359 1 96.81 98 LEU B CA 1
ATOM 2748 C C . LEU B 1 98 ? 8.883 3.002 -10.984 1 96.81 98 LEU B C 1
ATOM 2750 O O . LEU B 1 98 ? 7.719 2.85 -10.594 1 96.81 98 LEU B O 1
ATOM 2754 N N . ASN B 1 99 ? 9.18 3.795 -11.984 1 94.75 99 ASN B N 1
ATOM 2755 C CA . ASN B 1 99 ? 8.164 4.594 -12.656 1 94.75 99 ASN B CA 1
ATOM 2756 C C . ASN B 1 99 ? 7.223 3.721 -13.484 1 94.75 99 ASN B C 1
ATOM 2758 O O . ASN B 1 99 ? 6.105 4.129 -13.805 1 94.75 99 ASN B O 1
ATOM 2762 N N . SER B 1 100 ? 7.699 2.518 -13.828 1 95.94 100 SER B N 1
ATOM 2763 C CA . SER B 1 100 ? 6.867 1.59 -14.594 1 95.94 100 SER B CA 1
ATOM 2764 C C . SER B 1 100 ? 5.953 0.786 -13.672 1 95.94 100 SER B C 1
ATOM 2766 O O . SER B 1 100 ? 5.168 -0.039 -14.141 1 95.94 100 SER B O 1
ATOM 2768 N N . GLY B 1 101 ? 6.113 0.989 -12.406 1 95.06 101 GLY B N 1
ATOM 2769 C CA . GLY B 1 101 ? 5.145 0.389 -11.5 1 95.06 101 GLY B CA 1
ATOM 2770 C C . GLY B 1 101 ? 5.773 -0.587 -10.523 1 95.06 101 GLY B C 1
ATOM 2771 O O . GLY B 1 101 ? 5.07 -1.194 -9.711 1 95.06 101 GLY B O 1
ATOM 2772 N N . ALA B 1 102 ? 7.121 -0.785 -10.555 1 97.5 102 ALA B N 1
ATOM 2773 C CA . ALA B 1 102 ? 7.766 -1.657 -9.578 1 97.5 102 ALA B CA 1
ATOM 2774 C C . ALA B 1 102 ? 7.609 -1.106 -8.164 1 97.5 102 ALA B C 1
ATOM 2776 O O . ALA B 1 102 ? 7.656 0.108 -7.949 1 97.5 102 ALA B O 1
ATOM 2777 N N . ASP B 1 103 ? 7.449 -2.008 -7.246 1 96.31 103 ASP B N 1
ATOM 2778 C CA . ASP B 1 103 ? 7.285 -1.608 -5.852 1 96.31 103 ASP B CA 1
ATOM 2779 C C . ASP B 1 103 ? 8.641 -1.416 -5.172 1 96.31 103 ASP B C 1
ATOM 2781 O O . ASP B 1 103 ? 8.742 -0.711 -4.164 1 96.31 103 ASP B O 1
ATOM 2785 N N . ASP B 1 104 ? 9.625 -2.113 -5.637 1 97.56 104 ASP B N 1
ATOM 2786 C CA . ASP B 1 104 ? 10.992 -2.01 -5.141 1 97.56 104 ASP B CA 1
ATOM 2787 C C . ASP B 1 104 ? 12 -2.465 -6.199 1 97.56 104 ASP B C 1
ATOM 2789 O O . ASP B 1 104 ? 11.609 -2.99 -7.246 1 97.56 104 ASP B O 1
ATOM 2793 N N . TYR B 1 105 ? 13.203 -2.117 -5.996 1 98.25 105 TYR B N 1
ATOM 2794 C CA . TYR B 1 105 ? 14.312 -2.428 -6.895 1 98.25 105 TYR B CA 1
ATOM 2795 C C . TYR B 1 105 ? 15.539 -2.861 -6.109 1 98.25 105 TYR B C 1
ATOM 2797 O O . TYR B 1 105 ? 16 -2.143 -5.219 1 98.25 105 TYR B O 1
ATOM 2805 N N . VAL B 1 106 ? 16.062 -4.066 -6.422 1 97.75 106 VAL B N 1
ATOM 2806 C CA . VAL B 1 106 ? 17.219 -4.625 -5.742 1 97.75 106 VAL B CA 1
ATOM 2807 C C . VAL B 1 106 ? 18.281 -5.027 -6.77 1 97.75 106 VAL B C 1
ATOM 2809 O O . VAL B 1 106 ? 17.969 -5.711 -7.75 1 97.75 106 VAL B O 1
ATOM 2812 N N . SER B 1 107 ? 19.5 -4.617 -6.562 1 96.31 107 SER B N 1
ATOM 2813 C CA . SER B 1 107 ? 20.578 -4.953 -7.477 1 96.31 107 SER B CA 1
ATOM 2814 C C . SER B 1 107 ? 21.266 -6.254 -7.07 1 96.31 107 SER B C 1
ATOM 2816 O O . SER B 1 107 ? 21.391 -6.555 -5.883 1 96.31 107 SER B O 1
ATOM 2818 N N . LYS B 1 108 ? 21.641 -7.012 -8.07 1 96.69 108 LYS B N 1
ATOM 2819 C CA . LYS B 1 108 ? 22.5 -8.164 -7.863 1 96.69 108 LYS B CA 1
ATOM 2820 C C . LYS B 1 108 ? 23.969 -7.75 -7.793 1 96.69 108 LYS B C 1
ATOM 2822 O O . LYS B 1 108 ? 24.391 -6.816 -8.484 1 96.69 108 LYS B O 1
ATOM 2827 N N . PRO B 1 109 ? 24.812 -8.445 -6.988 1 97.06 109 PRO B N 1
ATOM 2828 C CA . PRO B 1 109 ? 24.438 -9.461 -6 1 97.06 109 PRO B CA 1
ATOM 2829 C C . PRO B 1 109 ? 23.641 -8.875 -4.836 1 97.06 109 PRO B C 1
ATOM 2831 O O . PRO B 1 109 ? 23.953 -7.773 -4.367 1 97.06 109 PRO B O 1
ATOM 2834 N N . PHE B 1 110 ? 22.688 -9.586 -4.461 1 97.25 110 PHE B N 1
ATOM 2835 C CA . PHE B 1 110 ? 21.828 -9.062 -3.41 1 97.25 110 PHE B CA 1
ATOM 2836 C C . PHE B 1 110 ? 22.266 -9.57 -2.043 1 97.25 110 PHE B C 1
ATOM 2838 O O . PHE B 1 110 ? 22.938 -10.602 -1.945 1 97.25 110 PHE B O 1
ATOM 2845 N N . ARG B 1 111 ? 21.953 -8.789 -1.013 1 97.31 111 ARG B N 1
ATOM 2846 C CA . ARG B 1 111 ? 22.125 -9.188 0.38 1 97.31 111 ARG B CA 1
ATOM 2847 C C . ARG B 1 111 ? 20.891 -9.914 0.894 1 97.31 111 ARG B C 1
ATOM 2849 O O . ARG B 1 111 ? 19.797 -9.336 0.956 1 97.31 111 ARG B O 1
ATOM 2856 N N . PRO B 1 112 ? 21.031 -11.164 1.326 1 97.56 112 PRO B N 1
ATOM 2857 C CA . PRO B 1 112 ? 19.875 -12.023 1.599 1 97.56 112 PRO B CA 1
ATOM 2858 C C . PRO B 1 112 ? 18.922 -11.43 2.633 1 97.56 112 PRO B C 1
ATOM 2860 O O . PRO B 1 112 ? 17.703 -11.438 2.438 1 97.56 112 PRO B O 1
ATOM 2863 N N . ASN B 1 113 ? 19.484 -10.867 3.707 1 97.69 113 ASN B N 1
ATOM 2864 C CA . ASN B 1 113 ? 18.625 -10.336 4.754 1 97.69 113 ASN B CA 1
ATOM 2865 C C . ASN B 1 113 ? 17.922 -9.055 4.301 1 97.69 113 ASN B C 1
ATOM 2867 O O . ASN B 1 113 ? 16.797 -8.789 4.711 1 97.69 113 ASN B O 1
ATOM 2871 N N . GLU B 1 114 ? 18.594 -8.281 3.496 1 97.62 114 GLU B N 1
ATOM 2872 C CA . GLU B 1 114 ? 17.953 -7.098 2.93 1 97.62 114 GLU B CA 1
ATOM 2873 C C . GLU B 1 114 ? 16.812 -7.484 2.002 1 97.62 114 GLU B C 1
ATOM 2875 O O . GLU B 1 114 ? 15.734 -6.883 2.053 1 97.62 114 GLU B O 1
ATOM 2880 N N . LEU B 1 115 ? 17.031 -8.484 1.146 1 98.12 115 LEU B N 1
ATOM 2881 C CA . LEU B 1 115 ? 15.977 -8.93 0.245 1 98.12 115 LEU B CA 1
ATOM 2882 C C . LEU B 1 115 ? 14.758 -9.398 1.03 1 98.12 115 LEU B C 1
ATOM 2884 O O . LEU B 1 115 ? 13.625 -9.031 0.707 1 98.12 115 LEU B O 1
ATOM 2888 N N . LYS B 1 116 ? 15.031 -10.172 2.088 1 96.88 116 LYS B N 1
ATOM 2889 C CA . LYS B 1 116 ? 13.938 -10.648 2.93 1 96.88 116 LYS B CA 1
ATOM 2890 C C . LYS B 1 116 ? 13.148 -9.484 3.512 1 96.88 116 LYS B C 1
ATOM 2892 O O . LYS B 1 116 ? 11.914 -9.492 3.488 1 96.88 116 LYS B O 1
ATOM 2897 N N . ALA B 1 117 ? 13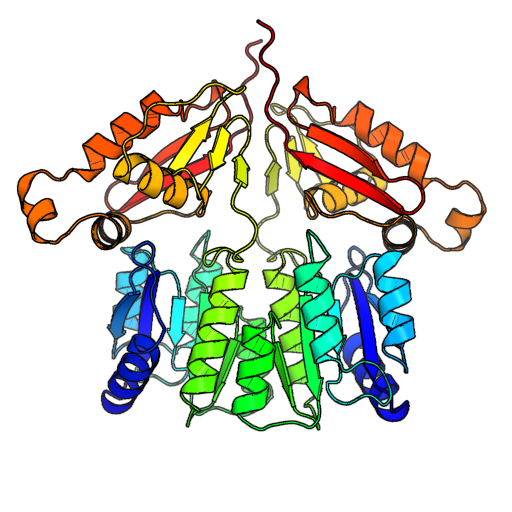.836 -8.492 3.992 1 96.25 117 ALA B N 1
ATOM 2898 C CA . ALA B 1 117 ? 13.203 -7.34 4.621 1 96.25 117 ALA B CA 1
ATOM 2899 C C . ALA B 1 117 ? 12.398 -6.535 3.602 1 96.25 117 ALA B C 1
ATOM 2901 O O . ALA B 1 117 ? 11.305 -6.043 3.908 1 96.25 117 ALA B O 1
ATOM 2902 N N . ARG B 1 118 ? 12.961 -6.355 2.398 1 97.25 118 ARG B N 1
ATOM 2903 C CA . ARG B 1 118 ? 12.273 -5.605 1.35 1 97.25 118 ARG B CA 1
ATOM 2904 C C . ARG B 1 118 ? 11.016 -6.34 0.883 1 97.25 118 ARG B C 1
ATOM 2906 O O . ARG B 1 118 ? 9.984 -5.715 0.637 1 97.25 118 ARG B O 1
ATOM 2913 N N . VAL B 1 119 ? 11.094 -7.645 0.782 1 95.81 119 VAL B N 1
ATOM 2914 C CA . VAL B 1 119 ? 9.938 -8.461 0.426 1 95.81 119 VAL B CA 1
ATOM 2915 C C . VAL B 1 119 ? 8.836 -8.273 1.463 1 95.81 119 VAL B C 1
ATOM 2917 O O . VAL B 1 119 ? 7.68 -8.031 1.111 1 95.81 119 VAL B O 1
ATOM 2920 N N . THR B 1 120 ? 9.211 -8.344 2.707 1 92.56 120 THR B N 1
ATOM 2921 C CA . THR B 1 120 ? 8.258 -8.195 3.799 1 92.56 120 THR B CA 1
ATOM 2922 C C . THR B 1 120 ? 7.641 -6.797 3.791 1 92.56 120 THR B C 1
ATOM 2924 O O . THR B 1 120 ? 6.43 -6.648 3.971 1 92.56 120 THR B O 1
ATOM 2927 N N . ALA B 1 121 ? 8.422 -5.809 3.541 1 92.81 121 ALA B N 1
ATOM 2928 C CA . ALA B 1 121 ? 7.949 -4.426 3.5 1 92.81 121 ALA B CA 1
ATOM 2929 C C . ALA B 1 121 ? 6.949 -4.223 2.365 1 92.81 121 ALA B C 1
ATOM 2931 O O . ALA B 1 121 ? 5.91 -3.586 2.553 1 92.81 121 ALA B O 1
ATOM 2932 N N . VAL B 1 122 ? 7.266 -4.762 1.192 1 93.69 122 VAL B N 1
ATOM 2933 C CA . VAL B 1 122 ? 6.414 -4.609 0.017 1 93.69 122 VAL B CA 1
ATOM 2934 C C . VAL B 1 122 ? 5.082 -5.316 0.252 1 93.69 122 VAL B C 1
ATOM 2936 O O . VAL B 1 122 ? 4.02 -4.773 -0.071 1 93.69 122 VAL B O 1
ATOM 2939 N N . LEU B 1 123 ? 5.094 -6.453 0.846 1 89.56 123 LEU B N 1
ATOM 2940 C CA . LEU B 1 123 ? 3.879 -7.219 1.095 1 89.56 123 LEU B CA 1
ATOM 2941 C C . LEU B 1 123 ? 3.016 -6.543 2.154 1 89.56 123 LEU B C 1
ATOM 2943 O O . LEU B 1 123 ? 1.786 -6.57 2.068 1 89.56 123 LEU B O 1
ATOM 2947 N N . ARG B 1 124 ? 3.615 -5.957 3.146 1 85.81 124 ARG B N 1
ATOM 2948 C CA . ARG B 1 124 ? 2.896 -5.199 4.164 1 85.81 124 ARG B CA 1
ATOM 2949 C C . ARG B 1 124 ? 2.119 -4.043 3.543 1 85.81 124 ARG B C 1
ATOM 2951 O O . ARG B 1 124 ? 0.956 -3.816 3.879 1 85.81 124 ARG B O 1
ATOM 2958 N N . ARG B 1 125 ? 2.707 -3.455 2.646 1 81.69 125 ARG B N 1
ATOM 2959 C CA . ARG B 1 125 ? 2.121 -2.281 2.004 1 81.69 125 ARG B CA 1
ATOM 2960 C C . ARG B 1 125 ? 0.926 -2.672 1.139 1 81.69 125 ARG B C 1
ATOM 2962 O O . ARG B 1 125 ? -0.004 -1.882 0.965 1 81.69 125 ARG B O 1
ATOM 2969 N N . HIS B 1 126 ? 1.017 -3.791 0.587 1 78.06 126 HIS B N 1
ATOM 2970 C CA . HIS B 1 126 ? -0.055 -4.289 -0.268 1 78.06 126 HIS B CA 1
ATOM 2971 C C . HIS B 1 126 ? -1.184 -4.895 0.559 1 78.06 126 HIS B C 1
ATOM 2973 O O . HIS B 1 126 ? -2.113 -5.488 0.007 1 78.06 126 HIS B O 1
ATOM 2979 N N . GLY B 1 127 ? -1.118 -4.684 1.892 1 71.94 127 GLY B N 1
ATOM 2980 C CA . GLY B 1 127 ? -2.168 -5.16 2.777 1 71.94 127 GLY B CA 1
ATOM 2981 C C . GLY B 1 127 ? -2.146 -6.664 2.973 1 71.94 127 GLY B C 1
ATOM 2982 O O . GLY B 1 127 ? -3.111 -7.246 3.479 1 71.94 127 GLY B O 1
ATOM 2983 N N . LEU B 1 128 ? -1.224 -7.254 2.441 1 60 128 LEU B N 1
ATOM 2984 C CA . LEU B 1 128 ? -1.155 -8.711 2.467 1 60 128 LEU B CA 1
ATOM 2985 C C . LEU B 1 128 ? -0.425 -9.195 3.715 1 60 128 LEU B C 1
ATOM 2987 O O . LEU B 1 128 ? -0.433 -10.391 4.016 1 60 128 LEU B O 1
ATOM 2991 N N . GLN B 1 129 ? 0.182 -8.289 4.391 1 58.53 129 GLN B N 1
ATOM 2992 C CA . GLN B 1 129 ? 0.751 -8.586 5.699 1 58.53 129 GLN B CA 1
ATOM 2993 C C . GLN B 1 129 ? 0.26 -7.586 6.746 1 58.53 129 GLN B C 1
ATOM 2995 O O . GLN B 1 129 ? 0.447 -6.379 6.598 1 58.53 129 GLN B O 1
ATOM 3000 N N . LYS B 1 130 ? -0.8 -8.07 7.555 1 56.34 130 LYS B N 1
ATOM 3001 C CA . LYS B 1 130 ? -1.423 -7.219 8.562 1 56.34 130 LYS B CA 1
ATOM 3002 C C . LYS B 1 130 ? -0.399 -6.746 9.594 1 56.34 130 LYS B C 1
ATOM 3004 O O . LYS B 1 130 ? 0.538 -7.477 9.922 1 56.34 130 LYS B O 1
ATOM 3009 N N . SER B 1 131 ? -0.375 -5.461 9.75 1 53.19 131 SER B N 1
ATOM 3010 C CA . SER B 1 131 ? 0.375 -5.031 10.922 1 53.19 131 SER B CA 1
ATOM 3011 C C . SER B 1 131 ? -0.215 -5.613 12.203 1 53.19 131 SER B C 1
ATOM 3013 O O . SER B 1 131 ? -1.413 -5.898 12.266 1 53.19 131 SER B O 1
ATOM 3015 N N . ALA B 1 132 ? 0.56 -6.281 13.078 1 50.78 132 ALA B N 1
ATOM 3016 C CA . ALA B 1 132 ? 0.219 -6.949 14.328 1 50.78 132 ALA B CA 1
ATOM 3017 C C . ALA B 1 132 ? -0.95 -6.254 15.023 1 50.78 132 ALA B C 1
ATOM 3019 O O . ALA B 1 132 ? -1.718 -6.891 15.75 1 50.78 132 ALA B O 1
ATOM 3020 N N . GLY B 1 133 ? -1.271 -5.039 14.797 1 53.06 133 GLY B N 1
ATOM 3021 C CA . GLY B 1 133 ? -2.084 -4.332 15.773 1 53.06 133 GLY B CA 1
ATOM 3022 C C . GLY B 1 133 ? -3.561 -4.324 15.43 1 53.06 133 GLY B C 1
ATOM 3023 O O . GLY B 1 133 ? -4.402 -3.994 16.266 1 53.06 133 GLY B O 1
ATOM 3024 N N . ASN B 1 134 ? -3.943 -4.566 14.172 1 60.16 134 ASN B N 1
ATOM 3025 C CA . ASN B 1 134 ? -5.375 -4.383 13.953 1 60.16 134 ASN B CA 1
ATOM 3026 C C . ASN B 1 134 ? -6.098 -5.723 13.844 1 60.16 134 ASN B C 1
ATOM 3028 O O . ASN B 1 134 ? -6.207 -6.281 12.75 1 60.16 134 ASN B O 1
ATOM 3032 N N . GLU B 1 135 ? -6.473 -6.145 15.047 1 74.75 135 GLU B N 1
ATOM 3033 C CA . GLU B 1 135 ? -7.117 -7.453 15.133 1 74.75 135 GLU B CA 1
ATOM 3034 C C . GLU B 1 135 ? -8.578 -7.383 14.688 1 74.75 135 GLU B C 1
ATOM 3036 O O . GLU B 1 135 ? -9.148 -8.391 14.273 1 74.75 135 GLU B O 1
ATOM 3041 N N . ILE B 1 136 ? -9.086 -6.191 14.734 1 77.75 136 ILE B N 1
ATOM 3042 C CA . ILE B 1 136 ? -10.484 -6.039 14.359 1 77.75 136 ILE B CA 1
ATOM 3043 C C . ILE B 1 136 ? -10.594 -5.227 13.07 1 77.75 136 ILE B C 1
ATOM 3045 O O . ILE B 1 136 ? -9.984 -4.164 12.953 1 77.75 136 ILE B O 1
ATOM 3049 N N . GLN B 1 137 ? -11.258 -5.797 12.086 1 80.06 137 GLN B N 1
ATOM 3050 C CA . GLN B 1 137 ? -11.492 -5.117 10.812 1 80.06 137 GLN B CA 1
ATOM 3051 C C . GLN B 1 137 ? -12.977 -5.113 10.461 1 80.06 137 GLN B C 1
ATOM 3053 O O . GLN B 1 137 ? -13.68 -6.105 10.68 1 80.06 137 GLN B O 1
ATOM 3058 N N . SER B 1 138 ? -13.367 -3.977 10.055 1 79.69 138 SER B N 1
ATOM 3059 C CA . SER B 1 138 ? -14.773 -3.877 9.68 1 79.69 138 SER B CA 1
ATOM 3060 C C . SER B 1 138 ? -14.93 -3.619 8.18 1 79.69 138 SER B C 1
ATOM 3062 O O . SER B 1 138 ? -14.164 -2.848 7.598 1 79.69 138 SER B O 1
ATOM 3064 N N . PHE B 1 139 ? -15.836 -4.312 7.551 1 78.88 139 PHE B N 1
ATOM 3065 C CA . PHE B 1 139 ? -16.234 -4.148 6.156 1 78.88 139 PHE B CA 1
ATOM 3066 C C . PHE B 1 139 ? -17.734 -3.98 6.031 1 78.88 139 PHE B C 1
ATOM 3068 O O . PHE B 1 139 ? -18.484 -4.961 6.117 1 78.88 139 PHE B O 1
ATOM 3075 N N . ASN B 1 140 ? -18.125 -2.82 5.707 1 78.19 140 ASN B N 1
ATOM 3076 C CA . ASN B 1 140 ? -19.547 -2.543 5.707 1 78.19 140 ASN B CA 1
ATOM 3077 C C . ASN B 1 140 ? -20.203 -2.963 7.02 1 78.19 140 ASN B C 1
ATOM 3079 O O . ASN B 1 140 ? -19.859 -2.447 8.086 1 78.19 140 ASN B O 1
ATOM 3083 N N . ASP B 1 141 ? -21.062 -4.016 6.938 1 79.31 141 ASP B N 1
ATOM 3084 C CA . ASP B 1 141 ? -21.812 -4.398 8.125 1 79.31 141 ASP B CA 1
ATOM 3085 C C . ASP B 1 141 ? -21.188 -5.617 8.805 1 79.31 141 ASP B C 1
ATOM 3087 O O . ASP B 1 141 ? -21.766 -6.176 9.742 1 79.31 141 ASP B O 1
ATOM 3091 N N . LEU B 1 142 ? -20.047 -5.957 8.281 1 88.19 142 LEU B N 1
ATOM 3092 C CA . LEU B 1 142 ? -19.375 -7.129 8.836 1 88.19 142 LEU B CA 1
ATOM 3093 C C . LEU B 1 142 ? -18.141 -6.73 9.633 1 88.19 142 LEU B C 1
ATOM 3095 O O . LEU B 1 142 ? -17.391 -5.84 9.219 1 88.19 142 LEU B O 1
ATOM 3099 N N . THR B 1 143 ? -17.953 -7.297 10.797 1 88.44 143 THR B N 1
ATOM 3100 C CA . THR B 1 143 ? -16.781 -7.07 11.625 1 88.44 143 THR B CA 1
ATOM 3101 C C . THR B 1 143 ? -16.016 -8.375 11.836 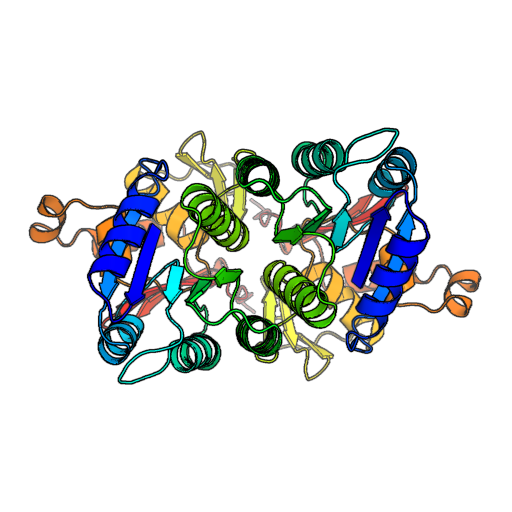1 88.44 143 THR B C 1
ATOM 3103 O O . THR B 1 143 ? -16.578 -9.359 12.312 1 88.44 143 THR B O 1
ATOM 3106 N N . PHE B 1 144 ? -14.789 -8.352 11.422 1 90.25 144 PHE B N 1
ATOM 3107 C CA . PHE B 1 144 ? -13.914 -9.508 11.555 1 90.25 144 PHE B CA 1
ATOM 3108 C C . PHE B 1 144 ? -13.008 -9.359 12.773 1 90.25 144 PHE B C 1
ATOM 3110 O O . PHE B 1 144 ? -12.406 -8.305 12.984 1 90.25 144 PHE B O 1
ATOM 3117 N N . ASP B 1 145 ? -12.906 -10.375 13.602 1 90 145 ASP B N 1
ATOM 3118 C CA . ASP B 1 145 ? -12 -10.445 14.742 1 90 145 ASP B CA 1
ATOM 3119 C C . ASP B 1 145 ? -10.984 -11.57 14.57 1 90 145 ASP B C 1
ATOM 3121 O O . ASP B 1 145 ? -11.312 -12.742 14.797 1 90 145 ASP B O 1
ATOM 3125 N N . ASP B 1 146 ? -9.859 -11.234 14.219 1 86.81 146 ASP B N 1
ATOM 3126 C CA . ASP B 1 146 ? -8.828 -12.219 13.891 1 86.81 146 ASP B CA 1
ATOM 3127 C C . ASP B 1 146 ? -8.375 -12.977 15.141 1 86.81 146 ASP B C 1
ATOM 3129 O O . ASP B 1 146 ? -7.957 -14.133 15.047 1 86.81 146 ASP B O 1
ATOM 3133 N N . ALA B 1 147 ? -8.367 -12.312 16.266 1 85.88 147 ALA B N 1
ATOM 3134 C CA . ALA B 1 147 ? -7.957 -12.961 17.516 1 85.88 147 ALA B CA 1
ATOM 3135 C C . ALA B 1 147 ? -8.938 -14.062 17.922 1 85.88 147 ALA B C 1
ATOM 3137 O O . ALA B 1 147 ? -8.523 -15.141 18.359 1 85.88 147 ALA B O 1
ATOM 3138 N N . GLU B 1 148 ? -10.188 -13.836 17.719 1 88.56 148 GLU B N 1
ATOM 3139 C CA . GLU B 1 148 ? -11.219 -14.789 18.125 1 88.56 148 GLU B CA 1
ATOM 3140 C C . GLU B 1 148 ? -11.68 -15.648 16.953 1 88.56 148 GLU B C 1
ATOM 3142 O O . GLU B 1 148 ? -12.406 -16.625 17.141 1 88.56 148 GLU B O 1
ATOM 3147 N N . LEU B 1 149 ? -11.273 -15.273 15.773 1 91.38 149 LEU B N 1
ATOM 3148 C CA . LEU B 1 149 ? -11.688 -15.961 14.555 1 91.38 149 LEU B CA 1
ATOM 3149 C C . LEU B 1 149 ? -13.203 -15.953 14.414 1 91.38 149 LEU B C 1
ATOM 3151 O O . LEU B 1 149 ? -13.812 -17 14.164 1 91.38 149 LEU B O 1
ATOM 3155 N N . THR B 1 150 ? -13.797 -14.766 14.602 1 93.75 150 THR B N 1
ATOM 3156 C CA . THR B 1 150 ? -15.25 -14.617 14.508 1 93.75 150 THR B CA 1
ATOM 3157 C C . THR B 1 150 ? -15.625 -13.43 13.633 1 93.75 150 THR B C 1
ATOM 3159 O O . THR B 1 150 ? -14.836 -12.5 13.477 1 93.75 150 THR B O 1
ATOM 3162 N N . VAL B 1 151 ? -16.766 -13.539 13.016 1 94.56 151 VAL B N 1
ATOM 3163 C CA . VAL B 1 151 ? -17.375 -12.453 12.266 1 94.56 151 VAL B CA 1
ATOM 3164 C C . VAL B 1 151 ? -18.703 -12.062 12.906 1 94.56 151 VAL B C 1
ATOM 3166 O O . VAL B 1 151 ? -19.484 -12.93 13.32 1 94.56 151 VAL B O 1
ATOM 3169 N N . THR B 1 152 ? -18.891 -10.797 13.047 1 93.5 152 THR B N 1
ATOM 3170 C CA . THR B 1 152 ? -20.156 -10.32 13.625 1 93.5 152 THR B CA 1
ATOM 3171 C C . THR B 1 152 ? -20.844 -9.352 12.672 1 93.5 152 THR B C 1
ATOM 3173 O O . THR B 1 152 ? -20.188 -8.695 11.859 1 93.5 152 THR B O 1
ATOM 3176 N N . ARG B 1 153 ? -22.109 -9.383 12.727 1 88.88 153 ARG B N 1
ATOM 3177 C CA . ARG B 1 153 ? -22.984 -8.406 12.07 1 88.88 153 ARG B CA 1
ATOM 3178 C C . ARG B 1 153 ? -23.953 -7.789 13.062 1 88.88 153 ARG B C 1
ATOM 3180 O O . ARG B 1 153 ? -24.734 -8.5 13.703 1 88.88 153 ARG B O 1
ATOM 3187 N N . ALA B 1 154 ? -23.922 -6.535 13.188 1 81.94 154 ALA B N 1
ATOM 3188 C CA . ALA B 1 154 ? -24.781 -5.852 14.148 1 81.94 154 ALA B CA 1
ATOM 3189 C C . ALA B 1 154 ? -24.641 -6.457 15.539 1 81.94 154 ALA B C 1
ATOM 3191 O O . ALA B 1 154 ? -25.641 -6.73 16.219 1 81.94 154 ALA B O 1
ATOM 3192 N N . GLY B 1 155 ? -23.453 -6.84 15.828 1 83.81 155 GLY B N 1
ATOM 3193 C CA . GLY B 1 155 ? -23.156 -7.344 17.156 1 83.81 155 GLY B CA 1
ATOM 3194 C C . GLY B 1 155 ? -23.469 -8.82 17.328 1 83.81 155 GLY B C 1
ATOM 3195 O O . GLY B 1 155 ? -23.141 -9.414 18.359 1 83.81 155 GLY B O 1
ATOM 3196 N N . LYS B 1 156 ? -24.094 -9.414 16.344 1 92.06 156 LYS B N 1
ATOM 3197 C CA . LYS B 1 156 ? -24.422 -10.836 16.406 1 92.06 156 LYS B CA 1
ATOM 3198 C C . LYS B 1 156 ? -23.359 -11.672 15.68 1 92.06 156 LYS B C 1
ATOM 3200 O O . LYS B 1 156 ? -23 -11.367 14.547 1 92.06 156 LYS B O 1
ATOM 3205 N N . THR B 1 157 ? -23.031 -12.719 16.312 1 94.19 157 THR B N 1
ATOM 3206 C CA . THR B 1 157 ? -21.984 -13.57 15.773 1 94.19 157 THR B CA 1
ATOM 3207 C C . THR B 1 157 ? -22.531 -14.461 14.656 1 94.19 157 THR B C 1
ATOM 3209 O O . THR B 1 157 ? -23.609 -15.023 14.789 1 94.19 157 THR B O 1
ATOM 3212 N N . ILE B 1 158 ? -21.812 -14.547 13.586 1 95.06 158 ILE B N 1
ATOM 3213 C CA . ILE B 1 158 ? -22.125 -15.453 12.492 1 95.06 158 ILE B CA 1
ATOM 3214 C C . ILE B 1 158 ? -21.344 -16.766 12.672 1 95.06 158 ILE B C 1
ATOM 3216 O O . ILE B 1 158 ? -20.141 -16.75 12.938 1 95.06 158 ILE B O 1
ATOM 3220 N N . ASN B 1 159 ? -21.984 -17.906 12.539 1 92.5 159 ASN B N 1
ATOM 3221 C CA . ASN B 1 159 ? -21.375 -19.203 12.758 1 92.5 159 ASN B CA 1
ATOM 3222 C C . ASN B 1 159 ? -20.484 -19.625 11.594 1 92.5 159 ASN B C 1
ATOM 3224 O O . ASN B 1 159 ? -20.984 -20.062 10.555 1 92.5 159 ASN B O 1
ATOM 3228 N N . LEU B 1 160 ? -19.25 -19.516 11.773 1 95 160 LEU B N 1
ATOM 3229 C CA . LEU B 1 160 ? -18.266 -19.969 10.797 1 95 160 LEU B CA 1
ATOM 3230 C C . LEU B 1 160 ? -17.297 -20.969 11.414 1 95 160 LEU B C 1
ATOM 3232 O O . LEU B 1 160 ? -16.938 -20.844 12.578 1 95 160 LEU B O 1
ATOM 3236 N N . THR B 1 161 ? -16.984 -21.953 10.648 1 93.81 161 THR B N 1
ATOM 3237 C CA . THR B 1 161 ? -15.844 -22.781 11.039 1 93.81 161 THR B CA 1
ATOM 3238 C C . THR B 1 161 ? -14.547 -21.984 10.898 1 93.81 161 THR B C 1
ATOM 3240 O O . THR B 1 161 ? -14.531 -20.891 10.328 1 93.81 161 THR B O 1
ATOM 3243 N N . GLU B 1 162 ? -13.5 -22.578 11.5 1 92.12 162 GLU B N 1
ATOM 3244 C CA . GLU B 1 162 ? -12.203 -21.906 11.391 1 92.12 162 GLU B CA 1
ATOM 3245 C C . GLU B 1 162 ? -11.805 -21.734 9.922 1 92.12 162 GLU B C 1
ATOM 3247 O O . GLU B 1 162 ? -11.328 -20.656 9.531 1 92.12 162 GLU B O 1
ATOM 3252 N N . ARG B 1 163 ? -11.977 -22.719 9.148 1 91.88 163 ARG B N 1
ATOM 3253 C CA . ARG B 1 163 ? -11.602 -22.656 7.738 1 91.88 163 ARG B CA 1
ATOM 3254 C C . ARG B 1 163 ? -12.461 -21.641 6.992 1 91.88 163 ARG B C 1
ATOM 3256 O O . ARG B 1 163 ? -11.953 -20.891 6.152 1 91.88 163 ARG B O 1
ATOM 3263 N N . GLU B 1 164 ? -13.734 -21.672 7.301 1 93.75 164 GLU B N 1
ATOM 3264 C CA . GLU B 1 164 ? -14.617 -20.672 6.695 1 93.75 164 GLU B CA 1
ATOM 3265 C C . GLU B 1 164 ? -14.188 -19.25 7.051 1 93.75 164 GLU B C 1
ATOM 3267 O O . GLU B 1 164 ? -14.188 -18.375 6.195 1 93.75 164 GLU B O 1
ATOM 3272 N N . TYR B 1 165 ? -13.82 -19.094 8.32 1 94.62 165 TYR B N 1
ATOM 3273 C CA . TYR B 1 165 ? -13.359 -17.781 8.742 1 94.62 165 TYR B CA 1
ATOM 3274 C C . TYR B 1 165 ? -12.125 -17.359 7.961 1 94.62 165 TYR B C 1
ATOM 3276 O O . TYR B 1 165 ? -12.062 -16.234 7.441 1 94.62 165 TYR B O 1
ATOM 3284 N N . ARG B 1 166 ? -11.172 -18.172 7.859 1 91.25 166 ARG B N 1
ATOM 3285 C CA . ARG B 1 166 ? -9.906 -17.859 7.211 1 91.25 166 ARG B CA 1
ATOM 3286 C C . ARG B 1 166 ? -10.109 -17.578 5.723 1 91.25 166 ARG B C 1
ATOM 3288 O O . ARG B 1 166 ? -9.492 -16.672 5.168 1 91.25 166 ARG B O 1
ATOM 3295 N N . LEU B 1 167 ? -10.961 -18.391 5.137 1 92.88 167 LEU B N 1
ATOM 3296 C CA . LEU B 1 167 ? -11.289 -18.172 3.734 1 92.88 167 LEU B CA 1
ATOM 3297 C C . LEU B 1 167 ? -11.992 -16.828 3.545 1 92.88 167 LEU B C 1
ATOM 3299 O O . LEU B 1 167 ? -11.656 -16.062 2.633 1 92.88 167 LEU B O 1
ATOM 3303 N N . ALA B 1 168 ? -12.914 -16.547 4.434 1 94.5 168 ALA B N 1
ATOM 3304 C CA . ALA B 1 168 ? -13.617 -15.258 4.387 1 94.5 168 ALA B CA 1
ATOM 3305 C C . ALA B 1 168 ? -12.648 -14.094 4.566 1 94.5 168 ALA B C 1
ATOM 3307 O O . ALA B 1 168 ? -12.688 -13.125 3.805 1 94.5 168 ALA B O 1
ATOM 3308 N N . SER B 1 169 ? -11.836 -14.227 5.551 1 90.69 169 SER B N 1
ATOM 3309 C CA . SER B 1 169 ? -10.836 -13.203 5.828 1 90.69 169 SER B CA 1
ATOM 3310 C C . SER B 1 169 ? -9.938 -12.961 4.617 1 90.69 169 SER B C 1
ATOM 3312 O O . SER B 1 169 ? -9.633 -11.812 4.289 1 90.69 169 SER B O 1
ATOM 3314 N N . CYS B 1 170 ? -9.625 -13.992 3.959 1 89.5 170 CYS B N 1
ATOM 3315 C CA . CYS B 1 170 ? -8.797 -13.906 2.76 1 89.5 170 CYS B CA 1
ATOM 3316 C C . CYS B 1 170 ? -9.531 -13.164 1.646 1 89.5 170 CYS B C 1
ATOM 3318 O O . CYS B 1 170 ? -8.969 -12.273 1.013 1 89.5 170 CYS B O 1
ATOM 3320 N N . LEU B 1 171 ? -10.758 -13.5 1.408 1 92.12 171 LEU B N 1
ATOM 3321 C CA . LEU B 1 171 ? -11.555 -12.852 0.369 1 92.12 171 LEU B CA 1
ATOM 3322 C C . LEU B 1 171 ? -11.688 -11.359 0.632 1 92.12 171 LEU B C 1
ATOM 3324 O O . LEU B 1 171 ? -11.492 -10.547 -0.275 1 92.12 171 LEU B O 1
ATOM 3328 N N . PHE B 1 172 ? -11.883 -11.023 1.875 1 88.38 172 PHE B N 1
ATOM 3329 C CA . PHE B 1 172 ? -12.109 -9.625 2.223 1 88.38 172 PHE B CA 1
ATOM 3330 C C . PHE B 1 172 ? -10.805 -8.836 2.215 1 88.38 172 PHE B C 1
ATOM 3332 O O . PHE B 1 172 ? -10.789 -7.645 1.905 1 88.38 172 PHE B O 1
ATOM 3339 N N . ALA B 1 173 ? -9.734 -9.523 2.551 1 84.81 173 ALA B N 1
ATOM 3340 C CA . ALA B 1 173 ? -8.43 -8.883 2.486 1 84.81 173 ALA B CA 1
ATOM 3341 C C . ALA B 1 173 ? -8.016 -8.625 1.041 1 84.81 173 ALA B C 1
ATOM 3343 O O . ALA B 1 173 ? -7.09 -7.848 0.783 1 84.81 173 ALA B O 1
ATOM 3344 N N . ASN B 1 174 ? -8.664 -9.289 0.123 1 87.31 174 ASN B N 1
ATOM 3345 C CA . ASN B 1 174 ? -8.359 -9.172 -1.298 1 87.31 174 ASN B CA 1
ATOM 3346 C C . ASN B 1 174 ? -9.555 -8.672 -2.094 1 87.31 174 ASN B C 1
ATOM 3348 O O . ASN B 1 174 ? -9.859 -9.195 -3.17 1 87.31 174 ASN B O 1
ATOM 3352 N N . LEU B 1 175 ? -10.188 -7.684 -1.546 1 84.25 175 LEU B N 1
ATOM 3353 C CA . LEU B 1 175 ? -11.367 -7.133 -2.215 1 84.25 175 LEU B CA 1
ATOM 3354 C C . LEU B 1 175 ? -11.023 -6.684 -3.631 1 84.25 175 LEU B C 1
ATOM 3356 O O . LEU B 1 175 ? -9.977 -6.07 -3.857 1 84.25 175 LEU B O 1
ATOM 3360 N N . ALA B 1 176 ? -11.844 -7.027 -4.637 1 83.88 176 ALA B N 1
ATOM 3361 C CA . ALA B 1 176 ? -11.789 -6.602 -6.035 1 83.88 176 ALA B CA 1
ATOM 3362 C C . ALA B 1 176 ? -10.656 -7.309 -6.781 1 83.88 176 ALA B C 1
ATOM 3364 O O . ALA B 1 176 ? -10.43 -7.051 -7.965 1 83.88 176 ALA B O 1
ATOM 3365 N N . ARG B 1 177 ? -9.984 -8.141 -6.062 1 87.38 177 ARG B N 1
ATOM 3366 C CA . ARG B 1 177 ? -8.906 -8.922 -6.664 1 87.38 177 ARG B CA 1
ATOM 3367 C C . ARG B 1 177 ? -9.383 -10.328 -7.016 1 87.38 177 ARG B C 1
ATOM 3369 O O . ARG B 1 177 ? -9.852 -11.062 -6.148 1 87.38 177 ARG B O 1
ATOM 3376 N N . PRO B 1 178 ? -9.258 -10.672 -8.273 1 91.94 178 PRO B N 1
ATOM 3377 C CA . PRO B 1 178 ? -9.578 -12.062 -8.609 1 91.94 178 PRO B CA 1
ATOM 3378 C C . PRO B 1 178 ? -8.609 -13.062 -7.973 1 91.94 178 PRO B C 1
ATOM 3380 O O . PRO B 1 178 ? -7.395 -12.859 -8.008 1 91.94 178 PRO B O 1
ATOM 3383 N N . LEU B 1 179 ? -9.156 -14.094 -7.379 1 92.94 179 LEU B N 1
ATOM 3384 C CA . LEU B 1 179 ? -8.367 -15.164 -6.785 1 92.94 179 LEU B CA 1
ATOM 3385 C C . LEU B 1 179 ? -8.617 -16.484 -7.504 1 92.94 179 LEU B C 1
ATOM 3387 O O . LEU B 1 179 ? -9.758 -16.938 -7.609 1 92.94 179 LEU B O 1
ATOM 3391 N N . SER B 1 180 ? -7.551 -17.047 -8.023 1 92.44 180 SER B N 1
ATOM 3392 C CA . SER B 1 180 ? -7.688 -18.312 -8.742 1 92.44 180 SER B CA 1
ATOM 3393 C C . SER B 1 180 ? -8.031 -19.453 -7.785 1 92.44 180 SER B C 1
ATOM 3395 O O . SER B 1 180 ? -7.793 -19.344 -6.582 1 92.44 180 SER B O 1
ATOM 3397 N N . ARG B 1 181 ? -8.617 -20.531 -8.414 1 89.62 181 ARG B N 1
ATOM 3398 C CA . ARG B 1 181 ? -8.922 -21.703 -7.609 1 89.62 181 ARG B CA 1
ATOM 3399 C C . ARG B 1 181 ? -7.652 -22.281 -6.992 1 89.62 181 ARG B C 1
ATOM 3401 O O . ARG B 1 181 ? -7.637 -22.641 -5.809 1 89.62 181 ARG B O 1
ATOM 3408 N N . GLU B 1 182 ? -6.621 -22.328 -7.746 1 88.06 182 GLU B N 1
ATOM 3409 C CA . GLU B 1 182 ? -5.355 -22.875 -7.273 1 88.06 182 GLU B CA 1
ATOM 3410 C C . GLU B 1 182 ? -4.797 -22.062 -6.109 1 88.06 182 GLU B C 1
ATOM 3412 O O . GLU B 1 182 ? -4.289 -22.625 -5.137 1 88.06 182 GLU B O 1
ATOM 3417 N N . TYR B 1 183 ? -4.91 -20.812 -6.18 1 90.69 183 TYR B N 1
ATOM 3418 C CA . TYR B 1 183 ? -4.477 -19.906 -5.117 1 90.69 183 TYR B CA 1
ATOM 3419 C C . TYR B 1 183 ? -5.172 -20.25 -3.801 1 90.69 183 TYR B C 1
ATOM 3421 O O . TYR B 1 183 ? -4.52 -20.375 -2.762 1 90.69 183 TYR B O 1
ATOM 3429 N N . LEU B 1 184 ? -6.488 -20.375 -3.875 1 89.75 184 LEU B N 1
ATOM 3430 C CA . LEU B 1 184 ? -7.297 -20.641 -2.691 1 89.75 184 LEU B CA 1
ATOM 3431 C C . LEU B 1 184 ? -7.023 -22.047 -2.16 1 89.75 184 LEU B C 1
ATOM 3433 O O . LEU B 1 184 ? -6.902 -22.25 -0.949 1 89.75 184 LEU B O 1
ATOM 3437 N N . TYR B 1 185 ? -6.883 -23.031 -3.041 1 87.94 185 TYR B N 1
ATOM 3438 C CA . TYR B 1 185 ? -6.605 -24.391 -2.621 1 87.94 185 TYR B CA 1
ATOM 3439 C C . TYR B 1 185 ? -5.254 -24.484 -1.925 1 87.94 185 TYR B C 1
ATOM 3441 O O . TYR B 1 185 ? -5.133 -25.125 -0.871 1 87.94 185 TYR B O 1
ATOM 3449 N N . GLU B 1 186 ? -4.258 -23.875 -2.438 1 85.75 186 GLU B N 1
ATOM 3450 C CA . GLU B 1 186 ? -2.908 -23.938 -1.883 1 85.75 186 GLU B CA 1
ATOM 3451 C C . GLU B 1 186 ? -2.865 -23.344 -0.472 1 85.75 186 GLU B C 1
ATOM 3453 O O . GLU B 1 186 ? -2.084 -23.797 0.367 1 85.75 186 GLU B O 1
ATOM 3458 N N . ARG B 1 187 ? -3.691 -22.453 -0.24 1 85.44 187 ARG B N 1
ATOM 3459 C CA . ARG B 1 187 ? -3.637 -21.719 1.02 1 85.44 187 ARG B CA 1
ATOM 3460 C C . ARG B 1 187 ? -4.449 -22.438 2.1 1 85.44 187 ARG B C 1
ATOM 3462 O O . ARG B 1 187 ? -4.09 -22.391 3.279 1 85.44 187 ARG B O 1
ATOM 3469 N N . PHE B 1 188 ? -5.52 -23.141 1.679 1 88.12 188 PHE B N 1
ATOM 3470 C CA . PHE B 1 188 ? -6.453 -23.547 2.723 1 88.12 188 PHE B CA 1
ATOM 3471 C C . PHE B 1 188 ? -6.645 -25.062 2.732 1 88.12 188 PHE B C 1
ATOM 3473 O O . PHE B 1 188 ? -7.23 -25.609 3.668 1 88.12 188 PHE B O 1
ATOM 3480 N N . TRP B 1 189 ? -6.156 -25.734 1.732 1 85.12 189 TRP B N 1
ATOM 3481 C CA . TRP B 1 189 ? -6.324 -27.172 1.699 1 85.12 189 TRP B CA 1
ATOM 3482 C C . TRP B 1 189 ? -5 -27.875 1.388 1 85.12 189 TRP B C 1
ATOM 3484 O O . TRP B 1 189 ? -4.172 -27.344 0.647 1 85.12 189 TRP B O 1
ATOM 3494 N N . THR B 1 190 ? -4.887 -29.047 1.994 1 78 190 THR B N 1
ATOM 3495 C CA . THR B 1 190 ? -3.758 -29.906 1.633 1 78 190 THR B CA 1
ATOM 3496 C C . THR B 1 190 ? -4.023 -30.609 0.308 1 78 190 THR B C 1
ATOM 3498 O O . THR B 1 190 ? -5.16 -30.672 -0.158 1 78 190 THR B O 1
ATOM 3501 N N . HIS B 1 191 ? -2.947 -31.062 -0.222 1 75.44 191 HIS B N 1
ATOM 3502 C CA . HIS B 1 191 ? -3.074 -31.797 -1.474 1 75.44 191 HIS B CA 1
ATOM 3503 C C . HIS B 1 191 ? -4.023 -32.969 -1.322 1 75.44 191 HIS B C 1
ATOM 3505 O O . HIS B 1 191 ? -4.828 -33.25 -2.215 1 75.44 191 HIS B O 1
ATOM 3511 N N . GLU B 1 192 ? -3.969 -33.656 -0.29 1 72.5 192 GLU B N 1
ATOM 3512 C CA . GLU B 1 192 ? -4.809 -34.812 -0.025 1 72.5 192 GLU B CA 1
ATOM 3513 C C . GLU B 1 192 ? -6.285 -34.438 0.034 1 72.5 192 GLU B C 1
ATOM 3515 O O . GLU B 1 192 ? -7.141 -35.125 -0.488 1 72.5 192 GLU B O 1
ATOM 3520 N N . GLU B 1 193 ? -6.613 -33.375 0.579 1 74.56 193 GLU B N 1
ATOM 3521 C CA . GLU B 1 193 ? -7.984 -32.906 0.743 1 74.56 193 GLU B CA 1
ATOM 3522 C C . GLU B 1 193 ? -8.586 -32.469 -0.594 1 74.56 193 GLU B C 1
ATOM 3524 O O . GLU B 1 193 ? -9.797 -32.594 -0.802 1 74.56 193 GLU B O 1
ATOM 3529 N N . MET B 1 194 ? -7.707 -31.984 -1.428 1 70.69 194 MET B N 1
ATOM 3530 C CA . MET B 1 194 ? -8.164 -31.438 -2.703 1 70.69 194 MET B CA 1
ATOM 3531 C C . MET B 1 194 ? -8.625 -32.562 -3.637 1 70.69 194 MET B C 1
ATOM 3533 O O . MET B 1 194 ? -9.609 -32.406 -4.355 1 70.69 194 MET B O 1
ATOM 3537 N N . VAL B 1 195 ? -7.969 -33.5 -3.723 1 68.25 195 VAL B N 1
ATOM 3538 C CA . VAL B 1 195 ? -8.227 -34.625 -4.629 1 68.25 195 VAL B CA 1
ATOM 3539 C C . VAL B 1 195 ? -9.562 -35.281 -4.285 1 68.25 195 VAL B C 1
ATOM 3541 O O . VAL B 1 195 ? -10.305 -35.688 -5.176 1 68.25 195 VAL B O 1
ATOM 3544 N N . SER B 1 196 ? -9.984 -35.125 -3.162 1 63.72 196 SER B N 1
ATOM 3545 C CA . SER B 1 196 ? -11.117 -35.938 -2.729 1 63.72 196 SER B CA 1
ATOM 3546 C C . SER B 1 196 ? -12.438 -35.188 -2.943 1 63.72 196 SER B C 1
ATOM 3548 O O . SER B 1 196 ? -13.438 -35.812 -3.318 1 63.72 196 SER B O 1
ATOM 3550 N N . SER B 1 197 ? -12.625 -33.875 -2.664 1 64.56 197 SER B N 1
ATOM 3551 C CA . SER B 1 197 ? -13.969 -33.312 -2.57 1 64.56 197 SER B CA 1
ATOM 3552 C C . SER B 1 197 ? -14.023 -31.906 -3.162 1 64.56 197 SER B C 1
ATOM 3554 O O . SER B 1 197 ? -15.086 -31.281 -3.191 1 64.56 197 SER B O 1
ATOM 3556 N N . ARG B 1 198 ? -13.164 -31.562 -3.99 1 74.31 198 ARG B N 1
ATOM 3557 C CA . ARG B 1 198 ? -13.148 -30.156 -4.418 1 74.31 198 ARG B CA 1
ATOM 3558 C C . ARG B 1 198 ? -13.922 -29.281 -3.443 1 74.31 198 ARG B C 1
ATOM 3560 O O . ARG B 1 198 ? -14.945 -28.688 -3.807 1 74.31 198 ARG B O 1
ATOM 3567 N N . PRO B 1 199 ? -13.516 -29.156 -2.23 1 88.5 199 PRO B N 1
ATOM 3568 C CA . PRO B 1 199 ? -14.242 -28.547 -1.119 1 88.5 199 PRO B CA 1
ATOM 3569 C C . PRO B 1 199 ? -14.43 -27.031 -1.304 1 88.5 199 PRO B C 1
ATOM 3571 O O . PRO B 1 199 ? -15.289 -26.438 -0.659 1 88.5 199 PRO B O 1
ATOM 3574 N N . LEU B 1 200 ? -13.773 -26.453 -2.24 1 91.5 200 LEU B N 1
ATOM 3575 C CA . LEU B 1 200 ? -13.773 -25 -2.348 1 91.5 200 LEU B CA 1
ATOM 3576 C C . LEU B 1 200 ? -15.164 -24.484 -2.697 1 91.5 200 LEU B C 1
ATOM 3578 O O . LEU B 1 200 ? -15.664 -23.547 -2.062 1 91.5 200 LEU B O 1
ATOM 3582 N N . ASP B 1 201 ? -15.836 -25.156 -3.627 1 89.94 201 ASP B N 1
ATOM 3583 C CA . ASP B 1 201 ? -17.156 -24.719 -4.078 1 89.94 201 ASP B CA 1
ATOM 3584 C C . ASP B 1 201 ? -18.172 -24.75 -2.936 1 89.94 201 ASP B C 1
ATOM 3586 O O . ASP B 1 201 ? -18.969 -23.828 -2.785 1 89.94 201 ASP B O 1
ATOM 3590 N N . THR B 1 202 ? -18.094 -25.734 -2.217 1 91.19 202 THR B N 1
ATOM 3591 C CA . THR B 1 202 ? -18.984 -25.891 -1.078 1 91.19 202 THR B CA 1
ATOM 3592 C C . THR B 1 202 ? -18.766 -24.766 -0.062 1 91.19 202 THR B C 1
ATOM 3594 O O . THR B 1 202 ? -19.719 -24.172 0.438 1 91.19 202 THR B O 1
ATOM 3597 N N . HIS B 1 203 ? -17.516 -24.469 0.221 1 94 203 HIS B N 1
ATOM 3598 C CA . HIS B 1 203 ? -17.203 -23.438 1.194 1 94 203 HIS B CA 1
ATOM 3599 C C . HIS B 1 203 ? -17.594 -22.047 0.675 1 94 203 HIS B C 1
ATOM 3601 O O . HIS B 1 203 ? -18.047 -21.203 1.44 1 94 203 HIS B O 1
ATOM 3607 N N . ILE B 1 204 ? -17.422 -21.875 -0.56 1 94 204 ILE B N 1
ATOM 3608 C CA . ILE B 1 204 ? -17.812 -20.609 -1.169 1 94 204 ILE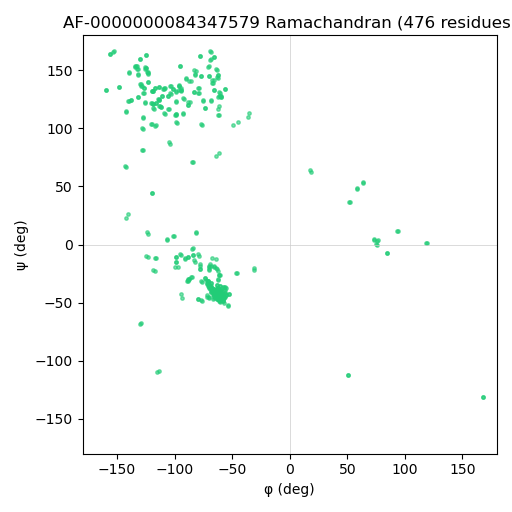 B CA 1
ATOM 3609 C C . ILE B 1 204 ? -19.328 -20.438 -1.062 1 94 204 ILE B C 1
ATOM 3611 O O . ILE B 1 204 ? -19.812 -19.344 -0.74 1 94 204 ILE B O 1
ATOM 3615 N N . TYR B 1 205 ? -20 -21.453 -1.347 1 92.25 205 TYR B N 1
ATOM 3616 C CA . TYR B 1 205 ? -21.453 -21.453 -1.212 1 92.25 205 TYR B CA 1
ATOM 3617 C C . TYR B 1 205 ? -21.875 -21.125 0.216 1 92.25 205 TYR B C 1
ATOM 3619 O O . TYR B 1 205 ? -22.75 -20.281 0.433 1 92.25 205 TYR B O 1
ATOM 3627 N N . ARG B 1 206 ? -21.266 -21.719 1.112 1 93.88 206 ARG B N 1
ATOM 3628 C CA . ARG B 1 206 ? -21.578 -21.5 2.52 1 93.88 206 ARG B CA 1
ATOM 3629 C C . ARG B 1 206 ? -21.281 -20.062 2.926 1 93.88 206 ARG B C 1
ATOM 3631 O O . ARG B 1 206 ? -22.078 -19.422 3.625 1 93.88 206 ARG B O 1
ATOM 3638 N N . LEU B 1 207 ? -20.172 -19.562 2.518 1 95.31 207 LEU B N 1
ATOM 3639 C CA . LEU B 1 207 ? -19.781 -18.203 2.855 1 95.31 207 LEU B CA 1
ATOM 3640 C C . LEU B 1 207 ? -20.766 -17.188 2.266 1 95.31 207 LEU B C 1
ATOM 3642 O O . LEU B 1 207 ? -21.156 -16.219 2.928 1 95.31 207 LEU B O 1
ATOM 3646 N N . ARG B 1 208 ? -21.109 -17.469 1.062 1 93.81 208 ARG B N 1
ATOM 3647 C CA . ARG B 1 208 ? -22.094 -16.609 0.395 1 93.81 208 ARG B CA 1
ATOM 3648 C C . ARG B 1 208 ? -23.375 -16.5 1.211 1 93.81 208 ARG B C 1
ATOM 3650 O O . ARG B 1 208 ? -23.891 -15.398 1.406 1 93.81 208 ARG B O 1
ATOM 3657 N N . ASN B 1 209 ? -23.812 -17.562 1.705 1 93.56 209 ASN B N 1
ATOM 3658 C CA . ASN B 1 209 ? -25.078 -17.625 2.432 1 93.56 209 ASN B CA 1
ATOM 3659 C C . ASN B 1 209 ? -24.922 -17.125 3.867 1 93.56 209 ASN B C 1
ATOM 3661 O O . ASN B 1 209 ? -25.703 -16.297 4.332 1 93.56 209 ASN B O 1
ATOM 3665 N N . LYS B 1 210 ? -23.906 -17.594 4.492 1 95.19 210 LYS B N 1
ATOM 3666 C CA . LYS B 1 210 ? -23.719 -17.266 5.906 1 95.19 210 LYS B CA 1
ATOM 3667 C C . LYS B 1 210 ? -23.406 -15.789 6.102 1 95.19 210 LYS B C 1
ATOM 3669 O O . LYS B 1 210 ? -23.875 -15.172 7.055 1 95.19 210 LYS B O 1
ATOM 3674 N N . LEU B 1 211 ? -22.625 -15.211 5.184 1 94.19 211 LEU B N 1
ATOM 3675 C CA . LEU B 1 211 ? -22.203 -13.82 5.324 1 94.19 211 LEU B CA 1
ATOM 3676 C C . LEU B 1 211 ? -23.141 -12.891 4.547 1 94.19 211 LEU B C 1
ATOM 3678 O O . LEU B 1 211 ? -23.062 -11.664 4.691 1 94.19 211 LEU B O 1
ATOM 3682 N N . GLY B 1 212 ? -23.984 -13.445 3.807 1 91.75 212 GLY B N 1
ATOM 3683 C CA . GLY B 1 212 ? -24.906 -12.641 3.023 1 91.75 212 GLY B CA 1
ATOM 3684 C C . GLY B 1 212 ? -24.203 -11.773 1.989 1 91.75 212 GLY B C 1
ATOM 3685 O O . GLY B 1 212 ? -24.453 -10.57 1.912 1 91.75 212 GLY B O 1
ATOM 3686 N N . LEU B 1 213 ? -23.391 -12.391 1.159 1 91.38 213 LEU B N 1
ATOM 3687 C CA . LEU B 1 213 ? -22.625 -11.648 0.171 1 91.38 213 LEU B CA 1
ATOM 3688 C C . LEU B 1 213 ? -23.438 -11.398 -1.087 1 91.38 213 LEU B C 1
ATOM 3690 O O . LEU B 1 213 ? -23.109 -11.906 -2.16 1 91.38 213 LEU B O 1
ATOM 3694 N N . THR B 1 214 ? -24.453 -10.477 -0.909 1 87.88 214 THR B N 1
ATOM 3695 C CA . THR B 1 214 ? -25.406 -10.133 -1.962 1 87.88 214 THR B CA 1
ATOM 3696 C C . THR B 1 214 ? -25.406 -8.625 -2.211 1 87.88 214 THR B C 1
ATOM 3698 O O . THR B 1 214 ? -24.969 -7.852 -1.361 1 87.88 214 THR B O 1
ATOM 3701 N N . ALA B 1 215 ? -25.953 -8.281 -3.35 1 82.31 215 ALA B N 1
ATOM 3702 C CA . ALA B 1 215 ? -25.969 -6.883 -3.773 1 82.31 215 ALA B CA 1
ATOM 3703 C C . ALA B 1 215 ? -26.766 -6.02 -2.803 1 82.31 215 ALA B C 1
ATOM 3705 O O . ALA B 1 215 ? -26.422 -4.859 -2.562 1 82.31 215 ALA B O 1
ATOM 3706 N N . ASP B 1 216 ? -27.812 -6.586 -2.33 1 81 216 ASP B N 1
ATOM 3707 C CA . ASP B 1 216 ? -28.672 -5.836 -1.421 1 81 216 ASP B CA 1
ATOM 3708 C C . ASP B 1 216 ? -27.922 -5.473 -0.137 1 81 216 ASP B C 1
ATOM 3710 O O . ASP B 1 216 ? -28.328 -4.555 0.581 1 81 216 ASP B O 1
ATOM 3714 N N . ARG B 1 217 ? -26.906 -6.168 0.14 1 81.31 217 ARG B N 1
ATOM 3715 C CA . ARG B 1 217 ? -26.109 -5.883 1.327 1 81.31 217 ARG B CA 1
ATOM 3716 C C . ARG B 1 217 ? -24.781 -5.23 0.952 1 81.31 217 ARG B C 1
ATOM 3718 O O . ARG B 1 217 ? -23.875 -5.141 1.779 1 81.31 217 ARG B O 1
ATOM 3725 N N . GLY B 1 218 ? -24.656 -4.977 -0.314 1 80.25 218 GLY B N 1
ATOM 3726 C CA . GLY B 1 218 ? -23.5 -4.23 -0.758 1 80.25 218 GLY B CA 1
ATOM 3727 C C . GLY B 1 218 ? -22.344 -5.117 -1.194 1 80.25 218 GLY B C 1
ATOM 3728 O O . GLY B 1 218 ? -21.203 -4.66 -1.294 1 80.25 218 GLY B O 1
ATOM 3729 N N . TRP B 1 219 ? -22.641 -6.41 -1.333 1 87.44 219 TRP B N 1
ATOM 3730 C CA . TRP B 1 219 ? -21.562 -7.324 -1.691 1 87.44 219 TRP B CA 1
ATOM 3731 C C . TRP B 1 219 ? -21.922 -8.109 -2.951 1 87.44 219 TRP B C 1
ATOM 3733 O O . TRP B 1 219 ? -23.094 -8.273 -3.285 1 87.44 219 TRP B O 1
ATOM 3743 N N . GLN B 1 220 ? -20.906 -8.516 -3.693 1 89.88 220 GLN B N 1
ATOM 3744 C CA . GLN B 1 220 ? -21.016 -9.453 -4.805 1 89.88 220 GLN B CA 1
ATOM 3745 C C . GLN B 1 220 ? -19.812 -10.391 -4.863 1 89.88 220 GLN B C 1
ATOM 3747 O O . GLN B 1 220 ? -18.672 -9.938 -4.973 1 89.88 220 GLN B O 1
ATOM 3752 N N . LEU B 1 221 ? -20.047 -11.641 -4.633 1 94 221 LEU B N 1
ATOM 3753 C CA . LEU B 1 221 ? -19.016 -12.664 -4.816 1 94 221 LEU B CA 1
ATOM 3754 C C . LEU B 1 221 ? -19.172 -13.352 -6.172 1 94 221 LEU B C 1
ATOM 3756 O O . LEU B 1 221 ? -20.016 -14.242 -6.328 1 94 221 LEU B O 1
ATOM 3760 N N . LEU B 1 222 ? -18.328 -13.039 -7.145 1 92.94 222 LEU B N 1
ATOM 3761 C CA . LEU B 1 222 ? -18.438 -13.484 -8.531 1 92.94 222 LEU B CA 1
ATOM 3762 C C . LEU B 1 222 ? -17.609 -14.734 -8.773 1 92.94 222 LEU B C 1
ATOM 3764 O O . LEU B 1 222 ? -16.484 -14.844 -8.273 1 92.94 222 LEU B O 1
ATOM 3768 N N . THR B 1 223 ? -18.219 -15.656 -9.453 1 92.69 223 THR B N 1
ATOM 3769 C CA . THR B 1 223 ? -17.453 -16.781 -10 1 92.69 223 THR B CA 1
ATOM 3770 C C . THR B 1 223 ? -16.891 -16.422 -11.367 1 92.69 223 THR B C 1
ATOM 3772 O O . THR B 1 223 ? -17.625 -16.031 -12.273 1 92.69 223 THR B O 1
ATOM 3775 N N . ILE B 1 224 ? -15.641 -16.516 -11.477 1 91.38 224 ILE B N 1
ATOM 3776 C CA . ILE B 1 224 ? -14.984 -16.328 -12.766 1 91.38 224 ILE B CA 1
ATOM 3777 C C . ILE B 1 224 ? -14.68 -17.672 -13.398 1 91.38 224 ILE B C 1
ATOM 3779 O O . ILE B 1 224 ? -13.773 -18.391 -12.953 1 91.38 224 ILE B O 1
ATOM 3783 N N . TYR B 1 225 ? -15.391 -17.891 -14.461 1 89.38 225 TYR B N 1
ATOM 3784 C CA . TYR B 1 225 ? -15.312 -19.219 -15.078 1 89.38 225 TYR B CA 1
ATOM 3785 C C . TYR B 1 225 ? -13.891 -19.516 -15.539 1 89.38 225 TYR B C 1
ATOM 3787 O O . TYR B 1 225 ? -13.258 -18.688 -16.203 1 89.38 225 TYR B O 1
ATOM 3795 N N . GLY B 1 226 ? -13.453 -20.703 -15.141 1 88.31 226 GLY B N 1
ATOM 3796 C CA . GLY B 1 226 ? -12.133 -21.172 -15.547 1 88.31 226 GLY B CA 1
ATOM 3797 C C . GLY B 1 226 ? -11.008 -20.516 -14.773 1 88.31 226 GLY B C 1
ATOM 3798 O O . GLY B 1 226 ? -9.828 -20.75 -15.062 1 88.31 226 GLY B O 1
ATOM 3799 N N . TYR B 1 227 ? -11.344 -19.688 -13.805 1 91.56 227 TYR B N 1
ATOM 3800 C CA . TYR B 1 227 ? -10.312 -18.953 -13.062 1 91.56 227 TYR B CA 1
ATOM 3801 C C . TYR B 1 227 ? -10.523 -19.109 -11.562 1 91.56 227 TYR B C 1
ATOM 3803 O O . TYR B 1 227 ? -9.789 -19.828 -10.891 1 91.56 227 TYR B O 1
ATOM 3811 N N . GLY B 1 228 ? -11.594 -18.516 -11.062 1 94.75 228 GLY B N 1
ATOM 3812 C CA . GLY B 1 228 ? -11.812 -18.562 -9.625 1 94.75 228 GLY B CA 1
ATOM 3813 C C . GLY B 1 228 ? -12.898 -17.609 -9.148 1 94.75 228 GLY B C 1
ATOM 3814 O O . GLY B 1 228 ? -14.008 -17.625 -9.68 1 94.75 228 GLY B O 1
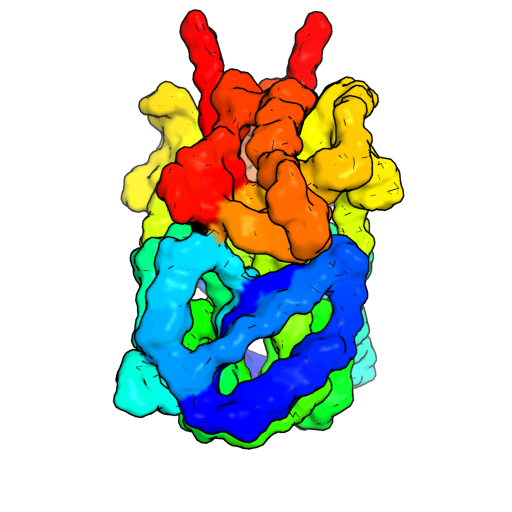ATOM 3815 N N . TYR B 1 229 ? -12.578 -16.844 -8.125 1 94.88 229 TYR B N 1
ATOM 3816 C CA . TYR B 1 229 ? -13.609 -16.031 -7.488 1 94.88 229 TYR B CA 1
ATOM 3817 C C . TYR B 1 229 ? -13.125 -14.609 -7.258 1 94.88 229 TYR B C 1
ATOM 3819 O O . TYR B 1 229 ? -11.922 -14.367 -7.137 1 94.88 229 TYR B O 1
ATOM 3827 N N . ARG B 1 230 ? -14.055 -13.641 -7.207 1 93.94 230 ARG B N 1
ATOM 3828 C CA . ARG B 1 230 ? -13.773 -12.242 -6.891 1 93.94 230 ARG B CA 1
ATOM 3829 C C . ARG B 1 230 ? -14.867 -11.648 -6.012 1 93.94 230 ARG B C 1
ATOM 3831 O O . ARG B 1 230 ? -16.047 -11.734 -6.348 1 93.94 230 ARG B O 1
ATOM 3838 N N . LEU B 1 231 ? -14.445 -11.125 -4.863 1 92.56 231 LEU B N 1
ATOM 3839 C CA . LEU B 1 231 ? -15.367 -10.414 -3.98 1 92.56 231 LEU B CA 1
ATOM 3840 C C . LEU B 1 231 ? -15.289 -8.906 -4.219 1 92.56 231 LEU B C 1
ATOM 3842 O O . LEU B 1 231 ? -14.203 -8.352 -4.352 1 92.56 231 LEU B O 1
ATOM 3846 N N . GLU B 1 232 ? -16.422 -8.211 -4.348 1 88.06 232 GLU B N 1
ATOM 3847 C CA . GLU B 1 232 ? -16.438 -6.77 -4.555 1 88.06 232 GLU B CA 1
ATOM 3848 C C . GLU B 1 232 ? -17.547 -6.102 -3.746 1 88.06 232 GLU B C 1
ATOM 3850 O O . GLU B 1 232 ? -18.562 -6.73 -3.443 1 88.06 232 GLU B O 1
ATOM 3855 N N . SER B 1 233 ? -17.266 -4.895 -3.348 1 81.88 233 SER B N 1
ATOM 3856 C CA . SER B 1 233 ? -18.297 -4.055 -2.756 1 81.88 233 SER B CA 1
ATOM 3857 C C . SER B 1 233 ? -19.141 -3.359 -3.83 1 81.88 233 SER B C 1
ATOM 3859 O O . SER B 1 233 ? -18.594 -2.871 -4.824 1 81.88 233 SER B O 1
ATOM 3861 N N . VAL B 1 234 ? -20.484 -3.424 -3.709 1 76.94 234 VAL B N 1
ATOM 3862 C CA . VAL B 1 234 ? -21.359 -2.814 -4.703 1 76.94 234 VAL B CA 1
ATOM 3863 C C . VAL B 1 234 ? -22.328 -1.855 -4.016 1 76.94 234 VAL B C 1
ATOM 3865 O O . VAL B 1 234 ? -22.578 -1.972 -2.812 1 76.94 234 VAL B O 1
ATOM 3868 N N . ALA B 1 235 ? -22.766 -0.85 -4.801 1 69.06 235 ALA B N 1
ATOM 3869 C CA . ALA B 1 235 ? -23.766 0.096 -4.285 1 69.06 235 ALA B CA 1
ATOM 3870 C C . ALA B 1 235 ? -25.062 -0.609 -3.943 1 69.06 235 ALA B C 1
ATOM 3872 O O . ALA B 1 235 ? -25.5 -1.509 -4.664 1 69.06 235 ALA B O 1
ATOM 3873 N N . THR B 1 236 ? -25.531 -0.389 -2.656 1 63.56 236 THR B N 1
ATOM 3874 C CA . THR B 1 236 ? -26.797 -0.98 -2.258 1 63.56 236 THR B CA 1
ATOM 3875 C C . THR B 1 236 ? -27.938 -0.448 -3.125 1 63.56 236 THR B C 1
ATOM 3877 O O . THR B 1 236 ? -28.016 0.753 -3.393 1 63.56 236 THR B O 1
ATOM 3880 N N . ALA B 1 237 ? -28.703 -1.312 -3.908 1 49.88 237 ALA B N 1
ATOM 3881 C CA . ALA B 1 237 ? -29.906 -0.967 -4.664 1 49.88 237 ALA B CA 1
ATOM 3882 C C . ALA B 1 237 ? -31.031 -0.53 -3.734 1 49.88 237 ALA B C 1
ATOM 3884 O O . ALA B 1 237 ? -31.438 -1.284 -2.848 1 49.88 237 ALA B O 1
ATOM 3885 N N . THR B 1 238 ? -30.984 0.696 -3.191 1 46.84 238 THR B N 1
ATOM 3886 C CA . THR B 1 238 ? -32.219 1.043 -2.494 1 46.84 238 THR B CA 1
ATOM 3887 C C . THR B 1 238 ? -33.438 0.668 -3.332 1 46.84 238 THR B C 1
ATOM 3889 O O . THR B 1 238 ? -33.531 1.014 -4.512 1 46.84 238 THR B O 1
ATOM 3892 N N . GLU B 1 239 ? -34.188 -0.38 -3.045 1 36.91 239 GLU B N 1
ATOM 3893 C CA . GLU B 1 239 ? -35.562 -0.475 -3.586 1 36.91 239 GLU B CA 1
ATOM 3894 C C . GLU B 1 239 ? -36.219 0.894 -3.641 1 36.91 239 GLU B C 1
ATOM 3896 O O . GLU B 1 239 ? -36.219 1.636 -2.656 1 36.91 239 GLU B O 1
ATOM 3901 N N . SER B 1 240 ? -36.438 1.458 -4.895 1 31.84 240 SER B N 1
ATOM 3902 C CA . SER B 1 240 ? -37.594 2.332 -4.977 1 31.84 240 SER B CA 1
ATOM 3903 C C . SER B 1 240 ? -38.781 1.74 -4.227 1 31.84 240 SER B C 1
ATOM 3905 O O . SER B 1 240 ? -39.062 0.543 -4.336 1 31.84 240 SER B O 1
#

Organism: NCBI:txid76758

Secondary structure (DSSP, 8-state):
-EEEEE-S-HHHHHHHHHHHHTS--BTTB--EEEEESSHHHHHHHHTTS--SEEEE-S--SSS-HHHHHHHHHHH-SSPPEEEEEES---HHHHHHHHHTT-SEEEESSPPHHHHHHHHHHHHHHTTSS--TT--EEEETTEEEETTTTEEEETTEEE---HHHHHHHHHHHHTTT--EEHHHHHHHH--HHHHHHH-HHHHHHHHHHHHHT-SGGGTEEEEEETTTEEEEEE-------/-EEEEE-S-HHHHHHHHHHHHTS--BTTB--EEEEESSHHHHHHHHTTS--SEEEE-S--SSS-HHHHHHHHHHH-SSPPEEEEEES---HHHHHHHHHTT-SEEEESSPPHHHHHHHHHHHHHHTTSS--TT--EEEETTEEEETTTTEEEETTEEE---HHHHHHHHHHHHTTT--EEHHHHHHHH--HHHHHHH-HHHHHHHHHHHHHT-SGGGTEEEEEETTTEEEEEE-------

Nearest PDB structures (foldseek):
  1ys6-assembly1_A  TM=4.998E-01  e=7.725E-17  Mycobacterium tuberculosis
  1ys6-assembly1_B  TM=4.997E-01  e=1.280E-16  Mycobacterium tuberculosis
  1qmp-assembly3_C  TM=9.204E-01  e=2.866E-09  Geobacillus stearothermophilus
  2r25-assembly1_B  TM=8.863E-01  e=1.225E-08  Saccharomyces cerevisiae
  8phx-assembly1_A  TM=8.266E-01  e=1.679E-08  Candida albicans SC5314

Foldseek 3Di:
DEEEEEALDVVVQVVLVVLQCPQDDDLQGDYHYHYYNAPVVVLVVVVFADGQEYEAEQDHPPDGRLNSLLCQVPPFPDRHAYEYEYQDDDPVVQVSSVVSPHPYYAHPPGDSVVVNVSVVVRSVVLLNDDDPPPQWDDDQQWIAGNVVLWIDGPNHTFDDDNLLSSLVVVQVSQAQHFHFLVRSCVSRHDPVRCVPDVCPVVSVVVNCVRVVQDLQSQWDWDADPSGGIHIYGHDHPPDD/DEEEEEALDVVVQVVLVVLQCPQDDDLQGDYDYHYYNAPVVVLVVVVFADGQEYEAEQDHPPDGRQNSLLCQVPPPPDRHAYEYEYQDDDPVVQVSSVVSPHPYYAHPPGDSVVVNVSVVVRSVVLLNDDDPPPQWDDDQQWIAGNVVLWIDGPRHTFDDDNLLSSLVVVQVSQAQHFHFLVRSCVSRHDPVVCVPDVCPVVSVVVNCVRVVQDLQSQWD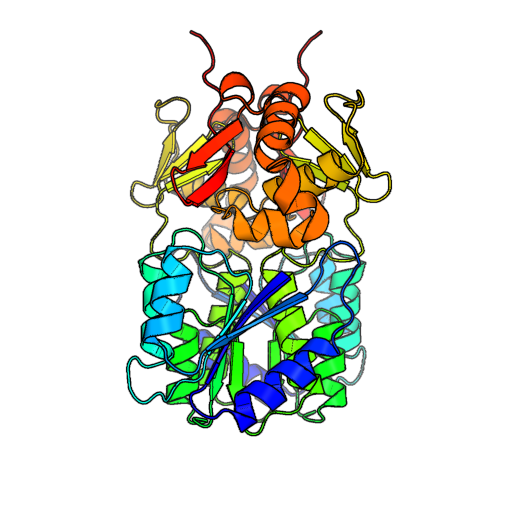WDADPSGGIHIYGHDHPPDD